Protein AF-A0A5K1JXY4-F1 (afdb_monomer_lite)

Radius of gyration: 25.79 Å; chains: 1; bounding box: 68×51×72 Å

Organism: NCBI:txid34458

Secondary structure (DSSP, 8-state):
-------S---------PPTT-SS------SS--SS---EEEEEEE-TTT--EEEEEEEE-TTSS-EEEEEEEE----SSS---S-SS----SSSS--TT--BS----PPPS-SS--HHHHHHHHHHHHHHHHTTS----TTS-HHHHHHHHHHHHHTTSSSEE-TTT-SS---SS--EE-EE-HHHHTTTHHHHHHHH-HHHHHHHHHHHHHHHHHHSS---EEETTEE----SS-THHHHHHHHHHHHGGGTTTTT--HHHHHHHHHHHHH---S-TTTSS--HHHHHHHSS--TT---TTS-S--HHHHHHHHHHHHHHHHHHHHHTT-HHHHHHHHHHGGGGGGGEEEEEEETTEEEEEEEE--B-TTS-B----TTTTSTT-SS----SSSTT--S--SSS-HHHHTT--GGGHHHHHHHTTSHHHHHHHHHHHHHTT---TTSGGGTTGGGGGGTTT-HHHHHHHHHHHHHHH--SSTT-SSS--TT-

Foldseek 3Di:
DDDDDPPDPPDDADDDDDDPPDPADDDDDDQQDPVVSFWDPWKWAADQFFRKIWIWTWGQDPFARDIAIDIDIDGDDDDVDGPGGHPADADDDPPDGPGPDGTDDDDDDDDDCPPSPPVVVVVSVVVVLCVQLVLDDDDCVPHDVFVVVQVSVLSVLLPVPQDWCAPVQPPDDDNATATFPLQFVLLCLPPSLLVCVVRPLLVLLSVLRNQLVCCVVVVAGFGHGHNNDFHFHFLEACNQSSLLSSCLSQVVCCVVSVHDLVSSLVNLVSLQAPDDQAPRGGGAPRVCCVVQLFQAQPDDDPNYASALRLSHSQVSLVSLCSSLSSCVVVVVVVSVVVSPVSNVSNCLQKDQQDAQVPGRLQGIWRFHAHPVSDGDDAHQCALFPPHPDPHPQDPDNVHRGNRHNAGRLLLRCRNPSCLVVSCVSQPHLVSLVVSLCVCVVVVRQQQADDSNPCSLCSNVVSVRRVSSVVSVVCSCVPAATDDPNRHNHDSSSD

Structure (mmCIF, N/CA/C/O backbone):
data_AF-A0A5K1JXY4-F1
#
_entry.id   AF-A0A5K1JXY4-F1
#
loop_
_atom_site.group_PDB
_atom_site.id
_atom_site.type_symbol
_atom_site.label_atom_id
_atom_site.label_alt_id
_atom_site.label_comp_id
_atom_site.label_asym_id
_atom_site.label_entity_id
_atom_site.label_seq_id
_atom_site.pdbx_PDB_ins_code
_atom_site.Cartn_x
_atom_site.Cartn_y
_atom_site.Cartn_z
_atom_site.occupancy
_atom_site.B_iso_or_equiv
_atom_site.auth_seq_id
_atom_site.auth_comp_id
_atom_site.auth_asym_id
_atom_site.auth_atom_id
_atom_site.pdbx_PDB_model_num
ATOM 1 N N . MET A 1 1 ? 1.357 -27.346 -24.778 1.00 27.88 1 MET A N 1
ATOM 2 C CA . MET A 1 1 ? 1.648 -26.206 -25.669 1.00 27.88 1 MET A CA 1
ATOM 3 C C . MET A 1 1 ? 0.552 -25.186 -25.453 1.00 27.88 1 MET A C 1
ATOM 5 O O . MET A 1 1 ? -0.530 -25.351 -25.996 1.00 27.88 1 MET A O 1
ATOM 9 N N . ALA A 1 2 ? 0.802 -24.219 -24.578 1.00 21.28 2 ALA A N 1
ATOM 10 C CA . ALA A 1 2 ? -0.030 -23.038 -24.415 1.00 21.28 2 ALA A CA 1
ATOM 11 C C . ALA A 1 2 ? 0.876 -21.860 -24.771 1.00 21.28 2 ALA A C 1
ATOM 13 O O . ALA A 1 2 ? 1.935 -21.688 -24.174 1.00 21.28 2 ALA A O 1
ATOM 14 N N . GLN A 1 3 ? 0.508 -21.166 -25.838 1.00 22.31 3 GLN A N 1
ATOM 15 C CA . GLN A 1 3 ? 1.175 -19.982 -26.346 1.00 22.31 3 GLN A CA 1
ATOM 16 C C . GLN A 1 3 ? 0.575 -18.805 -25.573 1.00 22.31 3 GLN A C 1
ATOM 18 O O . GLN A 1 3 ? -0.549 -18.400 -25.851 1.00 22.31 3 GLN A O 1
ATOM 23 N N . ILE A 1 4 ? 1.275 -18.342 -24.540 1.00 24.00 4 ILE A N 1
ATOM 24 C CA . ILE A 1 4 ? 0.990 -17.054 -23.901 1.00 24.00 4 ILE A CA 1
ATOM 25 C C . ILE A 1 4 ? 1.708 -16.029 -24.780 1.00 24.00 4 ILE A C 1
ATOM 27 O O . ILE A 1 4 ? 2.918 -16.159 -24.977 1.00 24.00 4 ILE A O 1
ATOM 31 N N . SER A 1 5 ? 0.978 -15.097 -25.404 1.00 26.55 5 SER A N 1
ATOM 32 C CA . SER A 1 5 ? 1.632 -14.002 -26.121 1.00 26.55 5 SER A CA 1
ATOM 33 C C . SER A 1 5 ? 2.349 -13.139 -25.085 1.00 26.55 5 SER A C 1
ATOM 35 O O . SER A 1 5 ? 1.733 -12.608 -24.167 1.00 26.55 5 SER A O 1
ATOM 37 N N . ARG A 1 6 ? 3.679 -13.098 -25.176 1.00 38.84 6 ARG A N 1
ATOM 38 C CA . ARG A 1 6 ? 4.505 -12.110 -24.487 1.00 38.84 6 ARG A CA 1
ATOM 39 C C . ARG A 1 6 ? 4.490 -10.858 -25.357 1.00 38.84 6 ARG A C 1
ATOM 41 O O . ARG A 1 6 ? 5.300 -10.731 -26.267 1.00 38.84 6 ARG A O 1
ATOM 48 N N . ASP A 1 7 ? 3.473 -10.026 -25.152 1.00 36.31 7 ASP A N 1
ATOM 49 C CA . ASP A 1 7 ? 3.374 -8.680 -25.736 1.00 36.31 7 ASP A CA 1
ATOM 50 C C . ASP A 1 7 ? 3.817 -7.590 -24.732 1.00 36.31 7 ASP A C 1
ATOM 52 O O . ASP A 1 7 ? 3.722 -6.396 -25.027 1.00 36.31 7 ASP A O 1
ATOM 56 N N . ASP A 1 8 ? 4.323 -7.994 -23.562 1.00 43.56 8 ASP A N 1
ATOM 57 C CA . ASP A 1 8 ? 4.817 -7.100 -22.519 1.00 43.56 8 ASP A CA 1
ATOM 58 C C . ASP A 1 8 ? 6.322 -6.862 -22.733 1.00 43.56 8 ASP A C 1
ATOM 60 O O . ASP A 1 8 ? 7.103 -7.798 -22.862 1.00 43.56 8 ASP A O 1
ATOM 64 N N . LEU A 1 9 ? 6.712 -5.592 -22.873 1.00 48.31 9 LEU A N 1
ATOM 65 C CA . LEU A 1 9 ? 8.101 -5.166 -23.058 1.00 48.31 9 LEU A CA 1
ATOM 66 C C . LEU A 1 9 ? 8.837 -5.263 -21.711 1.00 48.31 9 LEU A C 1
ATOM 68 O O . LEU A 1 9 ? 8.783 -4.317 -20.929 1.00 48.31 9 LEU A O 1
ATOM 72 N N . GLU A 1 10 ? 9.571 -6.348 -21.458 1.00 61.56 10 GLU A N 1
ATOM 73 C CA . GLU A 1 10 ? 10.425 -6.490 -20.258 1.00 61.56 10 GLU A CA 1
ATOM 74 C C . GLU A 1 10 ? 11.801 -5.797 -20.447 1.00 61.56 10 GLU A C 1
ATOM 76 O O . GLU A 1 10 ? 12.671 -5.806 -19.577 1.00 61.56 10 GLU A O 1
ATOM 81 N N . LEU A 1 11 ? 12.010 -5.137 -21.597 1.00 69.19 11 LEU A N 1
ATOM 82 C CA . LEU A 1 11 ? 13.268 -4.505 -22.003 1.00 69.19 11 LEU A CA 1
ATOM 83 C C . LEU A 1 11 ? 13.174 -2.979 -22.123 1.00 69.19 11 LEU A C 1
ATOM 85 O O . LEU A 1 11 ? 12.196 -2.412 -22.609 1.00 69.19 11 LEU A O 1
ATOM 89 N N . THR A 1 12 ? 14.270 -2.299 -21.779 1.00 77.12 12 THR A N 1
ATOM 90 C CA . THR A 1 12 ? 14.445 -0.856 -22.002 1.00 77.12 12 THR A CA 1
ATOM 91 C C . THR A 1 12 ? 15.308 -0.597 -23.235 1.00 77.12 12 THR A C 1
ATOM 93 O O . THR A 1 12 ? 16.362 -1.208 -23.402 1.00 77.12 12 THR A O 1
ATOM 96 N N . LEU A 1 13 ? 14.907 0.368 -24.071 1.00 83.94 13 LEU A N 1
ATOM 97 C CA . LEU A 1 13 ? 15.713 0.848 -25.192 1.00 83.94 13 LEU A CA 1
ATOM 98 C C . LEU A 1 13 ? 16.128 2.308 -24.975 1.00 83.94 13 LEU A C 1
ATOM 100 O O . LEU A 1 13 ? 15.294 3.214 -24.963 1.00 83.94 13 LEU A O 1
ATOM 104 N N . SER A 1 14 ? 17.434 2.535 -24.851 1.00 87.12 14 SER A N 1
ATOM 105 C CA . SER A 1 14 ? 18.028 3.861 -24.653 1.00 87.12 14 SER A CA 1
ATOM 106 C C . SER A 1 14 ? 18.661 4.375 -25.946 1.00 87.12 14 SER A C 1
ATOM 108 O O . SER A 1 14 ? 19.417 3.656 -26.597 1.00 87.12 14 SER A O 1
ATOM 110 N N . ARG A 1 15 ? 18.397 5.639 -26.308 1.00 89.81 15 ARG A N 1
ATOM 111 C CA . ARG A 1 15 ? 19.009 6.307 -27.471 1.00 89.81 15 ARG A CA 1
ATOM 112 C C . ARG A 1 15 ? 19.924 7.444 -27.022 1.00 89.81 15 ARG A C 1
ATOM 114 O O . ARG A 1 15 ? 19.468 8.390 -26.384 1.00 89.81 15 ARG A O 1
ATOM 121 N N . TYR A 1 16 ? 21.197 7.372 -27.408 1.00 90.12 16 TYR A N 1
ATOM 122 C CA . TYR A 1 16 ? 22.215 8.376 -27.090 1.00 90.12 16 TYR A CA 1
ATOM 123 C C . TYR A 1 16 ? 22.689 9.089 -28.358 1.00 90.12 16 TYR A C 1
ATOM 125 O O . TYR A 1 16 ? 23.117 8.444 -29.314 1.00 90.12 16 TYR A O 1
ATOM 133 N N . THR A 1 17 ? 22.669 10.423 -28.345 1.00 90.88 17 THR A N 1
ATOM 134 C CA . THR A 1 17 ? 23.193 11.255 -29.437 1.00 90.88 17 THR A CA 1
ATOM 135 C C . THR A 1 17 ? 24.458 11.967 -28.973 1.00 90.88 17 THR A C 1
ATOM 137 O O . THR A 1 17 ? 24.406 12.816 -28.083 1.00 90.88 17 THR A O 1
ATOM 140 N N . PHE A 1 18 ? 25.597 11.638 -29.580 1.00 87.75 18 PHE A N 1
ATOM 141 C CA . PHE A 1 18 ? 26.878 12.283 -29.282 1.00 87.75 18 PHE A CA 1
ATOM 142 C C . PHE A 1 18 ? 27.050 13.596 -30.069 1.00 87.75 18 PHE A C 1
ATOM 144 O O . PHE A 1 18 ? 26.466 13.746 -31.147 1.00 87.75 18 PHE A O 1
ATOM 151 N N . PRO A 1 19 ? 27.856 14.554 -29.567 1.00 92.94 19 PRO A N 1
ATOM 152 C CA . PRO A 1 19 ? 28.179 15.772 -30.304 1.00 92.94 19 PRO A CA 1
ATOM 153 C C . PRO A 1 19 ? 28.748 15.497 -31.704 1.00 92.94 19 PRO A C 1
ATOM 155 O O . PRO A 1 19 ? 29.486 14.537 -31.933 1.00 92.94 19 PRO A O 1
ATOM 158 N N . ALA A 1 20 ? 28.448 16.384 -32.655 1.00 89.81 20 ALA A N 1
ATOM 159 C CA . ALA A 1 20 ? 29.003 16.287 -34.001 1.00 89.81 20 ALA A CA 1
ATOM 160 C C . ALA A 1 20 ? 30.544 16.324 -33.959 1.00 89.81 20 ALA A C 1
ATOM 162 O O . ALA A 1 20 ? 31.137 17.197 -33.326 1.00 89.81 20 ALA A O 1
ATOM 163 N N . GLY A 1 21 ? 31.190 15.380 -34.649 1.00 87.19 21 GLY A N 1
ATOM 164 C CA . GLY A 1 21 ? 32.651 15.258 -34.675 1.00 87.19 21 GLY A CA 1
ATOM 165 C C . GLY A 1 21 ? 33.257 14.439 -33.529 1.00 87.19 21 GLY A C 1
ATOM 166 O O . GLY A 1 21 ? 34.480 14.338 -33.460 1.00 87.19 21 GLY A O 1
ATOM 167 N N . THR A 1 22 ? 32.452 13.829 -32.649 1.00 86.12 22 THR A N 1
ATOM 168 C CA . THR A 1 22 ? 32.954 12.830 -31.694 1.00 86.12 22 THR A CA 1
ATOM 169 C C . THR A 1 22 ? 33.566 11.642 -32.441 1.00 86.12 22 THR A C 1
ATOM 171 O O . THR A 1 22 ? 32.889 10.955 -33.199 1.00 86.12 22 THR A O 1
ATOM 174 N N . THR A 1 23 ? 34.854 11.386 -32.210 1.00 83.19 23 THR A N 1
ATOM 175 C CA . THR A 1 23 ? 35.607 10.279 -32.829 1.00 83.19 23 THR A CA 1
ATOM 176 C C . THR A 1 23 ? 35.756 9.059 -31.920 1.00 83.19 23 THR A C 1
ATOM 178 O O . THR A 1 23 ? 36.174 7.998 -32.374 1.00 83.19 23 THR A O 1
ATOM 181 N N . SER A 1 24 ? 35.446 9.196 -30.629 1.00 83.25 24 SER A N 1
ATOM 182 C CA . SER A 1 24 ? 35.570 8.125 -29.632 1.00 83.25 24 SER A CA 1
ATOM 183 C C . SER A 1 24 ? 34.444 8.230 -28.597 1.00 83.25 24 SER A C 1
ATOM 185 O O . SER A 1 24 ? 34.692 8.663 -27.467 1.00 83.25 24 SER A O 1
ATOM 187 N N . PRO A 1 25 ? 33.188 7.925 -28.979 1.00 84.75 25 PRO A N 1
ATOM 188 C CA . PRO A 1 25 ? 32.082 7.884 -28.028 1.00 84.75 25 PRO A CA 1
ATOM 189 C C . PRO A 1 25 ? 32.325 6.780 -26.991 1.00 84.75 25 PRO A C 1
ATOM 191 O O . PRO A 1 25 ? 32.890 5.735 -27.306 1.00 84.75 25 PRO A O 1
ATOM 194 N N . ARG A 1 26 ? 31.907 7.017 -25.746 1.00 85.00 26 ARG A N 1
ATOM 195 C CA . ARG A 1 26 ? 32.034 6.058 -24.642 1.00 85.00 26 ARG A CA 1
ATOM 196 C C . ARG A 1 26 ? 30.682 5.877 -23.974 1.00 85.00 26 ARG A C 1
ATOM 198 O O . ARG A 1 26 ? 29.977 6.860 -23.757 1.00 85.00 26 ARG A O 1
ATOM 205 N N . ILE A 1 27 ? 30.365 4.639 -23.618 1.00 85.94 27 ILE A N 1
ATOM 206 C CA . ILE A 1 27 ? 29.226 4.289 -22.771 1.00 85.94 27 ILE A CA 1
ATOM 207 C C . ILE A 1 27 ? 29.779 3.557 -21.551 1.00 85.94 27 ILE A C 1
ATOM 209 O O . ILE A 1 27 ? 30.712 2.764 -21.669 1.00 85.94 27 ILE A O 1
ATOM 213 N N . VAL A 1 28 ? 29.229 3.864 -20.380 1.00 85.69 28 VAL A N 1
ATOM 214 C CA . VAL A 1 28 ? 29.551 3.184 -19.125 1.00 85.69 28 VAL A CA 1
ATOM 215 C C . VAL A 1 28 ? 28.330 2.379 -18.710 1.00 85.69 28 VAL A C 1
ATOM 217 O O . VAL A 1 28 ? 27.230 2.924 -18.655 1.00 85.69 28 VAL A O 1
ATOM 220 N N . VAL A 1 29 ? 28.540 1.097 -18.419 1.00 83.75 29 VAL A N 1
ATOM 221 C CA . VAL A 1 29 ? 27.547 0.231 -17.778 1.00 83.75 29 VAL A CA 1
ATOM 222 C C . VAL A 1 29 ? 28.005 0.022 -16.340 1.00 83.75 29 VAL A C 1
ATOM 224 O O . VAL A 1 29 ? 28.999 -0.661 -16.099 1.00 83.75 29 VAL A O 1
ATOM 227 N N . ASP A 1 30 ? 27.321 0.669 -15.399 1.00 83.81 30 ASP A N 1
ATOM 228 C CA . ASP A 1 30 ? 27.579 0.516 -13.967 1.00 83.81 30 ASP A CA 1
ATOM 229 C C . ASP A 1 30 ? 26.605 -0.513 -13.388 1.00 83.81 30 ASP A C 1
ATOM 231 O O . ASP A 1 30 ? 25.398 -0.288 -13.361 1.00 83.81 30 ASP A O 1
ATOM 235 N N . ILE A 1 31 ? 27.144 -1.648 -12.944 1.00 81.19 31 ILE A N 1
ATOM 236 C CA . ILE A 1 31 ? 26.381 -2.763 -12.364 1.00 81.19 31 ILE A CA 1
ATOM 237 C C . ILE A 1 31 ? 26.373 -2.748 -10.828 1.00 81.19 31 ILE A C 1
ATOM 239 O O . ILE A 1 31 ? 25.949 -3.717 -10.206 1.00 81.19 31 ILE A O 1
ATOM 243 N N . THR A 1 32 ? 26.918 -1.699 -10.208 1.00 80.38 32 THR A N 1
ATOM 244 C CA . THR A 1 32 ? 27.141 -1.622 -8.755 1.00 80.38 32 THR A CA 1
ATOM 245 C C . THR A 1 32 ? 26.380 -0.491 -8.078 1.00 80.38 32 THR A C 1
ATOM 247 O O . THR A 1 32 ? 26.116 -0.562 -6.881 1.00 80.38 32 THR A O 1
ATOM 250 N N . ASN A 1 33 ? 26.008 0.553 -8.815 1.00 82.50 33 ASN A N 1
ATOM 251 C CA . ASN A 1 33 ? 25.344 1.702 -8.219 1.00 82.50 33 ASN A CA 1
ATOM 252 C C . ASN A 1 33 ? 23.843 1.466 -7.983 1.00 82.50 33 ASN A C 1
ATOM 254 O O . ASN A 1 33 ? 23.046 1.470 -8.915 1.00 82.50 33 ASN A O 1
ATOM 258 N N . ASP A 1 34 ? 23.461 1.375 -6.714 1.00 83.56 34 ASP A N 1
ATOM 259 C CA . ASP A 1 34 ? 22.079 1.343 -6.220 1.00 83.56 34 ASP A CA 1
ATOM 260 C C . ASP A 1 34 ? 21.716 2.592 -5.393 1.00 83.56 34 ASP A C 1
ATOM 262 O O . ASP A 1 34 ? 20.720 2.610 -4.669 1.00 83.56 34 ASP A O 1
ATOM 266 N N . GLY A 1 35 ? 22.555 3.633 -5.426 1.00 82.81 35 GLY A N 1
ATOM 267 C CA . GLY A 1 35 ? 22.425 4.838 -4.602 1.00 82.81 35 GLY A CA 1
ATOM 268 C C . GLY A 1 35 ? 22.796 4.639 -3.125 1.00 82.81 35 GLY A C 1
ATOM 269 O O . GLY A 1 35 ? 23.449 5.510 -2.548 1.00 82.81 35 GLY A O 1
ATOM 270 N N . GLN A 1 36 ? 22.448 3.495 -2.522 1.00 83.38 36 GLN A N 1
ATOM 271 C CA . GLN A 1 36 ? 22.824 3.128 -1.147 1.00 83.38 36 GLN A CA 1
ATOM 272 C C . GLN A 1 36 ? 24.281 2.656 -1.021 1.00 83.38 36 GLN A C 1
ATOM 274 O O . GLN A 1 36 ? 24.813 2.601 0.088 1.00 83.38 36 GLN A O 1
ATOM 279 N N . GLN A 1 37 ? 24.926 2.336 -2.145 1.00 85.81 37 GLN A N 1
ATOM 280 C CA . GLN A 1 37 ? 26.247 1.711 -2.230 1.00 85.81 37 GLN A CA 1
ATOM 281 C C . GLN A 1 37 ? 26.286 0.361 -1.501 1.00 85.81 37 GLN A C 1
ATOM 283 O O . GLN A 1 37 ? 27.235 0.053 -0.778 1.00 85.81 37 GLN A O 1
ATOM 288 N N . SER A 1 38 ? 25.232 -0.447 -1.667 1.00 87.62 38 SER A N 1
ATOM 289 C CA . SER A 1 38 ? 25.069 -1.712 -0.940 1.00 87.62 38 SER A CA 1
ATOM 290 C C . SER A 1 38 ? 25.509 -2.951 -1.726 1.00 87.62 38 SER A C 1
ATOM 292 O O . SER A 1 38 ? 25.441 -4.068 -1.196 1.00 87.62 38 SER A O 1
ATOM 294 N N . SER A 1 39 ? 25.948 -2.771 -2.976 1.00 86.38 39 SER A N 1
ATOM 295 C CA . SER A 1 39 ? 26.274 -3.867 -3.886 1.00 86.38 39 SER A CA 1
ATOM 296 C C . SER A 1 39 ? 27.378 -4.780 -3.342 1.00 86.38 39 SER A C 1
ATOM 298 O O . SER A 1 39 ? 28.431 -4.303 -2.913 1.00 86.38 39 SER A O 1
ATOM 300 N N . THR A 1 40 ? 27.177 -6.091 -3.433 1.00 86.00 40 THR A N 1
ATOM 301 C CA . THR A 1 40 ? 28.190 -7.130 -3.195 1.00 86.00 40 THR A CA 1
ATOM 302 C C . THR A 1 40 ? 28.163 -8.152 -4.327 1.00 86.00 40 THR A C 1
ATOM 304 O O . THR A 1 40 ? 27.215 -8.185 -5.108 1.00 86.00 40 THR A O 1
ATOM 307 N N . ASP A 1 41 ? 29.202 -8.983 -4.426 1.00 85.31 41 ASP A N 1
ATOM 308 C CA . ASP A 1 41 ? 29.274 -10.092 -5.391 1.00 85.31 41 ASP A CA 1
ATOM 309 C C . ASP A 1 41 ? 29.007 -9.668 -6.848 1.00 85.31 41 ASP A C 1
ATOM 311 O O . ASP A 1 41 ? 28.343 -10.366 -7.618 1.00 85.31 41 ASP A O 1
ATOM 315 N N . SER A 1 42 ? 29.519 -8.493 -7.228 1.00 83.25 42 SER A N 1
ATOM 316 C CA . SER A 1 42 ? 29.375 -7.986 -8.586 1.00 83.25 42 SER A CA 1
ATOM 317 C C . SER A 1 42 ? 30.202 -8.803 -9.576 1.00 83.25 42 SER A C 1
ATOM 319 O O . SER A 1 42 ? 31.354 -9.173 -9.324 1.00 83.25 42 SER A O 1
ATOM 321 N N . HIS A 1 43 ? 29.606 -9.079 -10.729 1.00 81.88 43 HIS A N 1
ATOM 322 C CA . HIS A 1 43 ? 30.250 -9.775 -11.831 1.00 81.88 43 HIS A CA 1
ATOM 323 C C . HIS A 1 43 ? 29.847 -9.134 -13.154 1.00 81.88 43 HIS A C 1
ATOM 325 O O . HIS A 1 43 ? 28.707 -8.709 -13.330 1.00 81.88 43 HIS A O 1
ATOM 331 N N . ILE A 1 44 ? 30.803 -9.049 -14.073 1.00 81.75 44 ILE A N 1
ATOM 332 C CA . ILE A 1 44 ? 30.603 -8.490 -15.406 1.00 81.75 44 ILE A CA 1
ATOM 333 C C . ILE A 1 44 ? 31.380 -9.326 -16.418 1.00 81.75 44 ILE A C 1
ATOM 335 O O . ILE A 1 44 ? 32.512 -9.748 -16.160 1.00 81.75 44 ILE A O 1
ATOM 339 N N . ASP A 1 45 ? 30.769 -9.539 -17.570 1.00 84.25 45 ASP A N 1
ATOM 340 C CA . ASP A 1 45 ? 31.355 -10.182 -18.734 1.00 84.25 45 ASP A CA 1
ATOM 341 C C . ASP A 1 45 ? 31.125 -9.274 -19.945 1.00 84.25 45 ASP A C 1
ATOM 343 O O . ASP A 1 45 ? 30.011 -8.790 -20.174 1.00 84.25 45 ASP A O 1
ATOM 347 N N . LEU A 1 46 ? 32.204 -8.998 -20.677 1.00 84.81 46 LEU A N 1
ATOM 348 C CA . LEU A 1 46 ? 32.178 -8.181 -21.883 1.00 84.81 46 LEU A CA 1
ATOM 349 C C . LEU A 1 46 ? 32.641 -9.026 -23.065 1.00 84.81 46 LEU A C 1
ATOM 351 O O . LEU A 1 46 ? 33.800 -9.443 -23.124 1.00 84.81 46 LEU A O 1
ATOM 355 N N . ASP A 1 47 ? 31.774 -9.172 -24.059 1.00 87.12 47 ASP A N 1
ATOM 356 C CA . ASP A 1 47 ? 32.165 -9.727 -25.346 1.00 87.12 47 ASP A CA 1
ATOM 357 C C . ASP A 1 47 ? 32.908 -8.660 -26.163 1.00 87.12 47 ASP A C 1
ATOM 359 O O . ASP A 1 47 ? 32.315 -7.740 -26.724 1.00 87.12 47 ASP A O 1
ATOM 363 N N . GLU A 1 48 ? 34.228 -8.800 -26.265 1.00 84.44 48 GLU A N 1
ATOM 364 C CA . GLU A 1 48 ? 35.105 -7.875 -26.995 1.00 84.44 48 GLU A CA 1
ATOM 365 C C . GLU A 1 48 ? 34.785 -7.767 -28.496 1.00 84.44 48 GLU A C 1
ATOM 367 O O . GLU A 1 48 ? 35.250 -6.841 -29.157 1.00 84.44 48 GLU A O 1
ATOM 372 N N . LYS A 1 49 ? 34.026 -8.711 -29.067 1.00 87.19 49 LYS A N 1
ATOM 373 C CA . LYS A 1 49 ? 33.669 -8.700 -30.492 1.00 87.19 49 LYS A CA 1
ATOM 374 C C . LYS A 1 49 ? 32.378 -7.946 -30.752 1.00 87.19 49 LYS A C 1
ATOM 376 O O . LYS A 1 49 ? 32.273 -7.276 -31.775 1.00 87.19 49 LYS A O 1
ATOM 381 N N . THR A 1 50 ? 31.399 -8.096 -29.866 1.00 85.31 50 THR A N 1
ATOM 382 C CA . THR A 1 50 ? 30.053 -7.523 -30.034 1.00 85.31 50 THR A CA 1
ATOM 383 C C . THR A 1 50 ? 29.827 -6.284 -29.172 1.00 85.31 50 THR A C 1
ATOM 385 O O . THR A 1 50 ? 28.899 -5.523 -29.421 1.00 85.31 50 THR A O 1
ATOM 388 N N . GLY A 1 51 ? 30.667 -6.070 -28.159 1.00 84.44 51 GLY A N 1
ATOM 389 C CA . GLY A 1 51 ? 30.468 -5.068 -27.122 1.00 84.44 51 GLY A CA 1
ATOM 390 C C . GLY A 1 51 ? 29.394 -5.442 -26.100 1.00 84.44 51 GLY A C 1
ATOM 391 O O . GLY A 1 51 ? 29.166 -4.647 -25.193 1.00 84.44 51 GLY A O 1
ATOM 392 N N . ARG A 1 52 ? 28.738 -6.609 -26.214 1.00 88.19 52 ARG A N 1
ATOM 393 C CA . ARG A 1 52 ? 27.693 -7.043 -25.276 1.00 88.19 52 ARG A CA 1
ATOM 394 C C . ARG A 1 52 ? 28.240 -7.084 -23.856 1.00 88.19 52 ARG A C 1
ATOM 396 O O . ARG A 1 52 ? 29.273 -7.703 -23.611 1.00 88.19 52 ARG A O 1
ATOM 403 N N . VAL A 1 53 ? 27.499 -6.482 -22.933 1.00 85.19 53 VAL A N 1
ATOM 404 C CA . VAL A 1 53 ? 27.773 -6.547 -21.497 1.00 85.19 53 VAL A CA 1
ATOM 405 C C . VAL A 1 53 ? 26.724 -7.429 -20.843 1.00 85.19 53 VAL A C 1
ATOM 407 O O . VAL A 1 53 ? 25.533 -7.169 -20.973 1.00 85.19 53 VAL A O 1
ATOM 410 N N . THR A 1 54 ? 27.155 -8.445 -20.108 1.00 85.81 54 THR A N 1
ATOM 411 C CA . THR A 1 54 ? 26.290 -9.171 -19.170 1.00 85.81 54 THR A CA 1
ATOM 412 C C . THR A 1 54 ? 26.854 -9.053 -17.769 1.00 85.81 54 THR A C 1
ATOM 414 O O . THR A 1 54 ? 28.056 -8.855 -17.592 1.00 85.81 54 THR A O 1
ATOM 417 N N . GLY A 1 55 ? 26.003 -9.136 -16.759 1.00 80.88 55 GLY A N 1
ATOM 418 C CA . GLY A 1 55 ? 26.474 -9.101 -15.386 1.00 80.88 55 GLY A CA 1
ATOM 419 C C . GLY A 1 55 ? 25.354 -8.985 -14.380 1.00 80.88 55 GLY A C 1
ATOM 420 O O . GLY A 1 55 ? 24.177 -9.140 -14.699 1.00 80.88 55 GLY A O 1
ATOM 421 N N . GLY A 1 56 ? 25.739 -8.674 -13.155 1.00 83.25 56 GLY A N 1
ATOM 422 C CA . GLY A 1 56 ? 24.815 -8.472 -12.060 1.00 83.25 56 GLY A CA 1
ATOM 423 C C . GLY A 1 56 ? 25.545 -8.289 -10.746 1.00 83.25 56 GLY A C 1
ATOM 424 O O . GLY A 1 56 ? 26.766 -8.437 -10.656 1.00 83.25 56 GLY A O 1
ATOM 425 N N . ALA A 1 57 ? 24.781 -7.975 -9.715 1.00 85.62 57 ALA A N 1
ATOM 426 C CA . ALA A 1 57 ? 25.277 -7.882 -8.355 1.00 85.62 57 ALA A CA 1
ATOM 427 C C . ALA A 1 57 ? 24.159 -8.213 -7.368 1.00 85.62 57 ALA A C 1
ATOM 429 O O . ALA A 1 57 ? 22.977 -8.283 -7.723 1.00 85.62 57 ALA A O 1
ATOM 430 N N . GLN A 1 58 ? 24.552 -8.433 -6.120 1.00 88.31 58 GLN A N 1
ATOM 431 C CA . GLN A 1 58 ? 23.626 -8.549 -5.012 1.00 88.31 58 GLN A CA 1
ATOM 432 C C . GLN A 1 58 ? 23.455 -7.190 -4.329 1.00 88.31 58 GLN A C 1
ATOM 434 O O . GLN A 1 58 ? 24.443 -6.545 -3.990 1.00 88.31 58 GLN A O 1
ATOM 439 N N . PHE A 1 59 ? 22.219 -6.795 -4.048 1.00 88.75 59 PHE A N 1
ATOM 440 C CA . PHE A 1 59 ? 21.870 -5.516 -3.433 1.00 88.75 59 PHE A CA 1
ATOM 441 C C . PHE A 1 59 ? 21.085 -5.721 -2.138 1.00 88.75 59 PHE A C 1
ATOM 443 O O . PHE A 1 59 ? 20.412 -6.739 -1.954 1.00 88.75 59 PHE A O 1
ATOM 450 N N . ALA A 1 60 ? 21.178 -4.764 -1.216 1.00 91.12 60 ALA A N 1
ATOM 451 C CA . ALA A 1 60 ? 20.308 -4.709 -0.049 1.00 91.12 60 ALA A CA 1
ATOM 452 C C . ALA A 1 60 ? 18.884 -4.307 -0.454 1.00 91.12 60 ALA A C 1
ATOM 454 O O . ALA A 1 60 ? 18.679 -3.490 -1.351 1.00 91.12 60 ALA A O 1
ATOM 455 N N . GLY A 1 61 ? 17.890 -4.868 0.234 1.00 88.62 61 GLY A N 1
ATOM 456 C CA . GLY A 1 61 ? 16.528 -4.352 0.192 1.00 88.62 61 GLY A CA 1
ATOM 457 C C . GLY A 1 61 ? 16.480 -2.915 0.714 1.00 88.62 61 GLY A C 1
ATOM 458 O O . GLY A 1 61 ? 17.199 -2.572 1.649 1.00 88.62 61 GLY A O 1
ATOM 459 N N . SER A 1 62 ? 15.620 -2.087 0.117 1.00 82.12 62 SER A N 1
ATOM 460 C CA . SER A 1 62 ? 15.574 -0.645 0.391 1.00 82.12 62 SER A CA 1
ATOM 461 C C . SER A 1 62 ? 15.391 -0.315 1.878 1.00 82.12 62 SER A C 1
ATOM 463 O O . SER A 1 62 ? 16.143 0.489 2.429 1.00 82.12 62 SER A O 1
ATOM 465 N N . PHE A 1 63 ? 14.434 -0.970 2.537 1.00 86.81 63 PHE A N 1
ATOM 466 C CA . PHE A 1 63 ? 14.085 -0.739 3.939 1.00 86.81 63 PHE A CA 1
ATOM 467 C C . PHE A 1 63 ? 13.784 -2.061 4.650 1.00 86.81 63 PHE A C 1
ATOM 469 O O . PHE A 1 63 ? 12.916 -2.141 5.507 1.00 86.81 63 PHE A O 1
ATOM 476 N N . GLY A 1 64 ? 14.486 -3.128 4.284 1.00 88.81 64 GLY A N 1
ATOM 477 C CA . GLY A 1 64 ? 14.217 -4.489 4.732 1.00 88.81 64 GLY A CA 1
ATOM 478 C C . GLY A 1 64 ? 15.506 -5.256 4.987 1.00 88.81 64 GLY A C 1
ATOM 479 O O . GLY A 1 64 ? 16.583 -4.814 4.592 1.00 88.81 64 GLY A O 1
ATOM 480 N N . PRO A 1 65 ? 15.434 -6.416 5.655 1.00 91.12 65 PRO A N 1
ATOM 481 C CA . PRO A 1 65 ? 16.627 -7.185 5.997 1.00 91.12 65 PRO A CA 1
ATOM 482 C C . PRO A 1 65 ? 17.149 -8.039 4.832 1.00 91.12 65 PRO A C 1
ATOM 484 O O . PRO A 1 65 ? 18.248 -8.584 4.923 1.00 91.12 65 PRO A O 1
ATOM 487 N N . GLY A 1 66 ? 16.346 -8.220 3.779 1.00 91.00 66 GLY A N 1
ATOM 488 C CA . GLY A 1 66 ? 16.663 -9.087 2.649 1.00 91.00 66 GLY A CA 1
ATOM 489 C C . GLY A 1 66 ? 17.731 -8.511 1.719 1.00 91.00 66 GLY A C 1
ATOM 490 O O . GLY A 1 66 ? 17.968 -7.305 1.676 1.00 91.00 66 GLY A O 1
ATOM 491 N N . ARG A 1 67 ? 18.357 -9.395 0.939 1.00 92.25 67 ARG A N 1
ATOM 492 C CA . ARG A 1 67 ? 19.221 -9.042 -0.192 1.00 92.25 67 ARG A CA 1
ATOM 493 C C . ARG A 1 67 ? 18.744 -9.789 -1.428 1.00 92.25 67 ARG A C 1
ATOM 495 O O . ARG A 1 67 ? 18.356 -10.949 -1.310 1.00 92.25 67 ARG A O 1
ATOM 502 N N . TYR A 1 68 ? 18.804 -9.150 -2.584 1.00 88.31 68 TYR A N 1
ATOM 503 C CA . TYR A 1 68 ? 18.360 -9.721 -3.854 1.00 88.31 68 TYR A CA 1
ATOM 504 C C . TYR A 1 68 ? 19.469 -9.630 -4.896 1.00 88.31 68 TYR A C 1
ATOM 506 O O . TYR A 1 68 ? 20.372 -8.805 -4.775 1.00 88.31 68 TYR A O 1
ATOM 514 N N . TYR A 1 69 ? 19.409 -10.492 -5.906 1.00 86.12 69 TYR A N 1
ATOM 515 C CA . TYR A 1 69 ? 20.261 -10.380 -7.083 1.00 86.12 69 TYR A CA 1
ATOM 516 C C . TYR A 1 69 ? 19.508 -9.639 -8.179 1.00 86.12 69 TYR A C 1
ATOM 518 O O . TYR A 1 69 ? 18.343 -9.942 -8.432 1.00 86.12 69 TYR A O 1
ATOM 526 N N . ALA A 1 70 ? 20.184 -8.702 -8.835 1.00 84.38 70 ALA A N 1
ATOM 527 C CA . ALA A 1 70 ? 19.726 -8.139 -10.096 1.00 84.38 70 ALA A CA 1
ATOM 528 C C . ALA A 1 70 ? 20.760 -8.437 -11.179 1.00 84.38 70 ALA A C 1
ATOM 530 O O . ALA A 1 70 ? 21.970 -8.344 -10.947 1.00 84.38 70 ALA A O 1
ATOM 531 N N . TYR A 1 71 ? 20.259 -8.802 -12.353 1.00 83.31 71 TYR A N 1
ATOM 532 C CA . TYR A 1 71 ? 21.054 -9.175 -13.513 1.00 83.31 71 TYR A CA 1
ATOM 533 C C . TYR A 1 71 ? 20.772 -8.207 -14.656 1.00 83.31 71 TYR A C 1
ATOM 535 O O . TYR A 1 71 ? 19.704 -7.605 -14.732 1.00 83.31 71 TYR A O 1
ATOM 543 N N . THR A 1 72 ? 21.740 -8.046 -15.548 1.00 82.81 72 THR A N 1
ATOM 544 C CA . THR A 1 72 ? 21.618 -7.183 -16.717 1.00 82.81 72 THR A CA 1
ATOM 545 C C . THR A 1 72 ? 22.274 -7.820 -17.935 1.00 82.81 72 THR A C 1
ATOM 547 O O . THR A 1 72 ? 23.292 -8.511 -17.834 1.00 82.81 72 THR A O 1
ATOM 550 N N . CYS A 1 73 ? 21.687 -7.561 -19.098 1.00 84.62 73 CYS A N 1
ATOM 551 C CA . CYS A 1 73 ? 22.251 -7.855 -20.404 1.00 84.62 73 CYS A CA 1
ATOM 552 C C . CYS A 1 73 ? 22.038 -6.623 -21.287 1.00 84.62 73 CYS A C 1
ATOM 554 O O . CYS A 1 73 ? 20.904 -6.207 -21.513 1.00 84.62 73 CYS A O 1
ATOM 556 N N . VAL A 1 74 ? 23.127 -6.032 -21.770 1.00 87.19 74 VAL A N 1
ATOM 557 C CA . VAL A 1 74 ? 23.118 -4.798 -22.555 1.00 87.19 74 VAL A CA 1
ATOM 558 C C . VAL A 1 74 ? 23.783 -5.054 -23.897 1.00 87.19 74 VAL A C 1
ATOM 560 O O . VAL A 1 74 ? 24.951 -5.437 -23.974 1.00 87.19 74 VAL A O 1
ATOM 563 N N . ASP A 1 75 ? 23.021 -4.805 -24.955 1.00 88.00 75 ASP A N 1
ATOM 564 C CA . ASP A 1 75 ? 23.481 -4.830 -26.336 1.00 88.00 75 ASP A CA 1
ATOM 565 C C . ASP A 1 75 ? 23.618 -3.408 -26.893 1.00 88.00 75 ASP A C 1
ATOM 567 O O . ASP A 1 75 ? 22.877 -2.499 -26.515 1.00 88.00 75 ASP A O 1
ATOM 571 N N . PHE A 1 76 ? 24.536 -3.225 -27.845 1.00 86.62 76 PHE A N 1
ATOM 572 C CA . PHE A 1 76 ? 24.810 -1.930 -28.467 1.00 86.62 76 PHE A CA 1
ATOM 573 C C . PHE A 1 76 ? 24.615 -1.980 -29.979 1.00 86.62 76 PHE A C 1
ATOM 575 O O . PHE A 1 76 ? 24.980 -2.950 -30.642 1.00 86.62 76 PHE A O 1
ATOM 582 N N . LYS A 1 77 ? 24.069 -0.897 -30.541 1.00 86.19 77 LYS A N 1
ATOM 583 C CA . LYS A 1 77 ? 23.861 -0.747 -31.983 1.00 86.19 77 LYS A CA 1
ATOM 584 C C . LYS A 1 77 ? 23.978 0.715 -32.405 1.00 86.19 77 LYS A C 1
ATOM 586 O O . LYS A 1 77 ? 23.460 1.600 -31.728 1.00 86.19 77 LYS A O 1
ATOM 591 N N . GLY A 1 78 ? 24.621 0.957 -33.547 1.00 84.19 78 GLY A N 1
ATOM 592 C CA . GLY A 1 78 ? 24.599 2.256 -34.218 1.00 84.19 78 GLY A CA 1
ATOM 593 C C . GLY A 1 78 ? 23.328 2.445 -35.045 1.00 84.19 78 GLY A C 1
ATOM 594 O O . GLY A 1 78 ? 22.932 1.573 -35.821 1.00 84.19 78 GLY A O 1
ATOM 595 N N . GLU A 1 79 ? 22.681 3.602 -34.915 1.00 82.25 79 GLU A N 1
ATOM 596 C CA . GLU A 1 79 ? 21.540 3.958 -35.761 1.00 82.25 79 GLU A CA 1
ATOM 597 C C . GLU A 1 79 ? 22.044 4.391 -37.149 1.00 82.25 79 GLU A C 1
ATOM 599 O O . GLU A 1 79 ? 22.676 5.436 -37.313 1.00 82.25 79 GLU A O 1
ATOM 604 N N . GLY A 1 80 ? 21.812 3.550 -38.162 1.00 82.81 80 GLY A N 1
ATOM 605 C CA . GLY A 1 80 ? 22.205 3.828 -39.549 1.00 82.81 80 GLY A CA 1
ATOM 606 C C . GLY A 1 80 ? 23.702 3.679 -39.855 1.00 82.81 80 GLY A C 1
ATOM 607 O O . GLY A 1 80 ? 24.138 4.089 -40.929 1.00 82.81 80 GLY A O 1
ATOM 608 N N . HIS A 1 81 ? 24.492 3.100 -38.947 1.00 80.81 81 HIS A N 1
ATOM 609 C CA . HIS A 1 81 ? 25.914 2.823 -39.157 1.00 80.81 81 HIS A CA 1
ATOM 610 C C . HIS A 1 81 ? 26.386 1.637 -38.308 1.00 80.81 81 HIS A C 1
ATOM 612 O O . HIS A 1 81 ? 25.818 1.347 -37.257 1.00 80.81 81 HIS A O 1
ATOM 618 N N . ASP A 1 82 ? 27.434 0.958 -38.772 1.00 81.94 82 ASP A N 1
ATOM 619 C CA . ASP A 1 82 ? 28.108 -0.091 -38.010 1.00 81.94 82 ASP A CA 1
ATOM 620 C C . ASP A 1 82 ? 29.097 0.545 -37.025 1.00 81.94 82 ASP A C 1
ATOM 622 O O . ASP A 1 82 ? 29.921 1.377 -37.415 1.00 81.94 82 ASP A O 1
ATOM 626 N N . ILE A 1 83 ? 28.991 0.173 -35.751 1.00 82.00 83 ILE A N 1
ATOM 627 C CA . ILE A 1 83 ? 29.899 0.629 -34.690 1.00 82.00 83 ILE A CA 1
ATOM 628 C C . ILE A 1 83 ? 31.120 -0.289 -34.541 1.00 82.00 83 ILE A C 1
ATOM 630 O O . ILE A 1 83 ? 32.095 0.112 -33.907 1.00 82.00 83 ILE A O 1
ATOM 634 N N . GLY A 1 84 ? 31.100 -1.476 -35.161 1.00 84.69 84 GLY A N 1
ATOM 635 C CA . GLY A 1 84 ? 32.160 -2.473 -35.063 1.00 84.69 84 GLY A CA 1
ATOM 636 C C . GLY A 1 84 ? 32.390 -2.989 -33.638 1.00 84.69 84 GLY A C 1
ATOM 637 O O . GLY A 1 84 ? 31.601 -2.752 -32.724 1.00 84.69 84 GLY A O 1
ATOM 638 N N . ALA A 1 85 ? 33.498 -3.707 -33.452 1.00 86.12 85 ALA A N 1
ATOM 639 C CA . ALA A 1 85 ? 33.951 -4.132 -32.131 1.00 86.12 85 ALA A CA 1
ATOM 640 C C . ALA A 1 85 ? 34.468 -2.928 -31.313 1.00 86.12 85 ALA A C 1
ATOM 642 O O . ALA A 1 85 ? 35.093 -2.027 -31.890 1.00 86.12 85 ALA A O 1
ATOM 643 N N . PRO A 1 86 ? 34.275 -2.906 -29.980 1.00 85.19 86 PRO A N 1
ATOM 644 C CA . PRO A 1 86 ? 34.833 -1.863 -29.126 1.00 85.19 86 PRO A CA 1
ATOM 645 C C . PRO A 1 86 ? 36.361 -1.785 -29.267 1.00 85.19 86 PRO A C 1
ATOM 647 O O . PRO A 1 86 ? 37.071 -2.781 -29.159 1.00 85.19 86 PRO A O 1
ATOM 650 N N . THR A 1 87 ? 36.885 -0.576 -29.482 1.00 84.06 87 THR A N 1
ATOM 651 C CA . THR A 1 87 ? 38.336 -0.326 -29.593 1.00 84.06 87 THR A CA 1
ATOM 652 C C . THR A 1 87 ? 38.995 0.015 -28.253 1.00 84.06 87 THR A C 1
ATOM 654 O O . THR A 1 87 ? 40.215 -0.073 -28.125 1.00 84.06 87 THR A O 1
ATOM 657 N N . GLU A 1 88 ? 38.197 0.377 -27.246 1.00 79.25 88 GLU A N 1
ATOM 658 C CA . GLU A 1 88 ? 38.614 0.612 -25.864 1.00 79.25 88 GLU A CA 1
ATOM 659 C C . GLU A 1 88 ? 37.572 0.025 -24.910 1.00 79.25 88 GLU A C 1
ATOM 661 O O . GLU A 1 88 ? 36.398 0.387 -24.972 1.00 79.25 88 GLU A O 1
ATOM 666 N N . TYR A 1 89 ? 38.005 -0.870 -24.023 1.00 77.25 89 TYR A N 1
ATOM 667 C CA . TYR A 1 89 ? 37.133 -1.536 -23.062 1.00 77.25 89 TYR A CA 1
ATOM 668 C C . TYR A 1 89 ? 37.883 -1.983 -21.796 1.00 77.25 89 TYR A C 1
ATOM 670 O O . TYR A 1 89 ? 39.113 -2.082 -21.774 1.00 77.25 89 TYR A O 1
ATOM 678 N N . GLY A 1 90 ? 37.135 -2.247 -20.722 1.00 64.81 90 GLY A N 1
ATOM 679 C CA . GLY A 1 90 ? 37.655 -2.815 -19.478 1.00 64.81 90 GLY A CA 1
ATOM 680 C C . GLY A 1 90 ? 36.634 -2.777 -18.342 1.00 64.81 90 GLY A C 1
ATOM 681 O O . GLY A 1 90 ? 35.814 -1.862 -18.276 1.00 64.81 90 GLY A O 1
ATOM 682 N N . ALA A 1 91 ? 36.705 -3.756 -17.439 1.00 65.19 91 ALA A N 1
ATOM 683 C CA . ALA A 1 91 ? 35.958 -3.746 -16.186 1.00 65.19 91 ALA A CA 1
ATOM 684 C C . ALA A 1 91 ? 36.651 -2.841 -15.149 1.00 65.19 91 ALA A C 1
ATOM 686 O O . ALA A 1 91 ? 37.873 -2.887 -14.975 1.00 65.19 91 ALA A O 1
ATOM 687 N N . TRP A 1 92 ? 35.870 -2.014 -14.453 1.00 61.75 92 TRP A N 1
ATOM 688 C CA . TRP A 1 92 ? 36.355 -1.113 -13.407 1.00 61.75 92 TRP A CA 1
ATOM 689 C C . TRP A 1 92 ? 35.981 -1.689 -12.039 1.00 61.75 92 TRP A C 1
ATOM 691 O O . TRP A 1 92 ? 34.823 -1.638 -11.643 1.00 61.75 92 TRP A O 1
ATOM 701 N N . SER A 1 93 ? 36.951 -2.230 -11.298 1.00 53.31 93 SER A N 1
ATOM 702 C CA . SER A 1 93 ? 36.794 -2.502 -9.865 1.00 53.31 93 SER A CA 1
ATOM 703 C C . SER A 1 93 ? 37.673 -1.504 -9.105 1.00 53.31 93 SER A C 1
ATOM 705 O O . SER A 1 93 ? 38.878 -1.726 -8.995 1.00 53.31 93 SER A O 1
ATOM 707 N N . SER A 1 94 ? 37.100 -0.397 -8.610 1.00 49.44 94 SER A N 1
ATOM 708 C CA . SER A 1 94 ? 37.785 0.788 -8.030 1.00 49.44 94 SER A CA 1
ATOM 709 C C . SER A 1 94 ? 38.122 1.921 -9.027 1.00 49.44 94 SER A C 1
ATOM 711 O O . SER A 1 94 ? 37.833 1.842 -10.216 1.00 49.44 94 SER A O 1
ATOM 713 N N . ASN A 1 95 ? 38.734 3.005 -8.527 1.00 37.84 95 ASN A N 1
ATOM 714 C CA . ASN A 1 95 ? 39.014 4.271 -9.229 1.00 37.84 95 ASN A CA 1
ATOM 715 C C . ASN A 1 95 ? 40.083 4.184 -10.345 1.00 37.84 95 ASN A C 1
ATOM 717 O O . ASN A 1 95 ? 40.547 5.219 -10.823 1.00 37.84 95 ASN A O 1
ATOM 721 N N . PHE A 1 96 ? 40.510 2.986 -10.759 1.00 36.56 96 PHE A N 1
ATOM 722 C CA . PHE A 1 96 ? 41.502 2.804 -11.823 1.00 36.56 96 PHE A CA 1
ATOM 723 C C . PHE A 1 96 ? 41.123 1.626 -12.734 1.00 36.56 96 PHE A C 1
ATOM 725 O O . PHE A 1 96 ? 40.739 0.571 -12.229 1.00 36.56 96 PHE A O 1
ATOM 732 N N . PRO A 1 97 ? 41.265 1.764 -14.066 1.00 37.72 97 PRO A N 1
ATOM 733 C CA . PRO A 1 97 ? 40.935 0.693 -14.997 1.00 37.72 97 PRO A CA 1
ATOM 734 C C . PRO A 1 97 ? 41.979 -0.427 -14.933 1.00 37.72 97 PRO A C 1
ATOM 736 O O . PRO A 1 97 ? 43.175 -0.174 -15.114 1.00 37.72 97 PRO A O 1
ATOM 739 N N . VAL A 1 98 ? 41.540 -1.678 -14.774 1.00 48.41 98 VAL A N 1
ATOM 740 C CA . VAL A 1 98 ? 42.381 -2.847 -15.071 1.00 48.41 98 VAL A CA 1
ATOM 741 C C . VAL A 1 98 ? 42.122 -3.236 -16.524 1.00 48.41 98 VAL A C 1
ATOM 743 O O . VAL A 1 98 ? 41.142 -3.900 -16.860 1.00 48.41 98 VAL A O 1
ATOM 746 N N . LYS A 1 99 ? 42.985 -2.740 -17.414 1.00 42.78 99 LYS A N 1
ATOM 747 C CA . LYS A 1 99 ? 42.896 -2.996 -18.858 1.00 42.78 99 LYS A CA 1
ATOM 748 C C . LYS A 1 99 ? 42.969 -4.503 -19.146 1.00 42.78 99 LYS A C 1
ATOM 750 O O . LYS A 1 99 ? 43.802 -5.186 -18.557 1.00 42.78 99 LYS A O 1
ATOM 755 N N . ASN A 1 100 ? 42.168 -4.971 -20.108 1.00 48.09 100 ASN A N 1
ATOM 756 C CA . ASN A 1 100 ? 42.153 -6.351 -20.626 1.00 48.09 100 ASN A CA 1
ATOM 757 C C . ASN A 1 100 ? 41.601 -7.423 -19.660 1.00 48.09 100 ASN A C 1
ATOM 759 O O . ASN A 1 100 ? 42.061 -8.564 -19.678 1.00 48.09 100 ASN A O 1
ATOM 763 N N . THR A 1 101 ? 40.621 -7.075 -18.822 1.00 48.31 101 THR A N 1
ATOM 764 C CA . THR A 1 101 ? 39.918 -8.039 -17.953 1.00 48.31 101 THR A CA 1
ATOM 765 C C . THR A 1 101 ? 38.505 -8.274 -18.489 1.00 48.31 101 THR A C 1
ATOM 767 O O . THR A 1 101 ? 37.759 -7.305 -18.622 1.00 48.31 101 THR A O 1
ATOM 770 N N . VAL A 1 102 ? 38.159 -9.529 -18.810 1.00 56.94 102 VAL A N 1
ATOM 771 C CA . VAL A 1 102 ? 36.943 -9.888 -19.576 1.00 56.94 102 VAL A CA 1
ATOM 772 C C . VAL A 1 102 ? 35.898 -10.720 -18.828 1.00 56.94 102 VAL A C 1
ATOM 774 O O . VAL A 1 102 ? 34.821 -10.889 -19.375 1.00 56.94 102 VAL A O 1
ATOM 777 N N . SER A 1 103 ? 36.159 -11.232 -17.614 1.00 52.25 103 SER A N 1
ATOM 778 C CA . SER A 1 103 ? 35.169 -12.099 -16.944 1.00 52.25 103 SER A CA 1
ATOM 779 C C . SER A 1 103 ? 35.269 -12.197 -15.415 1.00 52.25 103 SER A C 1
ATOM 781 O O . SER A 1 103 ? 36.357 -12.431 -14.878 1.00 52.25 103 SER A O 1
ATOM 783 N N . SER A 1 104 ? 34.105 -12.238 -14.761 1.00 44.84 104 SER A N 1
ATOM 784 C CA . SER A 1 104 ? 33.743 -13.171 -13.674 1.00 44.84 104 SER A CA 1
ATOM 785 C C . SER A 1 104 ? 32.287 -13.658 -13.916 1.00 44.84 104 SER A C 1
ATOM 787 O O . SER A 1 104 ? 31.498 -12.940 -14.513 1.00 44.84 104 SER A O 1
ATOM 789 N N . GLN A 1 105 ? 31.963 -14.921 -13.601 1.00 36.81 105 GLN A N 1
ATOM 790 C CA . GLN A 1 105 ? 31.009 -15.798 -14.341 1.00 36.81 105 GLN A CA 1
ATOM 791 C C . GLN A 1 105 ? 29.480 -15.463 -14.381 1.00 36.81 105 GLN A C 1
ATOM 793 O O . GLN A 1 105 ? 28.893 -15.273 -13.325 1.00 36.81 105 GLN A O 1
ATOM 798 N N . GLN A 1 106 ? 28.897 -15.547 -15.609 1.00 40.56 106 GLN A N 1
ATOM 799 C CA . GLN A 1 106 ? 27.625 -16.136 -16.188 1.00 40.56 106 GLN A CA 1
ATOM 800 C C . GLN A 1 106 ? 26.289 -16.228 -15.370 1.00 40.56 106 GLN A C 1
ATOM 802 O O . GLN A 1 106 ? 26.354 -16.532 -14.188 1.00 40.56 106 GLN A O 1
ATOM 807 N N . VAL A 1 107 ? 25.023 -16.106 -15.869 1.00 34.16 107 VAL A N 1
ATOM 808 C CA . VAL A 1 107 ? 24.266 -16.419 -17.139 1.00 34.16 107 VAL A CA 1
ATOM 809 C C . VAL A 1 107 ? 22.971 -15.537 -17.252 1.00 34.16 107 VAL A C 1
ATOM 811 O O . VAL A 1 107 ? 22.426 -15.193 -16.208 1.00 34.16 107 VAL A O 1
ATOM 814 N N . PHE A 1 108 ? 22.407 -15.253 -18.455 1.00 42.06 108 PHE A N 1
ATOM 815 C CA . PHE A 1 108 ? 21.026 -14.707 -18.665 1.00 42.06 108 PHE A CA 1
ATOM 816 C C . PHE A 1 108 ? 20.320 -15.226 -19.961 1.00 42.06 108 PHE A C 1
ATOM 818 O O . PHE A 1 108 ? 20.987 -15.807 -20.820 1.00 42.06 108 PHE A O 1
ATOM 825 N N . PHE A 1 109 ? 18.987 -15.035 -20.076 1.00 38.16 109 PHE A N 1
ATOM 826 C CA . PHE A 1 109 ? 18.055 -15.506 -21.134 1.00 38.16 109 PHE A CA 1
ATOM 827 C C . PHE A 1 109 ? 17.753 -14.471 -22.260 1.00 38.16 109 PHE A C 1
ATOM 829 O O . PHE A 1 109 ? 18.165 -13.322 -22.191 1.00 38.16 109 PHE A O 1
ATOM 836 N N . GLU A 1 110 ? 17.114 -14.932 -23.348 1.00 45.69 110 GLU A N 1
ATOM 837 C CA . GLU A 1 110 ? 17.060 -14.365 -24.719 1.00 45.69 110 GLU A CA 1
ATOM 838 C C . GLU A 1 110 ? 16.277 -13.037 -24.946 1.00 45.69 110 GLU A C 1
ATOM 840 O O . GLU A 1 110 ? 15.609 -12.516 -24.065 1.00 45.69 110 GLU A O 1
ATOM 845 N N . GLN A 1 111 ? 16.407 -12.488 -26.169 1.00 50.41 111 GLN A N 1
ATOM 846 C CA . GLN A 1 111 ? 16.082 -11.118 -26.615 1.00 50.41 111 GLN A CA 1
ATOM 847 C C . GLN A 1 111 ? 14.612 -10.883 -27.038 1.00 50.41 111 GLN A C 1
ATOM 849 O O . GLN A 1 111 ? 14.119 -11.568 -27.933 1.00 50.41 111 GLN A O 1
ATOM 854 N N . GLU A 1 112 ? 13.970 -9.819 -26.533 1.00 56.56 112 GLU A N 1
ATOM 855 C CA . GLU A 1 112 ? 12.609 -9.392 -26.938 1.00 56.56 112 GLU A CA 1
ATOM 856 C C . GLU A 1 112 ? 12.571 -8.214 -27.947 1.00 56.56 112 GLU A C 1
ATOM 858 O O . GLU A 1 112 ? 11.582 -8.047 -28.658 1.00 56.56 112 GLU A O 1
ATOM 863 N N . ILE A 1 113 ? 13.658 -7.434 -28.105 1.00 62.47 113 ILE A N 1
ATOM 864 C CA . ILE A 1 113 ? 13.775 -6.337 -29.100 1.00 62.47 113 ILE A CA 1
ATOM 865 C C . ILE A 1 113 ? 14.930 -6.627 -30.083 1.00 62.47 113 ILE A C 1
ATOM 867 O O . ILE A 1 113 ? 15.995 -6.012 -30.003 1.00 62.47 113 ILE A O 1
ATOM 871 N N . PRO A 1 114 ? 14.774 -7.564 -31.036 1.00 68.19 114 PRO A N 1
ATOM 872 C CA . PRO A 1 114 ? 15.867 -7.953 -31.932 1.00 68.19 114 PRO A CA 1
ATOM 873 C C . PRO A 1 114 ? 16.219 -6.879 -32.979 1.00 68.19 114 PRO A C 1
ATOM 875 O O . PRO A 1 114 ? 17.317 -6.890 -33.537 1.00 68.19 114 PRO A O 1
ATOM 878 N N . ASP A 1 115 ? 15.300 -5.953 -33.283 1.00 77.69 115 ASP A N 1
ATOM 879 C CA . ASP A 1 115 ? 15.451 -4.960 -34.358 1.00 77.69 115 ASP A CA 1
ATOM 880 C C . ASP A 1 115 ? 16.015 -3.600 -33.894 1.00 77.69 115 ASP A C 1
ATOM 882 O O . ASP A 1 115 ? 16.574 -2.870 -34.722 1.00 77.69 115 ASP A O 1
ATOM 886 N N . PHE A 1 116 ? 15.982 -3.306 -32.586 1.00 79.19 116 PHE A N 1
ATOM 887 C CA . PHE A 1 116 ? 16.396 -2.033 -31.967 1.00 79.19 116 PHE A CA 1
ATOM 888 C C . PHE A 1 116 ? 15.646 -0.810 -32.528 1.00 79.19 116 PHE A C 1
ATOM 890 O O . PHE A 1 116 ? 16.197 0.293 -32.580 1.00 79.19 116 PHE A O 1
ATOM 897 N N . ASP A 1 117 ? 14.405 -0.979 -32.992 1.00 86.88 117 ASP A N 1
ATOM 898 C CA . ASP A 1 117 ? 13.634 0.131 -33.559 1.00 86.88 117 ASP A CA 1
ATOM 899 C C . ASP A 1 117 ? 13.056 1.032 -32.453 1.00 86.88 117 ASP A C 1
ATOM 901 O O . ASP A 1 117 ? 11.991 0.772 -31.888 1.00 86.88 117 ASP A O 1
ATOM 905 N N . PHE A 1 118 ? 13.768 2.122 -32.151 1.00 87.19 118 PHE A N 1
ATOM 906 C CA . PHE A 1 118 ? 13.394 3.056 -31.088 1.00 87.19 118 PHE A CA 1
ATOM 907 C C . PHE A 1 118 ? 12.023 3.698 -31.292 1.00 87.19 118 PHE A C 1
ATOM 909 O O . PHE A 1 118 ? 11.246 3.793 -30.340 1.00 87.19 118 PHE A O 1
ATOM 916 N N . GLU A 1 119 ? 11.702 4.146 -32.507 1.00 91.25 119 GLU A N 1
ATOM 917 C CA . GLU A 1 119 ? 10.426 4.827 -32.736 1.00 91.25 119 GLU A CA 1
ATOM 918 C C . GLU A 1 119 ? 9.259 3.835 -32.710 1.00 91.25 119 GLU A C 1
ATOM 920 O O . GLU A 1 119 ? 8.196 4.177 -32.188 1.00 91.25 119 GLU A O 1
ATOM 925 N N . LYS A 1 120 ? 9.455 2.594 -33.175 1.00 89.25 120 LYS A N 1
ATOM 926 C CA . LYS A 1 120 ? 8.460 1.521 -33.041 1.00 89.25 120 LYS A CA 1
ATOM 927 C C . LYS A 1 120 ? 8.216 1.151 -31.577 1.00 89.25 120 LYS A C 1
ATOM 929 O O . LYS A 1 120 ? 7.057 1.130 -31.165 1.00 89.25 120 LYS A O 1
ATOM 934 N N . THR A 1 121 ? 9.264 0.932 -30.778 1.00 85.12 121 THR A N 1
ATOM 935 C CA . THR A 1 121 ? 9.132 0.629 -29.338 1.00 85.12 121 THR A CA 1
ATOM 936 C C . THR A 1 121 ? 8.455 1.777 -28.591 1.00 85.12 121 THR A C 1
ATOM 938 O O . THR A 1 121 ? 7.512 1.564 -27.828 1.00 85.12 121 THR A O 1
ATOM 941 N N . ARG A 1 122 ? 8.854 3.024 -28.871 1.00 88.25 122 ARG A N 1
ATOM 942 C CA . ARG A 1 122 ? 8.223 4.221 -28.301 1.00 88.25 122 ARG A CA 1
ATOM 943 C C . ARG A 1 122 ? 6.748 4.339 -28.687 1.00 88.25 122 ARG A C 1
ATOM 945 O O . ARG A 1 122 ? 5.925 4.687 -27.842 1.00 88.25 122 ARG A O 1
ATOM 952 N N . ALA A 1 123 ? 6.402 4.080 -29.947 1.00 92.88 123 ALA A N 1
ATOM 953 C CA . ALA A 1 123 ? 5.020 4.125 -30.415 1.00 92.88 123 ALA A CA 1
ATOM 954 C C . ALA A 1 123 ? 4.161 3.026 -29.770 1.00 92.88 123 ALA A C 1
ATOM 956 O O . ALA A 1 123 ? 3.036 3.314 -29.365 1.00 92.88 123 ALA A O 1
ATOM 957 N N . ALA A 1 124 ? 4.697 1.809 -29.623 1.00 88.25 124 ALA A N 1
ATOM 958 C CA . ALA A 1 124 ? 4.027 0.700 -28.946 1.00 88.25 124 ALA A CA 1
ATOM 959 C C . ALA A 1 124 ? 3.762 1.016 -27.465 1.00 88.25 124 ALA A C 1
ATOM 961 O O . ALA A 1 124 ? 2.615 0.947 -27.027 1.00 88.25 124 ALA A O 1
ATOM 962 N N . SER A 1 125 ? 4.779 1.483 -26.729 1.00 89.00 125 SER A N 1
ATOM 963 C CA . SER A 1 125 ? 4.624 1.915 -25.332 1.00 89.00 125 SER A CA 1
ATOM 964 C C . SER A 1 125 ? 3.590 3.042 -25.195 1.00 89.00 125 SER A C 1
ATOM 966 O O . SER A 1 125 ? 2.707 2.992 -24.339 1.00 89.00 125 SER A O 1
ATOM 968 N N . ARG A 1 126 ? 3.611 4.035 -26.097 1.00 94.06 126 ARG A N 1
ATOM 969 C CA . ARG A 1 126 ? 2.611 5.114 -26.099 1.00 94.06 126 ARG A CA 1
ATOM 970 C C . ARG A 1 126 ? 1.196 4.603 -26.363 1.00 94.06 126 ARG A C 1
ATOM 972 O O . ARG A 1 126 ? 0.253 5.144 -25.790 1.00 94.06 126 ARG A O 1
ATOM 979 N N . ALA A 1 127 ? 1.037 3.614 -27.239 1.00 95.94 127 ALA A N 1
ATOM 980 C CA . ALA A 1 127 ? -0.259 3.016 -27.534 1.00 95.94 127 ALA A CA 1
ATOM 981 C C . ALA A 1 127 ? -0.820 2.265 -26.317 1.00 95.94 127 ALA A C 1
ATOM 983 O O . ALA A 1 127 ? -1.990 2.462 -26.000 1.00 95.94 127 ALA A O 1
ATOM 984 N N . GLN A 1 128 ? 0.014 1.500 -25.603 1.00 92.81 128 GLN A N 1
ATOM 985 C CA . GLN A 1 128 ? -0.378 0.823 -24.360 1.00 92.81 128 GLN A CA 1
ATOM 986 C C . GLN A 1 128 ? -0.819 1.832 -23.287 1.00 92.81 128 GLN A C 1
ATOM 988 O O . GLN A 1 128 ? -1.928 1.732 -22.769 1.00 92.81 128 GLN A O 1
ATOM 993 N N . TRP A 1 129 ? -0.026 2.884 -23.042 1.00 95.75 129 TRP A N 1
ATOM 994 C CA . TRP A 1 129 ? -0.417 3.948 -22.108 1.00 95.75 129 TRP A CA 1
ATOM 995 C C . TRP A 1 129 ? -1.696 4.679 -22.529 1.00 95.75 129 TRP A C 1
ATOM 997 O O . TRP A 1 129 ? -2.518 5.023 -21.685 1.00 95.75 129 TRP A O 1
ATOM 1007 N N . SER A 1 130 ? -1.886 4.918 -23.829 1.00 96.69 130 SER A N 1
ATOM 1008 C CA . SER A 1 130 ? -3.092 5.587 -24.335 1.00 96.69 130 SER A CA 1
ATOM 1009 C C . SER A 1 130 ? -4.345 4.729 -24.168 1.00 96.69 130 SER A C 1
ATOM 1011 O O . SER A 1 130 ? -5.414 5.277 -23.912 1.00 96.69 130 SER A O 1
ATOM 1013 N N . GLU A 1 131 ? -4.230 3.407 -24.317 1.00 95.94 131 GLU A N 1
ATOM 1014 C CA . GLU A 1 131 ? -5.327 2.476 -24.050 1.00 95.94 131 GLU A CA 1
ATOM 1015 C C . GLU A 1 131 ? -5.697 2.509 -22.567 1.00 95.94 131 GLU A C 1
ATOM 1017 O O . GLU A 1 131 ? -6.841 2.822 -22.243 1.00 95.94 131 GLU A O 1
ATOM 1022 N N . LEU A 1 132 ? -4.715 2.302 -21.686 1.00 95.12 132 LEU A N 1
ATOM 1023 C CA . LEU A 1 132 ? -4.912 2.228 -20.241 1.00 95.12 132 LEU A CA 1
ATOM 1024 C C . LEU A 1 132 ? -5.493 3.520 -19.655 1.00 95.12 132 LEU A C 1
ATOM 1026 O O . LEU A 1 132 ? -6.540 3.501 -19.006 1.00 95.12 132 LEU A O 1
ATOM 1030 N N . LEU A 1 133 ? -4.853 4.662 -19.931 1.00 96.38 133 LEU A N 1
ATOM 1031 C CA . LEU A 1 133 ? -5.325 5.968 -19.460 1.00 96.38 133 LEU A CA 1
ATOM 1032 C C . LEU A 1 133 ? -6.658 6.351 -20.119 1.00 96.38 133 LEU A C 1
ATOM 1034 O O . LEU A 1 133 ? -7.481 7.028 -19.508 1.00 96.38 133 LEU A O 1
ATOM 1038 N N . GLY A 1 134 ? -6.907 5.881 -21.346 1.00 96.44 134 GLY A N 1
ATOM 1039 C CA . GLY A 1 134 ? -8.144 6.116 -22.090 1.00 96.44 134 GLY A CA 1
ATOM 1040 C C . GLY A 1 134 ? -9.375 5.389 -21.539 1.00 96.44 134 GLY A C 1
ATOM 1041 O O . GLY A 1 134 ? -10.495 5.712 -21.954 1.00 96.44 134 GLY A O 1
ATOM 1042 N N . ARG A 1 135 ? -9.201 4.449 -20.596 1.00 96.12 135 ARG A N 1
ATOM 1043 C CA . ARG A 1 135 ? -10.307 3.754 -19.911 1.00 96.12 135 ARG A CA 1
ATOM 1044 C C . ARG A 1 135 ? -11.122 4.689 -19.017 1.00 96.12 135 ARG A C 1
ATOM 1046 O O . ARG A 1 135 ? -12.307 4.433 -18.804 1.00 96.12 135 ARG A O 1
ATOM 1053 N N . ILE A 1 136 ? -10.529 5.788 -18.541 1.00 96.69 136 ILE A N 1
ATOM 1054 C CA . ILE A 1 136 ? -11.235 6.840 -17.800 1.00 96.69 136 ILE A CA 1
ATOM 1055 C C . ILE A 1 136 ? -11.231 8.124 -18.627 1.00 96.69 136 ILE A C 1
ATOM 1057 O O . ILE A 1 136 ? -10.202 8.764 -18.806 1.00 96.69 136 ILE A O 1
ATOM 1061 N N . GLN A 1 137 ? -12.405 8.525 -19.115 1.00 94.94 137 GLN A N 1
ATOM 1062 C CA . GLN A 1 137 ? -12.552 9.717 -19.948 1.00 94.94 137 GLN A CA 1
ATOM 1063 C C . GLN A 1 137 ? -13.122 10.876 -19.135 1.00 94.94 137 GLN A C 1
ATOM 1065 O O . GLN A 1 137 ? -14.257 10.818 -18.659 1.00 94.94 137 GLN A O 1
ATOM 1070 N N . VAL A 1 138 ? -12.351 11.956 -19.017 1.00 94.31 138 VAL A N 1
ATOM 1071 C CA . VAL A 1 138 ? -12.815 13.210 -18.411 1.00 94.31 138 VAL A CA 1
ATOM 1072 C C . VAL A 1 138 ? -13.261 14.203 -19.479 1.00 94.31 138 VAL A C 1
ATOM 1074 O O . VAL A 1 138 ? -12.667 14.297 -20.554 1.00 94.31 138 VAL A O 1
ATOM 1077 N N . ASN A 1 139 ? -14.304 14.977 -19.177 1.00 95.00 139 ASN A N 1
ATOM 1078 C CA . ASN A 1 139 ? -14.680 16.129 -19.984 1.00 95.00 139 ASN A CA 1
ATOM 1079 C C . ASN A 1 139 ? -13.926 17.380 -19.473 1.00 95.00 139 ASN A C 1
ATOM 1081 O O . ASN A 1 139 ? -14.245 17.849 -18.380 1.00 95.00 139 ASN A O 1
ATOM 1085 N N . PRO A 1 140 ? -12.986 17.962 -20.247 1.00 94.00 140 PRO A N 1
ATOM 1086 C CA . PRO A 1 140 ? -12.210 19.122 -19.810 1.00 94.00 140 PRO A CA 1
ATOM 1087 C C . PRO A 1 140 ? -12.942 20.467 -19.985 1.00 94.00 140 PRO A C 1
ATOM 1089 O O . PRO A 1 140 ? -12.389 21.516 -19.656 1.00 94.00 140 PRO A O 1
ATOM 1092 N N . GLN A 1 141 ? -14.160 20.499 -20.543 1.00 95.88 141 GLN A N 1
ATOM 1093 C CA . GLN A 1 141 ? -14.878 21.754 -20.771 1.00 95.88 141 GLN A CA 1
ATOM 1094 C C . GLN A 1 141 ? -15.171 22.476 -19.447 1.00 95.88 141 GLN A C 1
ATOM 1096 O O . GLN A 1 141 ? -15.924 21.989 -18.608 1.00 95.88 141 GLN A O 1
ATOM 1101 N N . GLY A 1 142 ? -14.611 23.680 -19.296 1.00 93.75 142 GLY A N 1
ATOM 1102 C CA . GLY A 1 142 ? -14.776 24.501 -18.094 1.00 93.75 142 GLY A CA 1
ATOM 1103 C C . GLY A 1 142 ? -13.904 24.078 -16.907 1.00 93.75 142 GLY A C 1
ATOM 1104 O O . GLY A 1 142 ? -14.144 24.555 -15.801 1.00 93.75 142 GLY A O 1
ATOM 1105 N N . VAL A 1 143 ? -12.913 23.208 -17.126 1.00 92.12 143 VAL A N 1
ATOM 1106 C CA . VAL A 1 143 ? -11.939 22.756 -16.121 1.00 92.12 143 VAL A CA 1
ATOM 1107 C C . VAL A 1 143 ? -10.565 23.343 -16.457 1.00 92.12 143 VAL A C 1
ATOM 1109 O O . VAL A 1 143 ? -10.221 23.466 -17.632 1.00 92.12 143 VAL A O 1
ATOM 1112 N N . ASP A 1 144 ? -9.791 23.729 -15.441 1.00 93.00 144 ASP A N 1
ATOM 1113 C CA . ASP A 1 144 ? -8.396 24.146 -15.636 1.00 93.00 144 ASP A CA 1
ATOM 1114 C C . ASP A 1 144 ? -7.584 22.978 -16.236 1.00 93.00 144 ASP A C 1
ATOM 1116 O O . ASP A 1 144 ? -7.653 21.871 -15.687 1.00 93.00 144 ASP A O 1
ATOM 1120 N N . PRO A 1 145 ? -6.835 23.181 -17.339 1.00 94.75 145 PRO A N 1
ATOM 1121 C CA . PRO A 1 145 ? -5.971 22.148 -17.905 1.00 94.75 145 PRO A CA 1
ATOM 1122 C C . PRO A 1 145 ? -5.022 21.502 -16.889 1.00 94.75 145 PRO A C 1
ATOM 1124 O O . PRO A 1 145 ? -4.790 20.300 -16.987 1.00 94.75 145 PRO A O 1
ATOM 1127 N N . GLU A 1 146 ? -4.546 22.242 -15.881 1.00 94.75 146 GLU A N 1
ATOM 1128 C CA . GLU A 1 146 ? -3.655 21.691 -14.852 1.00 94.75 146 GLU A CA 1
ATOM 1129 C C . GLU A 1 146 ? -4.314 20.543 -14.071 1.00 94.75 146 GLU A C 1
ATOM 1131 O O . GLU A 1 146 ? -3.667 19.539 -13.784 1.00 94.75 146 GLU A O 1
ATOM 1136 N N . PHE A 1 147 ? -5.620 20.621 -13.784 1.00 94.06 147 PHE A N 1
ATOM 1137 C CA . PHE A 1 147 ? -6.326 19.524 -13.110 1.00 94.06 147 PHE A CA 1
ATOM 1138 C C . PHE A 1 147 ? -6.465 18.285 -13.995 1.00 94.06 147 PHE A C 1
ATOM 1140 O O . PHE A 1 147 ? -6.511 17.168 -13.480 1.00 94.06 147 PHE A O 1
ATOM 1147 N N . VAL A 1 148 ? -6.544 18.468 -15.314 1.00 95.88 148 VAL A N 1
ATOM 1148 C CA . VAL A 1 148 ? -6.591 17.354 -16.268 1.00 95.88 148 VAL A CA 1
ATOM 1149 C C . VAL A 1 148 ? -5.224 16.673 -16.334 1.00 95.88 148 VAL A C 1
ATOM 1151 O O . VAL A 1 148 ? -5.155 15.446 -16.262 1.00 95.88 148 VAL A O 1
ATOM 1154 N N . ASP A 1 149 ? -4.149 17.459 -16.400 1.00 95.81 149 ASP A N 1
ATOM 1155 C CA . ASP A 1 149 ? -2.774 16.957 -16.383 1.00 95.81 149 ASP A CA 1
ATOM 1156 C C . ASP A 1 149 ? -2.457 16.246 -15.064 1.00 95.81 149 ASP A C 1
ATOM 1158 O O . ASP A 1 149 ? -1.913 15.140 -15.078 1.00 95.81 149 ASP A O 1
ATOM 1162 N N . LEU A 1 150 ? -2.854 16.830 -13.929 1.00 95.81 150 LEU A N 1
ATOM 1163 C CA . LEU A 1 150 ? -2.726 16.216 -12.609 1.00 95.81 150 LEU A CA 1
ATOM 1164 C C . LEU A 1 150 ? -3.475 14.881 -12.550 1.00 95.81 150 LEU A C 1
ATOM 1166 O O . LEU A 1 150 ? -2.890 13.882 -12.149 1.00 95.81 150 LEU A O 1
ATOM 1170 N N . PHE A 1 151 ? -4.731 14.835 -13.009 1.00 95.94 151 PHE A N 1
ATOM 1171 C CA . PHE A 1 151 ? -5.537 13.613 -13.000 1.00 95.94 151 PHE A CA 1
ATOM 1172 C C . PHE A 1 151 ? -4.874 12.467 -13.775 1.00 95.94 151 PHE A C 1
ATOM 1174 O O . PHE A 1 151 ? -4.713 11.374 -13.234 1.00 95.94 151 PHE A O 1
ATOM 1181 N N . TYR A 1 152 ? -4.464 12.702 -15.026 1.00 96.94 152 TYR A N 1
ATOM 1182 C CA . TYR A 1 152 ? -3.828 11.651 -15.826 1.00 96.94 152 TYR A CA 1
ATOM 1183 C C . TYR A 1 152 ? -2.406 11.326 -15.354 1.00 96.94 152 TYR A C 1
ATOM 1185 O O . TYR A 1 152 ? -1.974 10.186 -15.507 1.00 96.94 152 TYR A O 1
ATOM 1193 N N . SER A 1 153 ? -1.695 12.280 -14.742 1.00 95.50 153 SER A N 1
ATOM 1194 C CA . SER A 1 153 ? -0.396 12.020 -14.108 1.00 95.50 153 SER A CA 1
ATOM 1195 C C . SER A 1 153 ? -0.537 11.126 -12.875 1.00 95.50 153 SER A C 1
ATOM 1197 O O . SER A 1 153 ? 0.265 10.213 -12.703 1.00 95.50 153 SER A O 1
ATOM 1199 N N . SER A 1 154 ? -1.562 11.344 -12.046 1.00 95.31 154 SER A N 1
ATOM 1200 C CA . SER A 1 154 ? -1.884 10.468 -10.915 1.00 95.31 154 SER A CA 1
ATOM 1201 C C . SER A 1 154 ? -2.343 9.090 -11.394 1.00 95.31 154 SER A C 1
ATOM 1203 O O . SER A 1 154 ? -1.808 8.088 -10.942 1.00 95.31 154 SER A O 1
ATOM 1205 N N . LEU A 1 155 ? -3.242 9.009 -12.384 1.00 95.88 155 LEU A N 1
ATOM 1206 C CA . LEU A 1 155 ? -3.670 7.719 -12.945 1.00 95.88 155 LEU A CA 1
ATOM 1207 C C . LEU A 1 155 ? -2.498 6.932 -13.557 1.00 95.88 155 LEU A C 1
ATOM 1209 O O . LEU A 1 155 ? -2.454 5.713 -13.460 1.00 95.88 155 LEU A O 1
ATOM 1213 N N . TYR A 1 156 ? -1.528 7.608 -14.172 1.00 95.50 156 TYR A N 1
ATOM 1214 C CA . TYR A 1 156 ? -0.294 6.965 -14.628 1.00 95.50 156 TYR A CA 1
ATOM 1215 C C . TYR A 1 156 ? 0.493 6.341 -13.461 1.00 95.50 156 TYR A C 1
ATOM 1217 O O . TYR A 1 156 ? 0.947 5.204 -13.576 1.00 95.50 156 TYR A O 1
ATOM 1225 N N . ARG A 1 157 ? 0.623 7.052 -12.331 1.00 94.12 157 ARG A N 1
ATOM 1226 C CA . ARG A 1 157 ? 1.367 6.585 -11.147 1.00 94.12 157 ARG A CA 1
ATOM 1227 C C . ARG A 1 157 ? 0.739 5.352 -10.502 1.00 94.12 157 ARG A C 1
ATOM 1229 O O . ARG A 1 157 ? 1.481 4.431 -10.170 1.00 94.12 157 ARG A O 1
ATOM 1236 N N . THR A 1 158 ? -0.594 5.253 -10.487 1.00 94.25 158 THR A N 1
ATOM 1237 C CA . THR A 1 158 ? -1.313 4.074 -9.958 1.00 94.25 158 THR A CA 1
ATOM 1238 C C . THR A 1 158 ? -1.056 2.774 -10.733 1.00 94.25 158 THR A C 1
ATOM 1240 O O . THR A 1 158 ? -1.495 1.714 -10.300 1.00 94.25 158 THR A O 1
ATOM 1243 N N . HIS A 1 159 ? -0.398 2.841 -11.898 1.00 93.19 159 HIS A N 1
ATOM 1244 C CA . HIS A 1 159 ? -0.085 1.689 -12.759 1.00 93.19 159 HIS A CA 1
ATOM 1245 C C . HIS A 1 159 ? 1.410 1.389 -12.874 1.00 93.19 159 HIS A C 1
ATOM 1247 O O . HIS A 1 159 ? 1.809 0.545 -13.673 1.00 93.19 159 HIS A O 1
ATOM 1253 N N . LEU A 1 160 ? 2.252 2.068 -12.091 1.00 91.06 160 LEU A N 1
ATOM 1254 C CA . LEU A 1 160 ? 3.678 1.738 -12.015 1.00 91.06 160 LEU A CA 1
ATOM 1255 C C . LEU A 1 160 ? 3.946 0.519 -11.125 1.00 91.06 160 LEU A C 1
ATOM 1257 O O . LEU A 1 160 ? 4.927 -0.190 -11.345 1.00 91.06 160 LEU A O 1
ATOM 1261 N N . SER A 1 161 ? 3.068 0.274 -10.151 1.00 91.25 161 SER A N 1
ATOM 1262 C CA . SER A 1 161 ? 3.172 -0.816 -9.185 1.00 91.25 161 SER A CA 1
ATOM 1263 C C . SER A 1 161 ? 1.787 -1.382 -8.826 1.00 91.25 161 SER A C 1
ATOM 1265 O O . 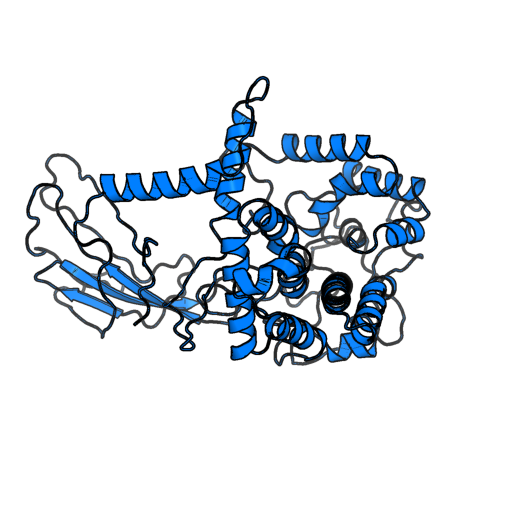SER A 1 161 ? 0.804 -0.645 -8.881 1.00 91.25 161 SER A O 1
ATOM 1267 N N . PRO A 1 162 ? 1.690 -2.655 -8.389 1.00 95.00 162 PRO A N 1
ATOM 1268 C CA . PRO A 1 162 ? 2.766 -3.648 -8.349 1.00 95.00 162 PRO A CA 1
ATOM 1269 C C . PRO A 1 162 ? 3.212 -4.055 -9.760 1.00 95.00 162 PRO A C 1
ATOM 1271 O O . PRO A 1 162 ? 2.424 -4.035 -10.704 1.00 95.00 162 PRO A O 1
ATOM 1274 N N . ALA A 1 163 ? 4.483 -4.422 -9.899 1.00 91.44 163 ALA A N 1
ATOM 1275 C CA . ALA A 1 163 ? 5.076 -4.745 -11.191 1.00 91.44 163 ALA A CA 1
ATOM 1276 C C . ALA A 1 163 ? 4.866 -6.225 -11.534 1.00 91.44 163 ALA A C 1
ATOM 1278 O O . ALA A 1 163 ? 4.992 -7.088 -10.662 1.00 91.44 163 ALA A O 1
ATOM 1279 N N . ASP A 1 164 ? 4.552 -6.512 -12.796 1.00 91.56 164 ASP A N 1
ATOM 1280 C CA . ASP A 1 164 ? 4.376 -7.875 -13.296 1.00 91.56 164 ASP A CA 1
ATOM 1281 C C . ASP A 1 164 ? 5.736 -8.498 -13.630 1.00 91.56 164 ASP A C 1
ATOM 1283 O O . ASP A 1 164 ? 6.444 -8.021 -14.509 1.00 91.56 164 ASP A O 1
ATOM 1287 N N . TYR A 1 165 ? 6.118 -9.525 -12.875 1.00 88.88 165 TYR A N 1
ATOM 1288 C CA . TYR A 1 165 ? 7.369 -10.282 -12.993 1.00 88.88 165 TYR A CA 1
ATOM 1289 C C . TYR A 1 165 ? 7.055 -11.735 -13.421 1.00 88.88 165 TYR A C 1
ATOM 1291 O O . TYR A 1 165 ? 7.737 -12.697 -13.038 1.00 88.88 165 TYR A O 1
ATOM 1299 N N . THR A 1 166 ? 5.948 -11.947 -14.142 1.00 87.56 166 THR A N 1
ATOM 1300 C CA . THR A 1 166 ? 5.475 -13.282 -14.522 1.00 87.56 166 THR A CA 1
ATOM 1301 C C . THR A 1 166 ? 6.504 -14.022 -15.375 1.00 87.56 166 THR A C 1
ATOM 1303 O O . THR A 1 166 ? 6.784 -13.673 -16.513 1.00 87.56 166 THR A O 1
ATOM 1306 N N . GLY A 1 167 ? 7.011 -15.139 -14.847 1.00 84.00 167 GLY A N 1
ATOM 1307 C CA . GLY A 1 167 ? 8.051 -15.938 -15.501 1.00 84.00 167 GLY A CA 1
ATOM 1308 C C . GLY A 1 167 ? 9.482 -15.558 -15.109 1.00 84.00 167 GLY A C 1
ATOM 1309 O O . GLY A 1 167 ? 10.403 -16.268 -15.505 1.00 84.00 167 GLY A O 1
ATOM 1310 N N . GLU A 1 168 ? 9.661 -14.524 -14.284 1.00 80.81 168 GLU A N 1
ATOM 1311 C CA . GLU A 1 168 ? 10.967 -14.078 -13.780 1.00 80.81 168 GLU A CA 1
ATOM 1312 C C . GLU A 1 168 ? 11.200 -14.397 -12.297 1.00 80.81 168 GLU A C 1
ATOM 1314 O O . GLU A 1 168 ? 12.253 -14.078 -11.748 1.00 80.81 168 GLU A O 1
ATOM 1319 N N . ASN A 1 169 ? 10.243 -15.042 -11.621 1.00 85.94 169 ASN A N 1
ATOM 1320 C CA . ASN A 1 169 ? 10.380 -15.385 -10.208 1.00 85.94 169 ASN A CA 1
ATOM 1321 C C . ASN A 1 169 ? 11.576 -16.335 -9.964 1.00 85.94 169 ASN A C 1
ATOM 1323 O O . ASN A 1 169 ? 11.531 -17.493 -10.394 1.00 85.94 169 ASN A O 1
ATOM 1327 N N . PRO A 1 170 ? 12.615 -15.914 -9.216 1.00 82.69 170 PRO A N 1
ATOM 1328 C CA . PRO A 1 170 ? 13.790 -16.747 -8.975 1.00 82.69 170 PRO A CA 1
ATOM 1329 C C . PRO A 1 170 ? 13.606 -17.739 -7.814 1.00 82.69 170 PRO A C 1
ATOM 1331 O O . PRO A 1 170 ? 14.468 -18.589 -7.590 1.00 82.69 170 PRO A O 1
ATOM 1334 N N . LEU A 1 171 ? 12.530 -17.616 -7.031 1.00 87.81 171 LEU A N 1
ATOM 1335 C CA . LEU A 1 171 ? 12.365 -18.315 -5.755 1.00 87.81 171 LEU A CA 1
ATOM 1336 C C . LEU A 1 171 ? 11.640 -19.657 -5.892 1.00 87.81 171 LEU A C 1
ATOM 1338 O O . LEU A 1 171 ? 11.956 -20.612 -5.179 1.00 87.81 171 LEU A O 1
ATOM 1342 N N . TRP A 1 172 ? 10.665 -19.745 -6.796 1.00 93.69 172 TRP A N 1
ATOM 1343 C CA . TRP A 1 172 ? 9.934 -20.976 -7.089 1.00 93.69 172 TRP A CA 1
ATOM 1344 C C . TRP A 1 172 ? 9.420 -20.986 -8.527 1.00 93.69 172 TRP A C 1
ATOM 1346 O O . TRP A 1 172 ? 9.229 -19.948 -9.152 1.00 93.69 172 TRP A O 1
ATOM 1356 N N . ASN A 1 173 ? 9.163 -22.187 -9.048 1.00 91.31 173 ASN A N 1
ATOM 1357 C CA . ASN A 1 173 ? 8.562 -22.361 -10.365 1.00 91.31 173 ASN A CA 1
ATOM 1358 C C . ASN A 1 173 ? 7.034 -22.436 -10.237 1.00 91.31 173 ASN A C 1
ATOM 1360 O O . ASN A 1 173 ? 6.520 -23.266 -9.484 1.00 91.31 173 ASN A O 1
ATOM 1364 N N . SER A 1 174 ? 6.322 -21.584 -10.971 1.00 92.62 174 SER A N 1
ATOM 1365 C CA . SER A 1 174 ? 4.861 -21.504 -10.993 1.00 92.62 174 SER A CA 1
ATOM 1366 C C . SER A 1 174 ? 4.373 -21.076 -12.376 1.00 92.62 174 SER A C 1
ATOM 1368 O O . SER A 1 174 ? 5.067 -20.359 -13.091 1.00 92.62 174 SER A O 1
ATOM 1370 N N . SER A 1 175 ? 3.171 -21.516 -12.749 1.00 92.75 175 SER A N 1
ATOM 1371 C CA . SER A 1 175 ? 2.456 -21.022 -13.934 1.00 92.75 175 SER A CA 1
ATOM 1372 C C . SER A 1 175 ? 1.476 -19.889 -13.616 1.00 92.75 175 SER A C 1
ATOM 1374 O O . SER A 1 175 ? 0.793 -19.408 -14.518 1.00 92.75 175 SER A O 1
ATOM 1376 N N . GLU A 1 176 ? 1.335 -19.521 -12.341 1.00 96.38 176 GLU A N 1
ATOM 1377 C CA . GLU A 1 176 ? 0.550 -18.356 -11.934 1.00 96.38 176 GLU A CA 1
ATOM 1378 C C . GLU A 1 176 ? 1.292 -17.055 -12.273 1.00 96.38 176 GLU A C 1
ATOM 1380 O O . GLU A 1 176 ? 2.526 -17.060 -12.324 1.00 96.38 176 GLU A O 1
ATOM 1385 N N . PRO A 1 177 ? 0.566 -15.937 -12.471 1.00 96.75 177 PRO A N 1
ATOM 1386 C CA . PRO A 1 177 ? 1.188 -14.624 -12.514 1.00 96.75 177 PRO A CA 1
ATOM 1387 C C . PRO A 1 177 ? 2.028 -14.377 -11.261 1.00 96.75 177 PRO A C 1
ATOM 1389 O O . PRO A 1 177 ? 1.661 -14.813 -10.168 1.00 96.75 177 PRO A O 1
ATOM 1392 N N . TYR A 1 178 ? 3.128 -13.650 -11.405 1.00 94.44 178 TYR A N 1
ATOM 1393 C CA . TYR A 1 178 ? 3.961 -13.244 -10.280 1.00 94.44 178 TYR A CA 1
ATOM 1394 C C . TYR A 1 178 ? 4.107 -11.731 -10.297 1.00 94.44 178 TYR A C 1
ATOM 1396 O O . TYR A 1 178 ? 4.531 -11.167 -11.295 1.00 94.44 178 TYR A O 1
ATOM 1404 N N . TYR A 1 179 ? 3.734 -11.091 -9.194 1.00 95.31 179 TYR A N 1
ATOM 1405 C CA . TYR A 1 179 ? 3.848 -9.649 -9.023 1.00 95.31 179 TYR A CA 1
ATOM 1406 C C . TYR A 1 179 ? 4.807 -9.347 -7.876 1.00 95.31 179 TYR A C 1
ATOM 1408 O O . TYR A 1 179 ? 4.866 -10.092 -6.894 1.00 95.31 179 TYR A O 1
ATOM 1416 N N . ASP A 1 180 ? 5.530 -8.241 -7.991 1.00 91.31 180 ASP A N 1
ATOM 1417 C CA . ASP A 1 180 ? 6.408 -7.714 -6.949 1.00 91.31 180 ASP A CA 1
ATOM 1418 C C . ASP A 1 180 ? 6.243 -6.185 -6.840 1.00 91.31 180 ASP A C 1
ATOM 1420 O O . ASP A 1 180 ? 5.253 -5.629 -7.315 1.00 91.31 180 ASP A O 1
ATOM 1424 N N . SER A 1 181 ? 7.165 -5.486 -6.175 1.00 92.44 181 SER A N 1
ATOM 1425 C CA . SER A 1 181 ? 7.081 -4.031 -5.953 1.00 92.44 181 SER A CA 1
ATOM 1426 C C . SER A 1 181 ? 5.812 -3.608 -5.202 1.00 92.44 181 SER A C 1
ATOM 1428 O O . SER A 1 181 ? 5.273 -2.515 -5.393 1.00 92.44 181 SER A O 1
ATOM 1430 N N . PHE A 1 182 ? 5.345 -4.469 -4.295 1.00 94.50 182 PHE A N 1
ATOM 1431 C CA . PHE A 1 182 ? 4.386 -4.078 -3.270 1.00 94.50 182 PHE A CA 1
ATOM 1432 C C . PHE A 1 182 ? 5.151 -3.284 -2.211 1.00 94.50 182 PHE A C 1
ATOM 1434 O O . PHE A 1 182 ? 5.562 -3.839 -1.189 1.00 94.50 182 PHE A O 1
ATOM 1441 N N . TYR A 1 183 ? 5.389 -1.993 -2.458 1.00 91.62 183 TYR A N 1
ATOM 1442 C CA . TYR A 1 183 ? 6.028 -1.079 -1.504 1.00 91.62 183 TYR A CA 1
ATOM 1443 C C . TYR A 1 183 ? 5.085 -0.732 -0.346 1.00 91.62 183 TYR A C 1
ATOM 1445 O O . TYR A 1 183 ? 4.829 0.429 -0.076 1.00 91.62 183 TYR A O 1
ATOM 1453 N N . CYS A 1 184 ? 4.633 -1.783 0.338 1.00 93.75 184 CYS A N 1
ATOM 1454 C CA . CYS A 1 184 ? 3.673 -1.836 1.423 1.00 93.75 184 CYS A CA 1
ATOM 1455 C C . CYS A 1 184 ? 2.220 -1.657 1.004 1.00 93.75 184 CYS A C 1
ATOM 1457 O O . CYS A 1 184 ? 1.780 -0.617 0.528 1.00 93.75 184 CYS A O 1
ATOM 1459 N N . ASN A 1 185 ? 1.443 -2.709 1.242 1.00 96.75 185 ASN A N 1
ATOM 1460 C CA . ASN A 1 185 ? 0.017 -2.674 0.979 1.00 96.75 185 ASN A CA 1
ATOM 1461 C C . ASN A 1 185 ? -0.738 -1.736 1.923 1.00 96.75 185 ASN A C 1
ATOM 1463 O O . ASN A 1 185 ? -1.783 -1.258 1.502 1.00 96.75 185 ASN A O 1
ATOM 1467 N N . TRP A 1 186 ? -0.201 -1.413 3.115 1.00 96.12 186 TRP A N 1
ATOM 1468 C CA . TRP A 1 186 ? -0.723 -0.387 4.044 1.00 96.12 186 TRP A CA 1
ATOM 1469 C C . TRP A 1 186 ? -1.089 0.946 3.376 1.00 96.12 186 TRP A C 1
ATOM 1471 O O . TRP A 1 186 ? -2.036 1.599 3.820 1.00 96.12 186 TRP A O 1
ATOM 1481 N N . ASP A 1 187 ? -0.386 1.303 2.304 1.00 95.50 187 ASP A N 1
ATOM 1482 C CA . ASP A 1 187 ? -0.680 2.468 1.477 1.00 95.50 187 ASP A CA 1
ATOM 1483 C C . ASP A 1 187 ? -1.747 2.137 0.417 1.00 95.50 187 ASP A C 1
ATOM 1485 O O . ASP A 1 187 ? -2.847 2.699 0.381 1.00 95.50 187 ASP A O 1
ATOM 1489 N N . THR A 1 188 ? -1.461 1.141 -0.423 1.00 96.12 188 THR A N 1
ATOM 1490 C CA . THR A 1 188 ? -2.184 0.885 -1.677 1.00 96.12 188 THR A CA 1
ATOM 1491 C C . THR A 1 188 ? -3.578 0.272 -1.505 1.00 96.12 188 THR A C 1
ATOM 1493 O O . THR A 1 188 ? -4.432 0.453 -2.382 1.00 96.12 188 THR A O 1
ATOM 1496 N N . TYR A 1 189 ? -3.881 -0.412 -0.390 1.00 96.81 189 TYR A N 1
ATOM 1497 C CA . TYR A 1 189 ? -5.231 -0.963 -0.166 1.00 96.81 189 TYR A CA 1
ATOM 1498 C C . TYR A 1 189 ? -6.301 0.134 -0.076 1.00 96.81 189 TYR A C 1
ATOM 1500 O O . TYR A 1 189 ? -7.479 -0.134 -0.319 1.00 96.81 189 TYR A O 1
ATOM 1508 N N . ARG A 1 190 ? -5.903 1.360 0.289 1.00 96.19 190 ARG A N 1
ATOM 1509 C CA . ARG A 1 190 ? -6.811 2.475 0.587 1.00 96.19 190 ARG A CA 1
ATOM 1510 C C . ARG A 1 190 ? -7.457 3.048 -0.666 1.00 96.19 190 ARG A C 1
ATOM 1512 O O . ARG A 1 190 ? -8.643 3.378 -0.646 1.00 96.19 190 ARG A O 1
ATOM 1519 N N . THR A 1 191 ? -6.683 3.188 -1.741 1.00 94.75 191 THR A N 1
ATOM 1520 C CA . THR A 1 191 ? -7.087 3.945 -2.937 1.00 94.75 191 THR A CA 1
ATOM 1521 C C . THR A 1 191 ? -6.742 3.236 -4.244 1.00 94.75 191 THR A C 1
ATOM 1523 O O . THR A 1 191 ? -7.612 3.159 -5.112 1.00 94.75 191 THR A O 1
ATOM 1526 N N . LEU A 1 192 ? -5.539 2.662 -4.378 1.00 96.38 192 LEU A N 1
ATOM 1527 C CA . LEU A 1 192 ? -5.069 2.038 -5.621 1.00 96.38 192 LEU A CA 1
ATOM 1528 C C . LEU A 1 192 ? -5.947 0.864 -6.043 1.00 96.38 192 LEU A C 1
ATOM 1530 O O . LEU A 1 192 ? -6.526 0.887 -7.127 1.00 96.38 192 LEU A O 1
ATOM 1534 N N . PHE A 1 193 ? -6.096 -0.149 -5.189 1.00 97.44 193 PHE A N 1
ATOM 1535 C CA . PHE A 1 193 ? -6.885 -1.335 -5.538 1.00 97.44 193 PHE A CA 1
ATOM 1536 C C . PHE A 1 193 ? -8.388 -1.044 -5.667 1.00 97.44 193 PHE A C 1
ATOM 1538 O O . PHE A 1 193 ? -9.001 -1.534 -6.622 1.00 97.44 193 PHE A O 1
ATOM 1545 N N . PRO A 1 194 ? -8.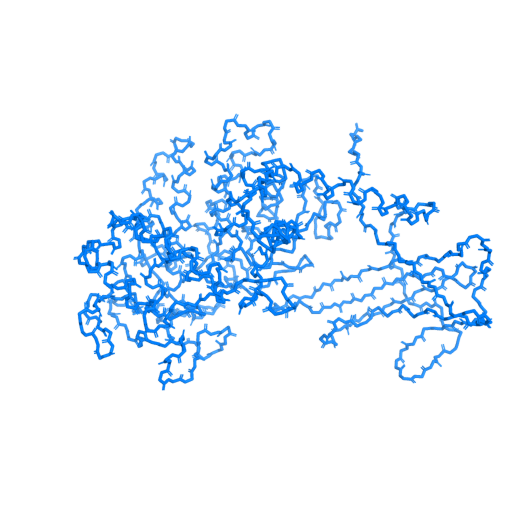992 -0.188 -4.817 1.00 96.88 194 PRO A N 1
ATOM 1546 C CA . PRO A 1 194 ? -10.351 0.288 -5.049 1.00 96.88 194 PRO A CA 1
ATOM 1547 C C . PRO A 1 194 ? -10.546 1.009 -6.389 1.00 96.88 194 PRO A C 1
ATOM 1549 O O . PRO A 1 194 ? -11.566 0.787 -7.047 1.00 96.88 194 PRO A O 1
ATOM 1552 N N . LEU A 1 195 ? -9.586 1.834 -6.826 1.00 96.56 195 LEU A N 1
ATOM 1553 C CA . LEU A 1 195 ? -9.622 2.494 -8.134 1.00 96.56 195 LEU A CA 1
ATOM 1554 C C . LEU A 1 195 ? -9.423 1.492 -9.276 1.00 96.56 195 LEU A C 1
ATOM 1556 O O . LEU A 1 195 ? -10.170 1.529 -10.257 1.00 96.56 195 LEU A O 1
ATOM 1560 N N . MET A 1 196 ? -8.451 0.586 -9.153 1.00 96.56 196 MET A N 1
ATOM 1561 C CA . MET A 1 196 ? -8.150 -0.450 -10.143 1.00 96.56 196 MET A CA 1
ATOM 1562 C C . MET A 1 196 ? -9.349 -1.363 -10.377 1.00 96.56 196 MET A C 1
ATOM 1564 O O . MET A 1 196 ? -9.678 -1.644 -11.526 1.00 96.56 196 MET A O 1
ATOM 1568 N N . ALA A 1 197 ? -10.082 -1.729 -9.321 1.00 96.69 197 ALA A N 1
ATOM 1569 C CA . ALA A 1 197 ? -11.330 -2.470 -9.453 1.00 96.69 197 ALA A CA 1
ATOM 1570 C C . ALA A 1 197 ? -12.289 -1.801 -10.456 1.00 96.69 197 ALA A C 1
ATOM 1572 O O . ALA A 1 197 ? -12.890 -2.478 -11.277 1.00 96.69 197 ALA A O 1
ATOM 1573 N N . LEU A 1 198 ? -12.398 -0.469 -10.465 1.00 96.50 198 LEU A N 1
ATOM 1574 C CA . LEU A 1 198 ? -13.360 0.230 -11.323 1.00 96.50 198 LEU A CA 1
ATOM 1575 C C . LEU A 1 198 ? -13.023 0.189 -12.819 1.00 96.50 198 LEU A C 1
ATOM 1577 O O . LEU A 1 198 ? -13.943 0.272 -13.632 1.00 96.50 198 LEU A O 1
ATOM 1581 N N . HIS A 1 199 ? -11.744 0.104 -13.192 1.00 96.00 199 HIS A N 1
ATOM 1582 C CA . HIS A 1 199 ? -11.315 0.336 -14.578 1.00 96.00 199 HIS A CA 1
ATOM 1583 C C . HIS A 1 199 ? -10.353 -0.720 -15.145 1.00 96.00 199 HIS A C 1
ATOM 1585 O O . HIS A 1 199 ? -10.144 -0.754 -16.357 1.00 96.00 199 HIS A O 1
ATOM 1591 N N . ASP A 1 200 ? -9.789 -1.591 -14.307 1.00 96.44 200 ASP A N 1
ATOM 1592 C CA . ASP A 1 200 ? -8.950 -2.713 -14.724 1.00 96.44 200 ASP A CA 1
ATOM 1593 C C . ASP A 1 200 ? -9.119 -3.967 -13.835 1.00 96.44 200 ASP A C 1
ATOM 1595 O O . ASP A 1 200 ? -8.182 -4.426 -13.172 1.00 96.44 200 ASP A O 1
ATOM 1599 N N . PRO A 1 201 ? -10.320 -4.573 -13.812 1.00 96.38 201 PRO A N 1
ATOM 1600 C CA . PRO A 1 201 ? -10.561 -5.783 -13.027 1.00 96.38 201 PRO A CA 1
ATOM 1601 C C . PRO A 1 201 ? -9.768 -7.004 -13.526 1.00 96.38 201 PRO A C 1
ATOM 1603 O O . PRO A 1 201 ? -9.565 -7.950 -12.765 1.00 96.38 201 PRO A O 1
ATOM 1606 N N . THR A 1 202 ? -9.309 -7.006 -14.783 1.00 96.81 202 THR A N 1
ATOM 1607 C CA . THR A 1 202 ? -8.538 -8.117 -15.361 1.00 96.81 202 THR A CA 1
ATOM 1608 C C . THR A 1 202 ? -7.110 -8.131 -14.826 1.00 96.81 202 THR A C 1
ATOM 1610 O O . THR A 1 202 ? -6.640 -9.180 -14.379 1.00 96.81 202 THR A O 1
ATOM 1613 N N . THR A 1 203 ? -6.429 -6.982 -14.813 1.00 97.19 203 THR A N 1
ATOM 1614 C CA . THR A 1 203 ? -5.110 -6.863 -14.173 1.00 97.19 203 THR A CA 1
ATOM 1615 C C . THR A 1 203 ? -5.229 -7.073 -12.668 1.00 97.19 203 THR A C 1
ATOM 1617 O O . THR A 1 203 ? -4.434 -7.816 -12.093 1.00 97.19 203 THR A O 1
ATOM 1620 N N . PHE A 1 204 ? -6.284 -6.548 -12.033 1.00 98.25 204 PHE A N 1
ATOM 1621 C CA . PHE A 1 204 ? -6.508 -6.784 -10.607 1.00 98.25 204 PHE A CA 1
ATOM 1622 C C . PHE A 1 204 ? -6.637 -8.284 -10.277 1.00 98.25 204 PHE A C 1
ATOM 1624 O O . PHE A 1 204 ? -6.018 -8.768 -9.329 1.00 98.25 204 PHE A O 1
ATOM 1631 N N . ALA A 1 205 ? -7.353 -9.059 -11.099 1.00 98.56 205 ALA A N 1
ATOM 1632 C CA . ALA A 1 205 ? -7.433 -10.511 -10.938 1.00 98.56 205 ALA A CA 1
ATOM 1633 C C . ALA A 1 205 ? -6.064 -11.204 -11.045 1.00 98.56 205 ALA A C 1
ATOM 1635 O O . ALA A 1 205 ? -5.779 -12.119 -10.269 1.00 98.56 205 ALA A O 1
ATOM 1636 N N . ARG A 1 206 ? -5.202 -10.777 -11.982 1.00 98.50 206 ARG A N 1
ATOM 1637 C CA . ARG A 1 206 ? -3.830 -11.303 -12.110 1.00 98.50 206 ARG A CA 1
ATOM 1638 C C . ARG A 1 206 ? -3.010 -11.018 -10.849 1.00 98.50 206 ARG A C 1
ATOM 1640 O O . ARG A 1 206 ? -2.367 -11.935 -10.343 1.00 98.50 206 ARG A O 1
ATOM 1647 N N . ILE A 1 207 ? -3.096 -9.801 -10.307 1.00 98.62 207 ILE A N 1
ATOM 1648 C CA . ILE A 1 207 ? -2.414 -9.419 -9.061 1.00 98.62 207 ILE A CA 1
ATOM 1649 C C . ILE A 1 207 ? -2.896 -10.284 -7.893 1.00 98.62 207 ILE A C 1
ATOM 1651 O O . ILE A 1 207 ? -2.078 -10.863 -7.182 1.00 98.62 207 ILE A O 1
ATOM 1655 N N . VAL A 1 208 ? -4.213 -10.453 -7.731 1.00 98.75 208 VAL A N 1
ATOM 1656 C CA . VAL A 1 208 ? -4.798 -11.306 -6.680 1.00 98.75 208 VAL A CA 1
ATOM 1657 C C . VAL A 1 208 ? -4.298 -12.747 -6.783 1.00 98.75 208 VAL A C 1
ATOM 1659 O O . VAL A 1 208 ? -3.934 -13.346 -5.770 1.00 98.75 208 VAL A O 1
ATOM 1662 N N . ARG A 1 209 ? -4.219 -13.308 -7.995 1.00 98.69 209 ARG A N 1
ATOM 1663 C CA . ARG A 1 209 ? -3.644 -14.645 -8.217 1.00 98.69 209 ARG A CA 1
ATOM 1664 C C . ARG A 1 209 ? -2.170 -14.710 -7.826 1.00 98.69 209 ARG A C 1
ATOM 1666 O O . ARG A 1 209 ? -1.774 -15.668 -7.166 1.00 98.69 209 ARG A O 1
ATOM 1673 N N . GLY A 1 210 ? -1.389 -13.683 -8.159 1.00 98.38 210 GLY A N 1
ATOM 1674 C CA . GLY A 1 210 ? 0.009 -13.575 -7.742 1.00 98.38 210 GLY A CA 1
ATOM 1675 C C . GLY A 1 210 ? 0.174 -13.503 -6.224 1.00 98.38 210 GLY A C 1
ATOM 1676 O O . GLY A 1 210 ? 0.986 -14.235 -5.661 1.00 98.38 210 GLY A O 1
ATOM 1677 N N . MET A 1 211 ? -0.654 -12.713 -5.536 1.00 98.69 211 MET A N 1
ATOM 1678 C CA . MET A 1 211 ? -0.664 -12.639 -4.069 1.00 98.69 211 MET A CA 1
ATOM 1679 C C . MET A 1 211 ? -1.032 -13.984 -3.427 1.00 98.69 211 MET A C 1
ATOM 1681 O O . MET A 1 211 ? -0.385 -14.406 -2.469 1.00 98.69 211 MET A O 1
ATOM 1685 N N . ILE A 1 212 ? -2.023 -14.696 -3.978 1.00 98.81 212 ILE A N 1
ATOM 1686 C CA . ILE A 1 212 ? -2.385 -16.052 -3.537 1.00 98.81 212 ILE A CA 1
ATOM 1687 C C . ILE A 1 212 ? -1.225 -17.027 -3.776 1.00 98.81 212 ILE A C 1
ATOM 1689 O O . ILE A 1 212 ? -0.939 -17.853 -2.910 1.00 98.81 212 ILE A O 1
ATOM 1693 N N . ASN A 1 213 ? -0.533 -16.945 -4.916 1.00 98.44 213 ASN A N 1
ATOM 1694 C CA . ASN A 1 213 ? 0.602 -17.822 -5.191 1.00 98.44 213 ASN A CA 1
ATOM 1695 C C . ASN A 1 213 ? 1.761 -17.561 -4.218 1.00 98.44 213 ASN A C 1
ATOM 1697 O O . ASN A 1 213 ? 2.294 -18.511 -3.649 1.00 98.44 213 ASN A O 1
ATOM 1701 N N . ILE A 1 214 ? 2.079 -16.295 -3.933 1.00 98.06 214 ILE A N 1
ATOM 1702 C CA . ILE A 1 214 ? 3.030 -15.930 -2.874 1.00 98.06 214 ILE A CA 1
ATOM 1703 C C . ILE A 1 214 ? 2.599 -16.546 -1.539 1.00 98.06 214 ILE A C 1
ATOM 1705 O O . ILE A 1 214 ? 3.400 -17.221 -0.896 1.00 98.06 214 ILE A O 1
ATOM 1709 N N . GLN A 1 215 ? 1.327 -16.415 -1.152 1.00 98.31 215 GLN A N 1
ATOM 1710 C CA . GLN A 1 215 ? 0.819 -16.998 0.092 1.00 98.31 215 GLN A CA 1
ATOM 1711 C C . GLN A 1 215 ? 0.981 -18.519 0.149 1.00 98.31 215 GLN A C 1
ATOM 1713 O O . GLN A 1 215 ? 1.324 -19.060 1.200 1.00 98.31 215 GLN A O 1
ATOM 1718 N N . GLN A 1 216 ? 0.782 -19.229 -0.957 1.00 98.38 216 GLN A N 1
ATOM 1719 C CA . GLN A 1 216 ? 0.944 -20.683 -1.002 1.00 98.38 216 GLN A CA 1
ATOM 1720 C C . GLN A 1 216 ? 2.400 -21.132 -0.815 1.00 98.38 216 GLN A C 1
ATOM 1722 O O . GLN A 1 216 ? 2.631 -22.210 -0.263 1.00 98.38 216 GLN A O 1
ATOM 1727 N N . HIS A 1 217 ? 3.370 -20.322 -1.249 1.00 97.75 217 HIS A N 1
ATOM 1728 C CA . HIS A 1 217 ? 4.797 -20.643 -1.171 1.00 97.75 217 HIS A CA 1
ATOM 1729 C C . HIS A 1 217 ? 5.481 -20.092 0.091 1.00 97.75 217 HIS A C 1
ATOM 1731 O O . HIS A 1 217 ? 6.301 -20.786 0.692 1.00 97.75 217 HIS A O 1
ATOM 1737 N N . GLU A 1 218 ? 5.128 -18.882 0.526 1.00 96.06 218 GLU A N 1
ATOM 1738 C CA . GLU A 1 218 ? 5.716 -18.204 1.692 1.00 96.06 218 GLU A CA 1
ATOM 1739 C C . GLU A 1 218 ? 4.879 -18.390 2.973 1.00 96.06 218 GLU A C 1
ATOM 1741 O O . GLU A 1 218 ? 5.400 -18.323 4.087 1.00 96.06 218 GLU A O 1
ATOM 1746 N N . GLY A 1 219 ? 3.589 -18.702 2.832 1.00 97.44 219 GLY A N 1
ATOM 1747 C CA . GLY A 1 219 ? 2.668 -19.037 3.920 1.00 97.44 219 GLY A CA 1
ATOM 1748 C C . GLY A 1 219 ? 1.679 -17.933 4.306 1.00 97.44 219 GLY A C 1
ATOM 1749 O O . GLY A 1 219 ? 0.658 -18.266 4.916 1.00 97.44 219 GLY A O 1
ATOM 1750 N N . TRP A 1 220 ? 1.957 -16.679 3.944 1.00 97.94 220 TRP A N 1
ATOM 1751 C CA . TRP A 1 220 ? 1.167 -15.474 4.248 1.00 97.94 220 TRP A CA 1
ATOM 1752 C C . TRP A 1 220 ? 1.056 -14.580 3.015 1.00 97.94 220 TRP A C 1
ATOM 1754 O O . TRP A 1 220 ? 1.892 -14.673 2.114 1.00 97.94 220 TRP A O 1
ATOM 1764 N N . LEU A 1 221 ? 0.035 -13.727 2.964 1.00 98.06 221 LEU A N 1
ATOM 1765 C CA . LEU A 1 221 ? -0.079 -12.749 1.885 1.00 98.06 221 LEU A CA 1
ATOM 1766 C C . LEU A 1 221 ? 1.109 -11.770 1.917 1.00 98.06 221 LEU A C 1
ATOM 1768 O O . LEU A 1 221 ? 1.629 -11.453 2.993 1.00 98.06 221 LEU A O 1
ATOM 1772 N N . PRO A 1 222 ? 1.567 -11.288 0.746 1.00 96.75 222 PRO A N 1
ATOM 1773 C CA . PRO A 1 222 ? 2.603 -10.268 0.702 1.00 96.75 222 PRO A CA 1
ATOM 1774 C C . PRO A 1 222 ? 2.083 -8.954 1.292 1.00 96.75 222 PRO A C 1
ATOM 1776 O O . PRO A 1 222 ? 0.956 -8.550 1.011 1.00 96.75 222 PRO A O 1
ATOM 1779 N N . GLU A 1 223 ? 2.937 -8.265 2.050 1.00 95.25 223 GLU A N 1
ATOM 1780 C CA . GLU A 1 223 ? 2.646 -6.929 2.582 1.00 95.25 223 GLU A CA 1
ATOM 1781 C C . GLU A 1 223 ? 3.607 -5.889 2.007 1.00 95.25 223 GLU A C 1
ATOM 1783 O O . GLU A 1 223 ? 3.235 -5.128 1.120 1.00 95.25 223 GLU A O 1
ATOM 1788 N N . CYS A 1 224 ? 4.858 -5.887 2.474 1.00 95.31 224 CYS A N 1
ATOM 1789 C CA . CYS A 1 224 ? 5.928 -5.068 1.921 1.00 95.31 224 CYS A CA 1
ATOM 1790 C C . CYS A 1 224 ? 6.958 -5.984 1.262 1.00 95.31 224 CYS A C 1
ATOM 1792 O O . CYS A 1 224 ? 7.588 -6.800 1.938 1.00 95.31 224 CYS A O 1
ATOM 1794 N N . ARG A 1 225 ? 7.159 -5.856 -0.048 1.00 93.12 225 ARG A N 1
ATOM 1795 C CA . ARG A 1 225 ? 8.189 -6.583 -0.795 1.00 93.12 225 ARG A CA 1
ATOM 1796 C C . ARG A 1 225 ? 8.655 -5.787 -2.007 1.00 93.12 225 ARG A C 1
ATOM 1798 O O . ARG A 1 225 ? 7.885 -5.056 -2.620 1.00 93.12 225 ARG A O 1
ATOM 1805 N N . GLY A 1 226 ? 9.930 -5.940 -2.328 1.00 91.25 226 GLY A N 1
ATOM 1806 C CA . GLY A 1 226 ? 10.548 -5.326 -3.495 1.00 91.25 226 GLY A CA 1
ATOM 1807 C C . GLY A 1 226 ? 11.708 -6.185 -3.966 1.00 91.25 226 GLY A C 1
ATOM 1808 O O . GLY A 1 226 ? 12.487 -6.656 -3.135 1.00 91.25 226 GLY A O 1
ATOM 1809 N N . ALA A 1 227 ? 11.816 -6.384 -5.278 1.00 87.69 227 ALA A N 1
ATOM 1810 C CA . ALA A 1 227 ? 12.813 -7.244 -5.908 1.00 87.69 227 ALA A CA 1
ATOM 1811 C C . ALA A 1 227 ? 12.853 -8.668 -5.311 1.00 87.69 227 ALA A C 1
ATOM 1813 O O . ALA A 1 227 ? 13.916 -9.210 -5.010 1.00 87.69 227 ALA A O 1
ATOM 1814 N N . SER A 1 228 ? 11.680 -9.283 -5.127 1.00 88.19 228 SER A N 1
ATOM 1815 C CA . SER A 1 228 ? 11.511 -10.644 -4.591 1.00 88.19 228 SER A CA 1
ATOM 1816 C C . SER A 1 228 ? 11.955 -10.840 -3.138 1.00 88.19 228 SER A C 1
ATOM 1818 O O . SER A 1 228 ? 12.052 -11.974 -2.677 1.00 88.19 228 SER A O 1
ATOM 1820 N N . VAL A 1 229 ? 12.202 -9.766 -2.380 1.00 92.19 229 VAL A N 1
ATOM 1821 C CA . VAL A 1 229 ? 12.507 -9.859 -0.946 1.00 92.19 229 VAL A CA 1
ATOM 1822 C C . VAL A 1 229 ? 11.526 -9.062 -0.097 1.00 92.19 229 VAL A C 1
ATOM 1824 O O . VAL A 1 229 ? 11.127 -7.949 -0.443 1.00 92.19 229 VAL A O 1
ATOM 1827 N N . GLN A 1 230 ? 11.163 -9.638 1.050 1.00 94.69 230 GLN A N 1
ATOM 1828 C CA . GLN A 1 230 ? 10.306 -9.003 2.048 1.00 94.69 230 GLN A CA 1
ATOM 1829 C C . GLN A 1 230 ? 10.998 -7.775 2.663 1.00 94.69 230 GLN A C 1
ATOM 1831 O O . GLN A 1 230 ? 12.205 -7.779 2.931 1.00 94.69 230 GLN A O 1
ATOM 1836 N N . GLN A 1 231 ? 10.213 -6.733 2.912 1.00 93.62 231 GLN A N 1
ATOM 1837 C CA . GLN A 1 231 ? 10.623 -5.488 3.557 1.00 93.62 231 GLN A CA 1
ATOM 1838 C C . GLN A 1 231 ? 9.886 -5.321 4.894 1.00 93.62 231 GLN A C 1
ATOM 1840 O O . GLN A 1 231 ? 8.974 -6.089 5.209 1.00 93.62 231 GLN A O 1
ATOM 1845 N N . TRP A 1 232 ? 10.281 -4.343 5.716 1.00 93.12 232 TRP A N 1
ATOM 1846 C CA . TRP A 1 232 ? 9.617 -4.135 7.003 1.00 93.12 232 TRP A CA 1
ATOM 1847 C C . TRP A 1 232 ? 8.170 -3.664 6.825 1.00 93.12 232 TRP A C 1
ATOM 1849 O O . TRP A 1 232 ? 7.917 -2.624 6.227 1.00 93.12 232 TRP A O 1
ATOM 1859 N N . ILE A 1 233 ? 7.234 -4.411 7.410 1.00 92.25 233 ILE A N 1
ATOM 1860 C CA . ILE A 1 233 ? 5.809 -4.083 7.456 1.00 92.25 233 ILE A CA 1
ATOM 1861 C C . ILE A 1 233 ? 5.571 -2.766 8.191 1.00 92.25 233 ILE A C 1
ATOM 1863 O O . ILE A 1 233 ? 6.170 -2.523 9.248 1.00 92.25 233 ILE A O 1
ATOM 1867 N N . GLN A 1 234 ? 4.632 -1.977 7.667 1.00 91.81 234 GLN A N 1
ATOM 1868 C CA . GLN A 1 234 ? 4.140 -0.703 8.191 1.00 91.81 234 GLN A CA 1
ATOM 1869 C C . GLN A 1 234 ? 3.026 -0.879 9.256 1.00 91.81 234 GLN A C 1
ATOM 1871 O O . GLN A 1 234 ? 3.228 -1.584 10.247 1.00 91.81 234 GLN A O 1
ATOM 1876 N N . GLY A 1 235 ? 1.878 -0.203 9.142 1.00 82.94 235 GLY A N 1
ATOM 1877 C CA . GLY A 1 235 ? 0.858 -0.137 10.199 1.00 82.94 235 GLY A CA 1
ATOM 1878 C C . GLY A 1 235 ? 0.110 -1.445 10.512 1.00 82.94 235 GLY A C 1
ATOM 1879 O O . GLY A 1 235 ? -0.399 -1.586 11.625 1.00 82.94 235 GLY A O 1
ATOM 1880 N N . GLY A 1 236 ? 0.096 -2.419 9.596 1.00 83.25 236 GLY A N 1
ATOM 1881 C CA . GLY A 1 236 ? -0.738 -3.636 9.639 1.00 83.25 236 GLY A CA 1
ATOM 1882 C C . GLY A 1 236 ? -0.423 -4.608 8.486 1.00 83.25 236 GLY A C 1
ATOM 1883 O O . GLY A 1 236 ? 0.637 -4.479 7.886 1.00 83.25 236 GLY A O 1
ATOM 1884 N N . SER A 1 237 ? -1.304 -5.575 8.192 1.00 90.19 237 SER A N 1
ATOM 1885 C CA . SER A 1 237 ? -1.106 -6.617 7.159 1.00 90.19 237 SER A CA 1
ATOM 1886 C C . SER A 1 237 ? -2.320 -6.663 6.225 1.00 90.19 237 SER A C 1
ATOM 1888 O O . SER A 1 237 ? -3.284 -7.367 6.499 1.00 90.19 237 SER A O 1
ATOM 1890 N N . HIS A 1 238 ? -2.270 -5.912 5.130 1.00 96.94 238 HIS A N 1
ATOM 1891 C CA . HIS A 1 238 ? -3.409 -5.497 4.312 1.00 96.94 238 HIS A CA 1
ATOM 1892 C C . HIS A 1 238 ? -3.518 -6.239 2.979 1.00 96.94 238 HIS A C 1
ATOM 1894 O O . HIS A 1 238 ? -4.196 -5.780 2.058 1.00 96.94 238 HIS A O 1
ATOM 1900 N N . GLY A 1 239 ? -2.916 -7.424 2.865 1.00 97.81 239 GLY A N 1
ATOM 1901 C CA . GLY A 1 239 ? -3.274 -8.351 1.791 1.00 97.81 239 GLY A CA 1
ATOM 1902 C C . GLY A 1 239 ? -4.762 -8.729 1.835 1.00 97.81 239 GLY A C 1
ATOM 1903 O O . GLY A 1 239 ? -5.397 -8.909 0.794 1.00 97.81 239 GLY A O 1
ATOM 1904 N N . ASP A 1 240 ? -5.342 -8.793 3.037 1.00 98.44 240 ASP A N 1
ATOM 1905 C CA . ASP A 1 240 ? -6.737 -9.170 3.258 1.00 98.44 240 ASP A CA 1
ATOM 1906 C C . ASP A 1 240 ? -7.768 -8.219 2.626 1.00 98.44 240 ASP A C 1
ATOM 1908 O O . ASP A 1 240 ? -8.606 -8.698 1.852 1.00 98.44 240 ASP A O 1
ATOM 1912 N N . PRO A 1 241 ? -7.747 -6.893 2.889 1.00 98.50 241 PRO A N 1
ATOM 1913 C CA . PRO A 1 241 ? -8.650 -5.955 2.232 1.00 98.50 241 PRO A CA 1
ATOM 1914 C C . PRO A 1 241 ? -8.485 -5.928 0.711 1.00 98.50 241 PRO A C 1
ATOM 1916 O O . PRO A 1 241 ? -9.486 -5.766 0.020 1.00 98.50 241 PRO A O 1
ATOM 1919 N N . ILE A 1 242 ? -7.285 -6.167 0.172 1.00 98.69 242 ILE A N 1
ATOM 1920 C CA . ILE A 1 242 ? -7.060 -6.226 -1.282 1.00 98.69 242 ILE A CA 1
ATOM 1921 C C . ILE A 1 242 ? -7.785 -7.429 -1.900 1.00 98.69 242 ILE A C 1
ATOM 1923 O O . ILE A 1 242 ? -8.575 -7.278 -2.836 1.00 98.69 242 ILE A O 1
ATOM 1927 N N . LEU A 1 243 ? -7.570 -8.631 -1.356 1.00 98.81 243 LEU A N 1
ATOM 1928 C CA . LEU A 1 243 ? -8.251 -9.844 -1.821 1.00 98.81 243 LEU A CA 1
ATOM 1929 C C . LEU A 1 243 ? -9.772 -9.744 -1.640 1.00 98.81 243 LEU A C 1
ATOM 1931 O O . LEU A 1 243 ? -10.534 -10.182 -2.507 1.00 98.81 243 LEU A O 1
ATOM 1935 N N . ALA A 1 244 ? -10.224 -9.163 -0.527 1.00 98.69 244 ALA A N 1
ATOM 1936 C CA . ALA A 1 244 ? -11.641 -8.974 -0.252 1.00 98.69 244 ALA A CA 1
ATOM 1937 C C . ALA A 1 244 ? -12.301 -7.970 -1.203 1.00 98.69 244 ALA A C 1
ATOM 1939 O O . ALA A 1 244 ? -13.403 -8.242 -1.679 1.00 98.69 244 ALA A O 1
ATOM 1940 N N . GLU A 1 245 ? -11.637 -6.855 -1.511 1.00 98.44 245 GLU A N 1
ATOM 1941 C CA . GLU A 1 245 ? -12.124 -5.838 -2.449 1.00 98.44 245 GLU A CA 1
ATOM 1942 C C . GLU A 1 245 ? -12.385 -6.443 -3.831 1.00 98.44 245 GLU A C 1
ATOM 1944 O O . GLU A 1 245 ? -13.453 -6.240 -4.418 1.00 98.44 245 GLU A O 1
ATOM 1949 N N . PHE A 1 246 ? -11.448 -7.261 -4.323 1.00 98.69 246 PHE A N 1
ATOM 1950 C CA . PHE A 1 246 ? -11.650 -8.017 -5.553 1.00 98.69 246 PHE A CA 1
ATOM 1951 C C . PHE A 1 246 ? -12.837 -8.973 -5.423 1.00 98.69 246 PHE A C 1
ATOM 1953 O O . PHE A 1 246 ? -13.773 -8.935 -6.223 1.00 98.69 246 PHE A O 1
ATOM 1960 N N . PHE A 1 247 ? -12.817 -9.845 -4.414 1.00 98.56 247 PHE A N 1
ATOM 1961 C CA . PHE A 1 247 ? -13.747 -10.965 -4.373 1.00 98.56 247 PHE A CA 1
ATOM 1962 C C . PHE A 1 247 ? -15.189 -10.523 -4.115 1.00 98.56 247 PHE A C 1
ATOM 1964 O O . PHE A 1 247 ? -16.110 -11.013 -4.762 1.00 98.56 247 PHE A O 1
ATOM 1971 N N . VAL A 1 248 ? -15.415 -9.552 -3.229 1.00 98.38 248 VAL A N 1
ATOM 1972 C CA . VAL A 1 248 ? -16.765 -9.037 -2.963 1.00 98.38 248 VAL A CA 1
ATOM 1973 C C . VAL A 1 248 ? -17.392 -8.459 -4.236 1.00 98.38 248 VAL A C 1
ATOM 1975 O O . VAL A 1 248 ? -18.572 -8.708 -4.487 1.00 98.38 248 VAL A O 1
ATOM 1978 N N . LYS A 1 249 ? -16.613 -7.758 -5.070 1.00 98.44 249 LYS A N 1
ATOM 1979 C CA . LYS A 1 249 ? -17.097 -7.158 -6.324 1.00 98.44 249 LYS A CA 1
ATOM 1980 C C . LYS A 1 249 ? -17.185 -8.144 -7.491 1.00 98.44 249 LYS A C 1
ATOM 1982 O O . LYS A 1 249 ? -18.094 -8.017 -8.306 1.00 98.44 249 LYS A O 1
ATOM 1987 N N . TYR A 1 250 ? -16.269 -9.109 -7.573 1.00 98.31 250 TYR A N 1
ATOM 1988 C CA . TYR A 1 250 ? -16.077 -9.949 -8.761 1.00 98.31 250 TYR A CA 1
ATOM 1989 C C . TYR A 1 250 ? -16.262 -11.452 -8.529 1.00 98.31 250 TYR A C 1
ATOM 1991 O O . TYR A 1 250 ? -15.938 -12.222 -9.427 1.00 98.31 250 TYR A O 1
ATOM 1999 N N . HIS A 1 251 ? -16.795 -11.907 -7.388 1.00 98.00 251 HIS A N 1
ATOM 2000 C CA . HIS A 1 251 ? -16.991 -13.344 -7.128 1.00 98.00 251 HIS A CA 1
ATOM 2001 C C . HIS A 1 251 ? -17.782 -14.066 -8.232 1.00 98.00 251 HIS A C 1
ATOM 2003 O O . HIS A 1 251 ? -17.387 -15.157 -8.631 1.00 98.00 251 HIS A O 1
ATOM 2009 N N . ASP A 1 252 ? -18.826 -13.441 -8.789 1.00 98.00 252 ASP A N 1
ATOM 2010 C CA . ASP A 1 252 ? -19.610 -13.994 -9.909 1.00 98.00 252 ASP A CA 1
ATOM 2011 C C . ASP A 1 252 ? -18.787 -14.162 -11.204 1.00 98.00 252 ASP A C 1
ATOM 2013 O O . ASP A 1 252 ? -19.163 -14.908 -12.108 1.00 98.00 252 ASP A O 1
ATOM 2017 N N . HIS A 1 253 ? -17.646 -13.477 -11.297 1.00 97.88 253 HIS A N 1
ATOM 2018 C CA . HIS A 1 253 ? -16.704 -13.529 -12.413 1.00 97.88 253 HIS A CA 1
ATOM 2019 C C . HIS A 1 253 ? -15.382 -14.219 -12.051 1.00 97.88 253 HIS A C 1
ATOM 2021 O O . HIS A 1 253 ? -14.508 -14.323 -12.913 1.00 97.88 253 HIS A O 1
ATOM 2027 N N . ALA A 1 254 ? -15.217 -14.702 -10.816 1.00 97.19 254 ALA A N 1
ATOM 2028 C CA . ALA A 1 254 ? -13.947 -15.228 -10.323 1.00 97.19 254 ALA A CA 1
ATOM 2029 C C . ALA A 1 254 ? -13.447 -16.405 -11.174 1.00 97.19 254 ALA A C 1
ATOM 2031 O O . ALA A 1 254 ? -12.284 -16.411 -11.570 1.00 97.19 254 ALA A O 1
ATOM 2032 N N . ASP A 1 255 ? -14.335 -17.324 -11.566 1.00 97.62 255 ASP A N 1
ATOM 2033 C CA . ASP A 1 255 ? -13.993 -18.444 -12.453 1.00 97.62 255 ASP A CA 1
ATOM 2034 C C . ASP A 1 255 ? -13.506 -17.966 -13.830 1.00 97.62 255 ASP A C 1
ATOM 2036 O O . ASP A 1 255 ? -12.498 -18.450 -14.344 1.00 97.62 255 ASP A O 1
ATOM 2040 N N . ALA A 1 256 ? -14.181 -16.971 -14.419 1.00 97.94 256 ALA A N 1
ATOM 2041 C CA . ALA A 1 256 ? -13.794 -16.397 -15.711 1.00 97.94 256 ALA A CA 1
ATOM 2042 C C . ALA A 1 256 ? -12.449 -15.653 -15.636 1.00 97.94 256 ALA A C 1
ATOM 2044 O O . ALA A 1 256 ? -11.686 -15.642 -16.600 1.00 97.94 256 ALA A O 1
ATOM 2045 N N . LEU A 1 257 ? -12.149 -15.070 -14.476 1.00 97.69 257 LEU A N 1
ATOM 2046 C CA . LEU A 1 257 ? -10.898 -14.381 -14.169 1.00 97.69 257 LEU A CA 1
ATOM 2047 C C . LEU A 1 257 ? -9.815 -15.325 -13.610 1.00 97.69 257 LEU A C 1
ATOM 2049 O O . LEU A 1 257 ? -8.715 -14.882 -13.280 1.00 97.69 257 LEU A O 1
ATOM 2053 N N . SER A 1 258 ? -10.094 -16.633 -13.545 1.00 98.06 258 SER A N 1
ATOM 2054 C CA . SER A 1 258 ? -9.194 -17.671 -13.019 1.00 98.06 258 SER A CA 1
ATOM 2055 C C . SER A 1 258 ? -8.767 -17.462 -11.558 1.00 98.06 258 SER A C 1
ATOM 2057 O O . SER A 1 258 ? -7.676 -17.869 -11.160 1.00 98.06 258 SER A O 1
ATOM 2059 N N . VAL A 1 259 ? -9.616 -16.840 -10.739 1.00 98.56 259 VAL A N 1
ATOM 2060 C CA . VAL A 1 259 ? -9.387 -16.655 -9.301 1.00 98.56 259 VAL A CA 1
ATOM 2061 C C . VAL A 1 259 ? -10.132 -17.736 -8.526 1.00 98.56 259 VAL A C 1
ATOM 2063 O O . VAL A 1 259 ? -11.358 -17.748 -8.471 1.00 98.56 259 VAL A O 1
ATOM 2066 N N . SER A 1 260 ? -9.396 -18.646 -7.887 1.00 98.44 260 SER A N 1
ATOM 2067 C CA . SER A 1 260 ? -10.000 -19.690 -7.053 1.00 98.44 260 SER A CA 1
ATOM 2068 C C . SER A 1 260 ? -10.545 -19.107 -5.749 1.00 98.44 260 SER A C 1
ATOM 2070 O O . SER A 1 260 ? -9.780 -18.644 -4.902 1.00 98.44 260 SER A O 1
ATOM 2072 N N . ALA A 1 261 ? -11.864 -19.191 -5.560 1.00 98.56 261 ALA A N 1
ATOM 2073 C CA . ALA A 1 261 ? -12.543 -18.777 -4.332 1.00 98.56 261 ALA A CA 1
ATOM 2074 C C . ALA A 1 261 ? -11.998 -19.492 -3.081 1.00 98.56 261 ALA A C 1
ATOM 2076 O O . ALA A 1 261 ? -11.812 -18.867 -2.036 1.00 98.56 261 ALA A O 1
ATOM 2077 N N . ASP A 1 262 ? -11.700 -20.790 -3.193 1.00 98.56 262 ASP A N 1
ATOM 2078 C CA . ASP A 1 262 ? -11.146 -21.576 -2.089 1.00 98.56 262 ASP A CA 1
ATOM 2079 C C . ASP A 1 262 ? -9.710 -21.160 -1.765 1.00 98.56 262 ASP A C 1
ATOM 2081 O O . ASP A 1 262 ? -9.369 -20.995 -0.595 1.00 98.56 262 ASP A O 1
ATOM 2085 N N . ALA A 1 263 ? -8.863 -20.959 -2.781 1.00 98.75 263 ALA A N 1
ATOM 2086 C CA . ALA A 1 263 ? -7.487 -20.518 -2.563 1.00 98.75 263 ALA A CA 1
ATOM 2087 C C . ALA A 1 263 ? -7.440 -19.106 -1.961 1.00 98.75 263 ALA A C 1
ATOM 2089 O O . ALA A 1 263 ? -6.703 -18.879 -1.005 1.00 98.75 263 ALA A O 1
ATOM 2090 N N . LEU A 1 264 ? -8.282 -18.198 -2.465 1.00 98.75 264 LEU A N 1
ATOM 2091 C CA . LEU A 1 264 ? -8.440 -16.847 -1.936 1.00 98.75 264 LEU A CA 1
ATOM 2092 C C . LEU A 1 264 ? -8.867 -16.882 -0.469 1.00 98.75 264 LEU A C 1
ATOM 2094 O O . LEU A 1 264 ? -8.227 -16.266 0.378 1.00 98.75 264 LEU A O 1
ATOM 2098 N N . TYR A 1 265 ? -9.911 -17.646 -0.140 1.00 98.81 265 TYR A N 1
ATOM 2099 C CA . TYR A 1 265 ? -10.385 -17.729 1.237 1.00 98.81 265 TYR A CA 1
ATOM 2100 C C . TYR A 1 265 ? -9.363 -18.380 2.177 1.00 98.81 265 TYR A C 1
ATOM 2102 O O . TYR A 1 265 ? -9.202 -17.940 3.314 1.00 98.81 265 TYR A O 1
ATOM 2110 N N . ASN A 1 266 ? -8.643 -19.403 1.713 1.00 98.81 266 ASN A N 1
ATOM 2111 C CA . ASN A 1 266 ? -7.578 -20.031 2.493 1.00 98.81 266 ASN A CA 1
ATOM 2112 C C . ASN A 1 266 ? -6.423 -19.063 2.778 1.00 98.81 266 ASN A C 1
ATOM 2114 O O . ASN A 1 266 ? -5.880 -19.101 3.882 1.00 98.81 266 ASN A O 1
ATOM 2118 N N . ALA A 1 267 ? -6.077 -18.193 1.825 1.00 98.75 267 ALA A N 1
ATOM 2119 C CA . ALA A 1 267 ? -5.062 -17.162 2.018 1.00 98.75 267 ALA A CA 1
ATOM 2120 C C . ALA A 1 267 ? -5.478 -16.159 3.107 1.00 98.75 267 ALA A C 1
ATOM 2122 O O . ALA A 1 267 ? -4.725 -15.945 4.054 1.00 98.75 267 ALA A O 1
ATOM 2123 N N . LEU A 1 268 ? -6.717 -15.659 3.043 1.00 98.75 268 LEU A N 1
ATOM 2124 C CA . LEU A 1 268 ? -7.293 -14.775 4.065 1.00 98.75 268 LEU A CA 1
ATOM 2125 C C . LEU A 1 268 ? -7.281 -15.411 5.466 1.00 98.75 268 LEU A C 1
ATOM 2127 O O . LEU A 1 268 ? -6.892 -14.808 6.465 1.00 98.75 268 LEU A O 1
ATOM 2131 N N . VAL A 1 269 ? -7.703 -16.675 5.560 1.00 98.50 269 VAL A N 1
ATOM 2132 C CA . VAL A 1 269 ? -7.719 -17.400 6.837 1.00 98.50 269 VAL A CA 1
ATOM 2133 C C . VAL A 1 269 ? -6.299 -17.643 7.359 1.00 98.50 269 VAL A C 1
ATOM 2135 O O . VAL A 1 269 ? -6.101 -17.629 8.574 1.00 98.50 269 VAL A O 1
ATOM 2138 N N . ALA A 1 270 ? -5.307 -17.851 6.486 1.00 98.19 270 ALA A N 1
ATOM 2139 C CA . ALA A 1 270 ? -3.920 -18.025 6.905 1.00 98.19 270 ALA A CA 1
ATOM 2140 C C . ALA A 1 270 ? -3.388 -16.778 7.628 1.00 98.19 270 ALA A C 1
ATOM 2142 O O . ALA A 1 270 ? -2.884 -16.914 8.745 1.00 98.19 270 ALA A O 1
ATOM 2143 N N . ASP A 1 271 ? -3.584 -15.588 7.060 1.00 96.31 271 ASP A N 1
ATOM 2144 C CA . ASP A 1 271 ? -3.181 -14.314 7.671 1.00 96.31 271 ASP A CA 1
ATOM 2145 C C . ASP A 1 271 ? -3.928 -14.028 8.979 1.00 96.31 271 ASP A C 1
ATOM 2147 O O . ASP A 1 271 ? -3.345 -13.559 9.959 1.00 96.31 271 ASP A O 1
ATOM 2151 N N . ALA A 1 272 ? -5.210 -14.388 9.032 1.00 97.88 272 ALA A N 1
ATOM 2152 C CA . ALA A 1 272 ? -6.064 -14.173 10.191 1.00 97.88 272 ALA A CA 1
ATOM 2153 C C . ALA A 1 272 ? -5.885 -15.166 11.346 1.00 97.88 272 ALA A C 1
ATOM 2155 O O . ALA A 1 272 ? -6.374 -14.886 12.450 1.00 97.88 272 ALA A O 1
ATOM 2156 N N . GLU A 1 273 ? -5.304 -16.344 11.106 1.00 98.06 273 GLU A N 1
ATOM 2157 C CA . GLU A 1 273 ? -5.280 -17.434 12.090 1.00 98.06 273 GLU A CA 1
ATOM 2158 C C . GLU A 1 273 ? -3.890 -17.974 12.420 1.00 98.06 273 GLU A C 1
ATOM 2160 O O . GLU A 1 273 ? -3.744 -18.586 13.484 1.00 98.06 273 GLU A O 1
ATOM 21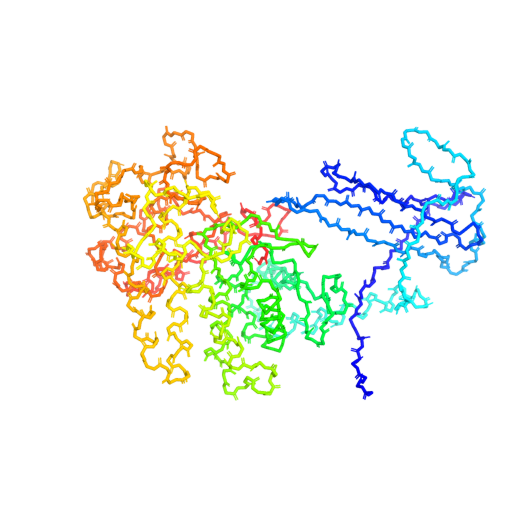65 N N . ARG A 1 274 ? -2.878 -17.748 11.575 1.00 97.62 274 ARG A N 1
ATOM 2166 C CA . ARG A 1 274 ? -1.526 -18.285 11.769 1.00 97.62 274 ARG A CA 1
ATOM 2167 C C . ARG A 1 274 ? -0.527 -17.178 12.075 1.00 97.62 274 ARG A C 1
ATOM 2169 O O . ARG A 1 274 ? -0.206 -16.370 11.209 1.00 97.62 274 ARG A O 1
ATOM 2176 N N . GLN A 1 275 ? 0.058 -17.215 13.269 1.00 97.25 275 GLN A N 1
ATOM 2177 C CA . GLN A 1 275 ? 1.165 -16.328 13.609 1.00 97.25 275 GLN A CA 1
ATOM 2178 C C . GLN A 1 275 ? 2.423 -16.676 12.782 1.00 97.25 275 GLN A C 1
ATOM 2180 O O . GLN A 1 275 ? 2.840 -17.839 12.764 1.00 97.25 275 GLN A O 1
ATOM 2185 N N . PRO A 1 276 ? 3.046 -15.698 12.101 1.00 96.62 276 PRO A N 1
ATOM 2186 C CA . PRO A 1 276 ? 4.281 -15.904 11.370 1.00 96.62 276 PRO A CA 1
ATOM 2187 C C . PRO A 1 276 ? 5.494 -15.946 12.299 1.00 96.62 276 PRO A C 1
ATOM 2189 O O . PRO A 1 276 ? 5.470 -15.386 13.399 1.00 96.62 276 PRO A O 1
ATOM 2192 N N . PRO A 1 277 ? 6.602 -16.564 11.851 1.00 95.69 277 PRO A N 1
ATOM 2193 C CA . PRO A 1 277 ? 7.853 -16.564 12.604 1.00 95.69 277 PRO A CA 1
ATOM 2194 C C . PRO A 1 277 ? 8.444 -15.156 12.759 1.00 95.69 277 PRO A C 1
ATOM 2196 O O . PRO A 1 277 ? 9.187 -14.922 13.709 1.00 95.69 277 PRO A O 1
ATOM 2199 N N . ASN A 1 278 ? 8.120 -14.236 11.843 1.00 95.06 278 ASN A N 1
ATOM 2200 C CA . ASN A 1 278 ? 8.508 -12.833 11.911 1.00 95.06 278 ASN A CA 1
ATOM 2201 C C . ASN A 1 278 ? 7.384 -11.915 11.390 1.00 95.06 278 ASN A C 1
ATOM 2203 O O . ASN A 1 278 ? 7.304 -11.686 10.184 1.00 95.06 278 ASN A O 1
ATOM 2207 N N . TRP A 1 279 ? 6.541 -11.358 12.268 1.00 93.81 279 TRP A N 1
ATOM 2208 C CA . TRP A 1 279 ? 5.472 -10.424 11.849 1.00 93.81 279 TRP A CA 1
ATOM 2209 C C . TRP A 1 279 ? 5.956 -9.012 11.533 1.00 93.81 279 TRP A C 1
ATOM 2211 O O . TRP A 1 279 ? 5.151 -8.136 11.230 1.00 93.81 279 TRP A O 1
ATOM 2221 N N . ASN A 1 280 ? 7.263 -8.748 11.605 1.00 92.81 280 ASN A N 1
ATOM 2222 C CA . ASN A 1 280 ? 7.785 -7.528 11.001 1.00 92.81 280 ASN A CA 1
ATOM 2223 C C . ASN A 1 280 ? 7.892 -7.648 9.472 1.00 92.81 280 ASN A C 1
ATOM 2225 O O . ASN A 1 280 ? 8.163 -6.634 8.845 1.00 92.81 280 ASN A O 1
ATOM 2229 N N . LEU A 1 281 ? 7.744 -8.843 8.883 1.00 94.62 281 LEU A N 1
ATOM 2230 C CA . LEU A 1 281 ? 7.944 -9.078 7.443 1.00 94.62 281 LEU A CA 1
ATOM 2231 C C . LEU A 1 281 ? 6.713 -9.627 6.718 1.00 94.62 281 LEU A C 1
ATOM 2233 O O . LEU A 1 281 ? 6.585 -9.437 5.515 1.00 94.62 281 LEU A O 1
ATOM 2237 N N . GLN A 1 282 ? 5.824 -10.318 7.430 1.00 94.69 282 GLN A N 1
ATOM 2238 C CA . GLN A 1 282 ? 4.641 -10.962 6.853 1.00 94.69 282 GLN A CA 1
ATOM 2239 C C . GLN A 1 282 ? 3.575 -11.182 7.925 1.00 94.69 282 GLN A C 1
ATOM 2241 O O . GLN A 1 282 ? 3.936 -11.363 9.086 1.00 94.69 282 GLN A O 1
ATOM 2246 N N . GLY A 1 283 ? 2.297 -11.231 7.551 1.00 95.12 283 GLY A N 1
ATOM 2247 C CA . GLY A 1 283 ? 1.189 -11.602 8.434 1.00 95.12 283 GLY A CA 1
ATOM 2248 C C . GLY A 1 283 ? 1.075 -10.786 9.732 1.00 95.12 283 GLY A C 1
ATOM 2249 O O . GLY A 1 283 ? 1.533 -9.648 9.850 1.00 95.12 283 GLY A O 1
ATOM 2250 N N . ARG A 1 284 ? 0.431 -11.381 10.746 1.00 95.94 284 ARG A N 1
ATOM 2251 C CA . ARG A 1 284 ? -0.000 -10.679 11.969 1.00 95.94 284 ARG A CA 1
ATOM 2252 C C . ARG A 1 284 ? 0.507 -11.329 13.256 1.00 95.94 284 ARG A C 1
ATOM 2254 O O . ARG A 1 284 ? 0.689 -12.545 13.310 1.00 95.94 284 ARG A O 1
ATOM 2261 N N . GLN A 1 285 ? 0.618 -10.555 14.342 1.00 96.38 285 GLN A N 1
ATOM 2262 C CA . GLN A 1 285 ? 0.829 -11.082 15.708 1.00 96.38 285 GLN A CA 1
ATOM 2263 C C . GLN A 1 285 ? -0.453 -11.767 16.235 1.00 96.38 285 GLN A C 1
ATOM 2265 O O . GLN A 1 285 ? -1.165 -11.268 17.111 1.00 96.38 285 GLN A O 1
ATOM 2270 N N . THR A 1 286 ? -0.802 -12.884 15.601 1.00 96.88 286 THR A N 1
ATOM 2271 C CA . THR A 1 286 ? -2.158 -13.439 15.582 1.00 96.88 286 THR A CA 1
ATOM 2272 C C . THR A 1 286 ? -2.550 -14.108 16.895 1.00 96.88 286 THR A C 1
ATOM 2274 O O . THR A 1 286 ? -3.710 -14.033 17.297 1.00 96.88 286 THR A O 1
ATOM 2277 N N . ASP A 1 287 ? -1.614 -14.744 17.598 1.00 97.50 287 ASP A N 1
ATOM 2278 C CA . ASP A 1 287 ? -1.941 -15.478 18.825 1.00 97.50 287 ASP A CA 1
ATOM 2279 C C . ASP A 1 287 ? -2.296 -14.513 19.963 1.00 97.50 287 ASP A C 1
ATOM 2281 O O . ASP A 1 287 ? -3.283 -14.716 20.679 1.00 97.50 287 ASP A O 1
ATOM 2285 N N . VAL A 1 288 ? -1.561 -13.402 20.064 1.00 97.38 288 VAL A N 1
ATOM 2286 C CA . VAL A 1 288 ? -1.867 -12.297 20.983 1.00 97.38 288 VAL A CA 1
ATOM 2287 C C . VAL A 1 288 ? -3.174 -11.611 20.588 1.00 97.38 288 VAL A C 1
ATOM 2289 O O . VAL A 1 288 ? -4.051 -11.452 21.440 1.00 97.38 288 VAL A O 1
ATOM 2292 N N . TRP A 1 289 ? -3.345 -11.283 19.301 1.00 97.81 289 TRP A N 1
ATOM 2293 C CA . TRP A 1 289 ? -4.578 -10.683 18.777 1.00 97.81 289 TRP A CA 1
ATOM 2294 C C . TRP A 1 289 ? -5.822 -11.488 19.161 1.00 97.81 289 TRP A C 1
ATOM 2296 O O . TRP A 1 289 ? -6.781 -10.937 19.699 1.00 97.81 289 TRP A O 1
ATOM 2306 N N . LYS A 1 290 ? -5.797 -12.807 18.940 1.00 97.69 290 LYS A N 1
ATOM 2307 C CA . LYS A 1 290 ? -6.925 -13.697 19.243 1.00 97.69 290 LYS A CA 1
ATOM 2308 C C . LYS A 1 290 ? -7.167 -13.873 20.740 1.00 97.69 290 LYS A C 1
ATOM 2310 O O . LYS A 1 290 ? -8.314 -14.054 21.138 1.00 97.69 290 LYS A O 1
ATOM 2315 N N . SER A 1 291 ? -6.116 -13.828 21.558 1.00 97.62 291 SER A N 1
ATOM 2316 C CA . SER A 1 291 ? -6.224 -14.047 23.007 1.00 97.62 291 SER A CA 1
ATOM 2317 C C . SER A 1 291 ? -6.775 -12.832 23.752 1.00 97.62 291 SER A C 1
ATOM 2319 O O . SER A 1 291 ? -7.564 -12.993 24.680 1.00 97.62 291 SER A O 1
ATOM 2321 N N . PHE A 1 292 ? -6.373 -11.623 23.352 1.00 98.31 292 PHE A N 1
ATOM 2322 C CA . PHE A 1 292 ? -6.748 -10.382 24.040 1.00 98.31 292 PHE A CA 1
ATOM 2323 C C . PHE A 1 292 ? -7.835 -9.583 23.313 1.00 98.31 292 PHE A C 1
ATOM 2325 O O . PHE A 1 292 ? -8.512 -8.768 23.935 1.00 98.31 292 PHE A O 1
ATOM 2332 N N . GLY A 1 293 ? -8.002 -9.785 22.004 1.00 98.25 293 GLY A N 1
ATOM 2333 C CA . GLY A 1 293 ? -8.821 -8.915 21.160 1.00 98.25 293 GLY A CA 1
ATOM 2334 C C . GLY A 1 293 ? -8.203 -7.530 20.944 1.00 98.25 293 GLY A C 1
ATOM 2335 O O . GLY A 1 293 ? -8.903 -6.595 20.585 1.00 98.25 293 GLY A O 1
ATOM 2336 N N . TYR A 1 294 ? -6.917 -7.364 21.235 1.00 98.31 294 TYR A N 1
ATOM 2337 C CA . TYR A 1 294 ? -6.094 -6.189 20.955 1.00 98.31 294 TYR A CA 1
ATOM 2338 C C . TYR A 1 294 ? -4.627 -6.590 21.096 1.00 98.31 294 TYR A C 1
ATOM 2340 O O . TYR A 1 294 ? -4.336 -7.683 21.581 1.00 98.31 294 TYR A O 1
ATOM 2348 N N . ILE A 1 295 ? -3.698 -5.741 20.666 1.00 97.25 295 ILE A N 1
ATOM 2349 C CA . ILE A 1 295 ? -2.268 -5.972 20.884 1.00 97.25 295 ILE A CA 1
ATOM 2350 C C . ILE A 1 295 ? -1.823 -5.211 22.136 1.00 97.25 295 ILE A C 1
ATOM 2352 O O . ILE A 1 295 ? -1.786 -3.983 22.095 1.00 97.25 295 ILE A O 1
ATOM 2356 N N . PRO A 1 296 ? -1.501 -5.872 23.261 1.00 96.69 296 PRO A N 1
ATOM 2357 C CA . PRO A 1 296 ? -1.103 -5.160 24.465 1.00 96.69 296 PRO A CA 1
ATOM 2358 C C . PRO A 1 296 ? 0.333 -4.626 24.383 1.00 96.69 296 PRO A C 1
ATOM 2360 O O . PRO A 1 296 ? 1.207 -5.246 23.782 1.00 96.69 296 PRO A O 1
ATOM 2363 N N . GLN A 1 297 ? 0.599 -3.489 25.025 1.00 94.19 297 GLN A N 1
ATOM 2364 C CA . GLN A 1 297 ? 1.912 -2.831 24.999 1.00 94.19 297 GLN A CA 1
ATOM 2365 C C . GLN A 1 297 ? 3.006 -3.570 25.786 1.00 94.19 297 GLN A C 1
ATOM 2367 O O . GLN A 1 297 ? 4.189 -3.439 25.481 1.00 94.19 297 GLN A O 1
ATOM 2372 N N . ASP A 1 298 ? 2.636 -4.342 26.799 1.00 94.56 298 ASP A N 1
ATOM 2373 C CA . ASP A 1 298 ? 3.526 -5.081 27.702 1.00 94.56 298 ASP A CA 1
ATOM 2374 C C . ASP A 1 298 ? 3.748 -6.546 27.293 1.00 94.56 298 ASP A C 1
ATOM 2376 O O . ASP A 1 298 ? 4.400 -7.293 28.024 1.00 94.56 298 ASP A O 1
ATOM 2380 N N . VAL A 1 299 ? 3.242 -6.971 26.131 1.00 93.81 299 VAL A N 1
ATOM 2381 C CA . VAL A 1 299 ? 3.451 -8.327 25.608 1.00 93.81 299 VAL A CA 1
ATOM 2382 C C . VAL A 1 299 ? 4.605 -8.326 24.610 1.00 93.81 299 VAL A C 1
ATOM 2384 O O . VAL A 1 299 ? 4.495 -7.833 23.490 1.00 93.81 299 VAL A O 1
ATOM 2387 N N . PHE A 1 300 ? 5.726 -8.911 25.029 1.00 92.00 300 PHE A N 1
ATOM 2388 C CA . PHE A 1 300 ? 6.947 -9.006 24.236 1.00 92.00 300 PHE A CA 1
ATOM 2389 C C . PHE A 1 300 ? 7.149 -10.430 23.735 1.00 92.00 300 PHE A C 1
ATOM 2391 O O . PHE A 1 300 ? 7.188 -11.382 24.515 1.00 92.00 300 PHE A O 1
ATOM 2398 N N . GLU A 1 301 ? 7.377 -10.568 22.438 1.00 92.06 301 GLU A N 1
ATOM 2399 C CA . GLU A 1 301 ? 7.662 -11.843 21.798 1.00 92.06 301 GLU A CA 1
ATOM 2400 C C . GLU A 1 301 ? 8.830 -11.676 20.816 1.00 92.06 301 GLU A C 1
ATOM 2402 O O . GLU A 1 301 ? 9.029 -10.613 20.235 1.00 92.06 301 GLU A O 1
ATOM 2407 N N . ARG A 1 302 ? 9.631 -12.731 20.623 1.00 90.69 302 ARG A N 1
ATOM 2408 C CA . ARG A 1 302 ? 10.838 -12.668 19.772 1.00 90.69 302 ARG A CA 1
ATOM 2409 C C . ARG A 1 302 ? 10.535 -12.557 18.279 1.00 90.69 302 ARG A C 1
ATOM 2411 O O . ARG A 1 302 ? 11.397 -12.135 17.517 1.00 90.69 302 ARG A O 1
ATOM 2418 N N . SER A 1 303 ? 9.335 -12.958 17.885 1.00 91.94 303 SER A N 1
ATOM 2419 C CA . SER A 1 303 ? 8.892 -13.053 16.497 1.00 91.94 303 SER A CA 1
ATOM 2420 C C . SER A 1 303 ? 8.492 -11.696 15.892 1.00 91.94 303 SER A C 1
ATOM 2422 O O . SER A 1 303 ? 7.970 -11.643 14.787 1.00 91.94 303 SER A O 1
ATOM 2424 N N . GLY A 1 304 ? 8.764 -10.575 16.565 1.00 90.50 304 GLY A N 1
ATOM 2425 C CA . GLY A 1 304 ? 8.677 -9.258 15.946 1.00 90.50 304 GLY A CA 1
ATOM 2426 C C . GLY A 1 304 ? 8.810 -8.100 16.931 1.00 90.50 304 GLY A C 1
ATOM 2427 O O . GLY A 1 304 ? 9.059 -8.284 18.119 1.00 90.50 304 GLY A O 1
ATOM 2428 N N . SER A 1 305 ? 8.707 -6.874 16.420 1.00 88.19 305 SER A N 1
ATOM 2429 C CA . SER A 1 305 ? 8.922 -5.665 17.217 1.00 88.19 305 SER A CA 1
ATOM 2430 C C . SER A 1 305 ? 7.736 -5.395 18.143 1.00 88.19 305 SER A C 1
ATOM 2432 O O . SER A 1 305 ? 6.576 -5.515 17.741 1.00 88.19 305 SER A O 1
ATOM 2434 N N . ASN A 1 306 ? 8.019 -4.980 19.381 1.00 88.50 306 ASN A N 1
ATOM 2435 C CA . ASN A 1 306 ? 6.982 -4.528 20.304 1.00 88.50 306 ASN A CA 1
ATOM 2436 C C . ASN A 1 306 ? 6.647 -3.049 20.051 1.00 88.50 306 ASN A C 1
ATOM 2438 O O . ASN A 1 306 ? 7.032 -2.172 20.819 1.00 88.50 306 ASN A O 1
ATOM 2442 N N . SER A 1 307 ? 5.966 -2.770 18.939 1.00 89.38 307 SER A N 1
ATOM 2443 C CA . SER A 1 307 ? 5.618 -1.407 18.527 1.00 89.38 307 SER A CA 1
ATOM 2444 C C . SER A 1 307 ? 4.222 -1.302 17.908 1.00 89.38 307 SER A C 1
ATOM 2446 O O . SER A 1 307 ? 3.602 -2.325 17.614 1.00 89.38 307 SER A O 1
ATOM 2448 N N . ARG A 1 308 ? 3.720 -0.074 17.691 1.00 92.31 308 ARG A N 1
ATOM 2449 C CA . ARG A 1 308 ? 2.496 0.202 16.905 1.00 92.31 308 ARG A CA 1
ATOM 2450 C C . ARG A 1 308 ? 1.258 -0.561 17.375 1.00 92.31 308 ARG A C 1
ATOM 2452 O O . ARG A 1 308 ? 0.462 -1.032 16.574 1.00 92.31 308 ARG A O 1
ATOM 2459 N N . GLN A 1 309 ? 1.145 -0.803 18.671 1.00 94.25 309 GLN A N 1
ATOM 2460 C CA . GLN A 1 309 ? 0.125 -1.674 19.241 1.00 94.25 309 GLN A CA 1
ATOM 2461 C C . GLN A 1 309 ? -1.293 -1.184 18.939 1.00 94.25 309 GLN A C 1
ATOM 2463 O O . GLN A 1 309 ? -2.171 -1.991 18.632 1.00 94.25 309 GLN A O 1
ATOM 2468 N N . VAL A 1 310 ? -1.499 0.134 18.979 1.00 96.75 310 VAL A N 1
ATOM 2469 C CA . VAL A 1 310 ? -2.777 0.767 18.652 1.00 96.75 310 VAL A CA 1
ATOM 2470 C C . VAL A 1 310 ? -3.034 0.678 17.153 1.00 96.75 310 VAL A C 1
ATOM 2472 O O . VAL A 1 310 ? -4.064 0.131 16.771 1.00 96.75 310 VAL A O 1
ATOM 2475 N N . SER A 1 311 ? -2.083 1.115 16.318 1.00 96.19 311 SER A N 1
ATOM 2476 C CA . SER A 1 311 ? -2.211 1.051 14.853 1.00 96.19 311 SER A CA 1
ATOM 2477 C C . SER A 1 311 ? -2.487 -0.372 14.361 1.00 96.19 311 SER A C 1
ATOM 2479 O O . SER A 1 311 ? -3.503 -0.603 13.719 1.00 96.19 311 SER A O 1
ATOM 2481 N N . ARG A 1 312 ? -1.690 -1.361 14.785 1.00 95.88 312 ARG A N 1
ATOM 2482 C CA . ARG A 1 312 ? -1.916 -2.773 14.434 1.00 95.88 312 ARG A CA 1
ATOM 2483 C C . ARG A 1 312 ? -3.282 -3.27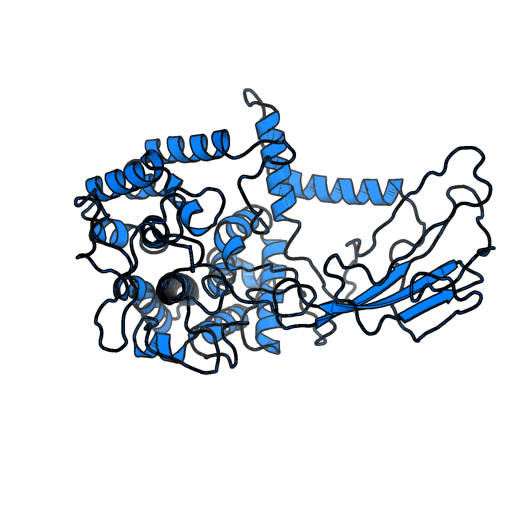5 14.889 1.00 95.88 312 ARG A C 1
ATOM 2485 O O . ARG A 1 312 ? -3.912 -4.031 14.171 1.00 95.88 312 ARG A O 1
ATOM 2492 N N . THR A 1 313 ? -3.757 -2.866 16.067 1.00 97.88 313 THR A N 1
ATOM 2493 C CA . THR A 1 313 ? -5.080 -3.283 16.564 1.00 97.88 313 THR A CA 1
ATOM 2494 C C . THR A 1 313 ? -6.212 -2.766 15.681 1.00 97.88 313 THR A C 1
ATOM 2496 O O . THR A 1 313 ? -7.131 -3.525 15.376 1.00 97.88 313 THR A O 1
ATOM 2499 N N . VAL A 1 314 ? -6.171 -1.492 15.284 1.00 97.94 314 VAL A N 1
ATOM 2500 C CA . VAL A 1 314 ? -7.241 -0.909 14.461 1.00 97.94 314 VAL A CA 1
ATOM 2501 C C . VAL A 1 314 ? -7.170 -1.387 13.008 1.00 97.94 314 VAL A C 1
ATOM 2503 O O . VAL A 1 314 ? -8.211 -1.672 12.425 1.00 97.94 314 VAL A O 1
ATOM 2506 N N . GLU A 1 315 ? -5.965 -1.575 12.465 1.00 98.06 315 GLU A N 1
ATOM 2507 C CA . GLU A 1 315 ? -5.749 -2.122 11.119 1.00 98.06 315 GLU A CA 1
ATOM 2508 C C . GLU A 1 315 ? -6.169 -3.604 11.054 1.00 98.06 315 GLU A C 1
ATOM 2510 O O . GLU A 1 315 ? -6.996 -3.969 10.224 1.00 98.06 315 GLU A O 1
ATOM 2515 N N . TYR A 1 316 ? -5.770 -4.447 12.021 1.00 98.50 316 TYR A N 1
ATOM 2516 C CA . TYR A 1 316 ? -6.217 -5.852 12.077 1.00 98.50 316 TYR A CA 1
ATOM 2517 C C . TYR A 1 316 ? -7.736 -5.989 12.217 1.00 98.50 316 TYR A C 1
ATOM 2519 O O . TYR A 1 316 ? -8.320 -6.956 11.722 1.00 98.50 316 TYR A O 1
ATOM 2527 N N . ALA A 1 317 ? -8.389 -5.039 12.892 1.00 98.62 317 ALA A N 1
ATOM 2528 C CA . ALA A 1 317 ? -9.842 -5.003 12.975 1.00 98.62 317 ALA A CA 1
ATOM 2529 C C . ALA A 1 317 ? -10.485 -4.729 11.602 1.00 98.62 317 ALA A C 1
ATOM 2531 O O . ALA A 1 317 ? -11.504 -5.344 11.279 1.00 98.62 317 ALA A O 1
ATOM 2532 N N . PHE A 1 318 ? -9.888 -3.858 10.784 1.00 98.62 318 PHE A N 1
ATOM 2533 C CA . PHE A 1 318 ? -10.328 -3.633 9.408 1.00 98.62 318 PHE A CA 1
ATOM 2534 C C . PHE A 1 318 ? -10.075 -4.858 8.519 1.00 98.62 318 PHE A C 1
ATOM 2536 O O . PHE A 1 318 ? -10.975 -5.284 7.790 1.00 98.62 318 PHE A O 1
ATOM 2543 N N . ASP A 1 319 ? -8.913 -5.499 8.653 1.00 98.69 319 ASP A N 1
ATOM 2544 C CA . ASP A 1 319 ? -8.609 -6.725 7.914 1.00 98.69 319 ASP A CA 1
ATOM 2545 C C . ASP A 1 319 ? -9.625 -7.838 8.242 1.00 98.69 319 ASP A C 1
ATOM 2547 O O . ASP A 1 319 ? -10.112 -8.551 7.367 1.00 98.69 319 ASP A O 1
ATOM 2551 N N . ASP A 1 320 ? -10.036 -7.966 9.506 1.00 98.88 320 ASP A N 1
ATOM 2552 C CA . ASP A 1 320 ? -11.073 -8.924 9.905 1.00 98.88 320 ASP A CA 1
ATOM 2553 C C . ASP A 1 320 ? -12.455 -8.573 9.346 1.00 98.88 320 ASP A C 1
ATOM 2555 O O . ASP A 1 320 ? -13.225 -9.466 8.974 1.00 98.88 320 ASP A O 1
ATOM 2559 N N . PHE A 1 321 ? -12.778 -7.284 9.226 1.00 98.81 321 PHE A N 1
ATOM 2560 C CA . PHE A 1 321 ? -13.986 -6.871 8.521 1.00 98.81 321 PHE A CA 1
ATOM 2561 C C . PHE A 1 321 ? -13.945 -7.333 7.060 1.00 98.81 321 PHE A C 1
ATOM 2563 O O . PHE A 1 321 ? -14.928 -7.916 6.593 1.00 98.81 321 PHE A O 1
ATOM 2570 N N . ALA A 1 322 ? -12.820 -7.154 6.367 1.00 98.75 322 ALA A N 1
ATOM 2571 C CA . ALA A 1 322 ? -12.648 -7.583 4.983 1.00 98.75 322 ALA A CA 1
ATOM 2572 C C . ALA A 1 322 ? -12.903 -9.094 4.814 1.00 98.75 322 ALA A C 1
ATOM 2574 O O . ALA A 1 322 ? -13.730 -9.512 3.994 1.00 98.75 322 ALA A O 1
ATOM 2575 N N . ILE A 1 323 ? -12.311 -9.920 5.682 1.00 98.81 323 ILE A N 1
ATOM 2576 C CA . ILE A 1 323 ? -12.520 -11.377 5.681 1.00 98.81 323 ILE A CA 1
ATOM 2577 C C . ILE A 1 323 ? -13.983 -11.730 5.969 1.00 98.81 323 ILE A C 1
ATOM 2579 O O . ILE A 1 323 ? -14.538 -12.650 5.359 1.00 98.81 323 ILE A O 1
ATOM 2583 N N . SER A 1 324 ? -14.646 -10.994 6.869 1.00 98.88 324 SER A N 1
ATOM 2584 C CA . SER A 1 324 ? -16.064 -11.214 7.171 1.00 98.88 324 SER A CA 1
ATOM 2585 C C . SER A 1 324 ? -16.965 -11.007 5.946 1.00 98.88 324 SER A C 1
ATOM 2587 O O . SER A 1 324 ? -17.934 -11.754 5.773 1.00 98.88 324 SER A O 1
ATOM 2589 N N . GLN A 1 325 ? -16.629 -10.054 5.065 1.00 98.88 325 GLN A N 1
ATOM 2590 C CA . GLN A 1 325 ? -17.388 -9.805 3.839 1.00 98.88 325 GLN A CA 1
ATOM 2591 C C . GLN A 1 325 ? -17.214 -10.947 2.836 1.00 98.88 325 GLN A C 1
ATOM 2593 O O . GLN A 1 325 ? -18.207 -11.444 2.301 1.00 98.88 325 GLN A O 1
ATOM 2598 N N . VAL A 1 326 ? -15.991 -11.450 2.655 1.00 98.88 326 VAL A N 1
ATOM 2599 C CA . VAL A 1 326 ? -15.735 -12.622 1.800 1.00 98.88 326 VAL A CA 1
ATOM 2600 C C . VAL A 1 326 ? -16.440 -13.866 2.342 1.00 98.88 326 VAL A C 1
ATOM 2602 O O . VAL A 1 326 ? -17.126 -14.570 1.600 1.00 98.88 326 VAL A O 1
ATOM 2605 N N . ALA A 1 327 ? -16.352 -14.118 3.651 1.00 98.88 327 ALA A N 1
ATOM 2606 C CA . ALA A 1 327 ? -17.037 -15.241 4.287 1.00 98.88 327 ALA A CA 1
ATOM 2607 C C . ALA A 1 327 ? -18.561 -15.174 4.089 1.00 98.88 327 ALA A C 1
ATOM 2609 O O . ALA A 1 327 ? -19.203 -16.206 3.882 1.00 98.88 327 ALA A O 1
ATOM 2610 N N . LYS A 1 328 ? -19.144 -13.968 4.114 1.00 98.50 328 LYS A N 1
ATOM 2611 C CA . LYS A 1 328 ? -20.567 -13.745 3.839 1.00 98.50 328 LYS A CA 1
ATOM 2612 C C . LYS A 1 328 ? -20.930 -14.084 2.392 1.00 98.50 328 LYS A C 1
ATOM 2614 O O . LYS A 1 328 ? -21.913 -14.794 2.195 1.00 98.50 328 LYS A O 1
ATOM 2619 N N . VAL A 1 329 ? -20.142 -13.625 1.417 1.00 98.25 329 VAL A N 1
ATOM 2620 C CA . VAL A 1 329 ? -20.331 -13.942 -0.014 1.00 98.25 329 VAL A CA 1
ATOM 2621 C C . VAL A 1 329 ? -20.275 -15.454 -0.253 1.00 98.25 329 VAL A C 1
ATOM 2623 O O . VAL A 1 329 ? -21.126 -16.005 -0.941 1.00 98.25 329 VAL A O 1
ATOM 2626 N N . LEU A 1 330 ? -19.345 -16.152 0.403 1.00 98.50 330 LEU A N 1
ATOM 2627 C CA . LEU A 1 330 ? -19.180 -17.607 0.297 1.00 98.50 330 LEU A CA 1
ATOM 2628 C C . LEU A 1 330 ? -20.182 -18.432 1.127 1.00 98.50 330 LEU A C 1
ATOM 2630 O O . LEU A 1 330 ? -20.082 -19.657 1.169 1.00 98.50 330 LEU A O 1
ATOM 2634 N N . GLY A 1 331 ? -21.108 -17.799 1.854 1.00 98.38 331 GLY A N 1
ATOM 2635 C CA . GLY A 1 331 ? -22.059 -18.502 2.723 1.00 98.38 331 GLY A CA 1
ATOM 2636 C C . GLY A 1 331 ? -21.433 -19.169 3.961 1.00 98.38 331 GLY A C 1
ATOM 2637 O O . GLY A 1 331 ? -22.077 -19.988 4.616 1.00 98.38 331 GLY A O 1
ATOM 2638 N N . LYS A 1 332 ? -20.198 -18.815 4.336 1.00 98.62 332 LYS A N 1
ATOM 2639 C CA . LYS A 1 332 ? -19.487 -19.335 5.518 1.00 98.62 332 LYS A CA 1
ATOM 2640 C C . LYS A 1 332 ? -19.944 -18.610 6.788 1.00 98.62 332 LYS A C 1
ATOM 2642 O O . LYS A 1 332 ? -19.211 -17.829 7.389 1.00 98.62 332 LYS A O 1
ATOM 2647 N N . THR A 1 333 ? -21.187 -18.856 7.209 1.00 98.50 333 THR A N 1
ATOM 2648 C CA . THR A 1 333 ? -21.873 -18.079 8.263 1.00 98.50 333 THR A CA 1
ATOM 2649 C C . THR A 1 333 ? -21.119 -18.018 9.597 1.00 98.50 333 THR A C 1
ATOM 2651 O O . THR A 1 333 ? -21.097 -16.963 10.233 1.00 98.50 333 THR A O 1
ATOM 2654 N N . ALA A 1 334 ? -20.504 -19.123 10.036 1.00 98.69 334 ALA A N 1
ATOM 2655 C CA . ALA A 1 334 ? -19.764 -19.165 11.299 1.00 98.69 334 ALA A CA 1
ATOM 2656 C C . ALA A 1 334 ? -18.534 -18.245 11.266 1.00 98.69 334 ALA A C 1
ATOM 2658 O O . ALA A 1 334 ? -18.341 -17.445 12.183 1.00 98.69 334 ALA A O 1
ATOM 2659 N N . ASP A 1 335 ? -17.763 -18.303 10.181 1.00 98.69 335 ASP A N 1
ATOM 2660 C CA . ASP A 1 335 ? -16.599 -17.443 9.995 1.00 98.69 335 ASP A CA 1
ATOM 2661 C C . ASP A 1 335 ? -16.999 -15.986 9.769 1.00 98.69 335 ASP A C 1
ATOM 2663 O O . ASP A 1 335 ? -16.413 -15.096 10.379 1.00 98.69 335 ASP A O 1
ATOM 2667 N N . GLY A 1 336 ? -18.054 -15.733 8.987 1.00 98.81 336 GLY A N 1
ATOM 2668 C CA . GLY A 1 336 ? -18.601 -14.387 8.809 1.00 98.81 336 GLY A CA 1
ATOM 2669 C C . GLY A 1 336 ? -18.956 -13.734 10.147 1.00 98.81 336 GLY A C 1
ATOM 2670 O O . GLY A 1 336 ? -18.579 -12.593 10.395 1.00 98.81 336 GLY A O 1
ATOM 2671 N N . LYS A 1 337 ? -19.598 -14.475 11.061 1.00 98.81 337 LYS A N 1
ATOM 2672 C CA . LYS A 1 337 ? -19.885 -13.989 12.419 1.00 98.81 337 LYS A CA 1
ATOM 2673 C C . LYS A 1 337 ? -18.613 -13.793 13.249 1.00 98.81 337 LYS A C 1
ATOM 2675 O O . LYS A 1 337 ? -18.500 -12.773 13.923 1.00 98.81 337 LYS A O 1
ATOM 2680 N N . LYS A 1 338 ? -17.677 -14.747 13.216 1.00 98.75 338 LYS A N 1
ATOM 2681 C CA . LYS A 1 338 ? -16.408 -14.685 13.961 1.00 98.75 338 LYS A CA 1
ATOM 2682 C C . LYS A 1 338 ? -15.613 -13.433 13.589 1.00 98.75 338 LYS A C 1
ATOM 2684 O O . LYS A 1 338 ? -15.248 -12.659 14.469 1.00 98.75 338 LYS A O 1
ATOM 2689 N N . TYR A 1 339 ? -15.377 -13.217 12.298 1.00 98.88 339 TYR A N 1
ATOM 2690 C CA . TYR A 1 339 ? -14.564 -12.101 11.826 1.00 98.88 339 TYR A CA 1
ATOM 2691 C C . TYR A 1 339 ? -15.294 -10.755 11.936 1.00 98.88 339 TYR A C 1
ATOM 2693 O O . TYR A 1 339 ? -14.665 -9.777 12.317 1.00 98.88 339 TYR A O 1
ATOM 2701 N N . ALA A 1 340 ? -16.622 -10.706 11.765 1.00 98.75 340 ALA A N 1
ATOM 2702 C CA . ALA A 1 340 ? -17.399 -9.491 12.045 1.00 98.75 340 ALA A CA 1
ATOM 2703 C C . ALA A 1 340 ? -17.417 -9.112 13.539 1.00 98.75 340 ALA A C 1
ATOM 2705 O O . ALA A 1 340 ? -17.541 -7.943 13.886 1.00 98.75 340 ALA A O 1
ATOM 2706 N N . GLN A 1 341 ? -17.314 -10.085 14.450 1.00 98.69 341 GLN A N 1
ATOM 2707 C CA . GLN A 1 341 ? -17.128 -9.799 15.876 1.00 98.69 341 GLN A CA 1
ATOM 2708 C C . GLN A 1 341 ? -15.704 -9.313 16.155 1.00 98.69 341 GLN A C 1
ATOM 2710 O O . GLN A 1 341 ? -15.523 -8.338 16.878 1.00 98.69 341 GLN A O 1
ATOM 2715 N N . ARG A 1 342 ? -14.697 -9.957 15.555 1.00 98.62 342 ARG A N 1
ATOM 2716 C CA . ARG A 1 342 ? -13.287 -9.580 15.715 1.00 98.62 342 ARG A CA 1
ATOM 2717 C C . ARG A 1 342 ? -12.987 -8.204 15.115 1.00 98.62 342 ARG A C 1
ATOM 2719 O O . ARG A 1 342 ? -12.200 -7.465 15.688 1.00 98.62 342 ARG A O 1
ATOM 2726 N N . SER A 1 343 ? -13.702 -7.783 14.072 1.00 98.69 343 SER A N 1
ATOM 2727 C CA . SER A 1 343 ? -13.591 -6.429 13.522 1.00 98.69 343 SER A CA 1
ATOM 2728 C C . SER A 1 343 ? -14.0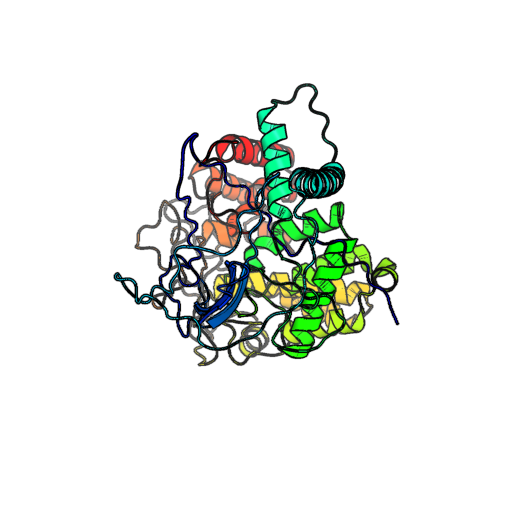74 -5.331 14.471 1.00 98.69 343 SER A C 1
ATOM 2730 O O . SER A 1 343 ? -13.785 -4.164 14.247 1.00 98.69 343 SER A O 1
ATOM 2732 N N . GLN A 1 344 ? -14.800 -5.662 15.543 1.00 98.69 344 GLN A N 1
ATOM 2733 C CA . GLN A 1 344 ? -15.232 -4.696 16.563 1.00 98.69 344 GLN A CA 1
ATOM 2734 C C . GLN A 1 344 ? -14.168 -4.456 17.643 1.00 98.69 344 GLN A C 1
ATOM 2736 O O . GLN A 1 344 ? -14.314 -3.574 18.487 1.00 98.69 344 GLN A O 1
ATOM 2741 N N . ASN A 1 345 ? -13.062 -5.198 17.599 1.00 98.62 345 ASN A N 1
ATOM 2742 C CA . ASN A 1 345 ? -11.985 -5.121 18.578 1.00 98.62 345 ASN A CA 1
ATOM 2743 C C . ASN A 1 345 ? -11.231 -3.785 18.593 1.00 98.62 345 ASN A C 1
ATOM 2745 O O . ASN A 1 345 ? -10.555 -3.504 19.580 1.00 98.62 345 ASN A O 1
ATOM 2749 N N . PHE A 1 346 ? -11.368 -2.929 17.572 1.00 98.25 346 PHE A N 1
ATOM 2750 C CA . PHE A 1 346 ? -10.821 -1.565 17.616 1.00 98.25 346 PHE A CA 1
ATOM 2751 C C . PHE A 1 346 ? -11.302 -0.803 18.868 1.00 98.25 346 PHE A C 1
ATOM 2753 O O . PHE A 1 346 ? -10.546 -0.037 19.462 1.00 98.25 346 PHE A O 1
ATOM 2760 N N . GLN A 1 347 ? -12.530 -1.083 19.328 1.00 98.56 347 GLN A N 1
ATOM 2761 C CA . GLN A 1 347 ? -13.119 -0.486 20.529 1.00 98.56 347 GLN A CA 1
ATOM 2762 C C . GLN A 1 347 ? -12.316 -0.806 21.797 1.00 98.56 347 GLN A C 1
ATOM 2764 O O . GLN A 1 347 ? -12.347 -0.035 22.752 1.00 98.56 347 GLN A O 1
ATOM 2769 N N . ASN A 1 348 ? -11.545 -1.900 21.814 1.00 98.31 348 ASN A N 1
ATOM 2770 C CA . ASN A 1 348 ? -10.697 -2.251 22.952 1.00 98.31 348 ASN A CA 1
ATOM 2771 C C . ASN A 1 348 ? -9.545 -1.266 23.167 1.00 98.31 348 ASN A C 1
ATOM 2773 O O . ASN A 1 348 ? -8.980 -1.264 24.259 1.00 98.31 348 ASN A O 1
ATOM 2777 N N . MET A 1 349 ? -9.206 -0.445 22.170 1.00 98.12 349 MET A N 1
ATOM 2778 C CA . MET A 1 349 ? -8.218 0.625 22.307 1.00 98.12 349 MET A CA 1
ATOM 2779 C C . MET A 1 349 ? -8.845 1.983 22.627 1.00 98.12 349 MET A C 1
ATOM 2781 O O . MET A 1 349 ? -8.107 2.923 22.909 1.00 98.12 349 MET A O 1
ATOM 2785 N N . TRP A 1 350 ? -10.175 2.108 22.633 1.00 98.69 350 TRP A N 1
ATOM 2786 C CA . TRP A 1 350 ? -10.848 3.378 22.890 1.00 98.69 350 TRP A CA 1
ATOM 2787 C C . TRP A 1 350 ? -10.868 3.719 24.383 1.00 98.69 350 TRP A C 1
ATOM 2789 O O . TRP A 1 350 ? -11.524 3.047 25.180 1.00 98.69 350 TRP A O 1
ATOM 2799 N N . ASN A 1 351 ? -10.187 4.800 24.759 1.00 98.56 351 ASN A N 1
ATOM 2800 C CA . ASN A 1 351 ? -10.241 5.366 26.100 1.00 98.56 351 ASN A CA 1
ATOM 2801 C C . ASN A 1 351 ? -11.027 6.682 26.084 1.00 98.56 351 ASN A C 1
ATOM 2803 O O . ASN A 1 351 ? -10.509 7.728 25.687 1.00 98.56 351 ASN A O 1
ATOM 2807 N N . GLU A 1 352 ? -12.269 6.630 26.562 1.00 98.00 352 GLU A N 1
ATOM 2808 C CA . GLU A 1 352 ? -13.179 7.781 26.648 1.00 98.00 352 GLU A CA 1
ATOM 2809 C C . GLU A 1 352 ? -12.681 8.901 27.580 1.00 98.00 352 GLU A C 1
ATOM 2811 O O . GLU A 1 352 ? -13.060 10.057 27.411 1.00 98.00 352 GLU A O 1
ATOM 2816 N N . ASN A 1 353 ? -11.801 8.582 28.538 1.00 97.56 353 ASN A N 1
ATOM 2817 C CA . ASN A 1 353 ? -11.349 9.527 29.564 1.00 97.56 353 ASN A CA 1
ATOM 2818 C C . ASN A 1 353 ? -10.200 10.433 29.105 1.00 97.56 353 ASN A C 1
ATOM 2820 O O . ASN A 1 353 ? -9.822 11.356 29.828 1.00 97.56 353 ASN A O 1
ATOM 2824 N N . VAL A 1 354 ? -9.609 10.173 27.936 1.00 98.31 354 VAL A N 1
ATOM 2825 C CA . VAL A 1 354 ? -8.552 11.034 27.397 1.00 98.31 354 VAL A CA 1
ATOM 2826 C C . VAL A 1 354 ? -9.179 12.243 26.721 1.00 98.31 354 VAL A C 1
ATOM 2828 O O . VAL A 1 354 ? -10.022 12.107 25.842 1.00 98.31 354 VAL A O 1
ATOM 2831 N N . THR A 1 355 ? -8.737 13.436 27.099 1.00 98.06 355 THR A N 1
ATOM 2832 C CA . THR A 1 355 ? -9.142 14.694 26.467 1.00 98.06 355 THR A CA 1
ATOM 2833 C C . THR A 1 355 ? -7.978 15.321 25.722 1.00 98.06 355 THR A C 1
ATOM 2835 O O . THR A 1 355 ? -6.833 15.218 26.164 1.00 98.06 355 THR A O 1
ATOM 2838 N N . PHE A 1 356 ? -8.268 16.039 24.644 1.00 97.94 356 PHE A N 1
ATOM 2839 C CA . PHE A 1 356 ? -7.255 16.784 23.919 1.00 97.94 356 PHE A CA 1
ATOM 2840 C C . PHE A 1 356 ? -6.646 17.896 24.801 1.00 97.94 356 PHE A C 1
ATOM 2842 O O . PHE A 1 356 ? -7.396 18.670 25.411 1.00 97.94 356 PHE A O 1
ATOM 2849 N N . PRO A 1 357 ? -5.306 18.028 24.885 1.00 95.94 357 PRO A N 1
ATOM 2850 C CA . PRO A 1 357 ? -4.671 19.078 25.678 1.00 95.94 357 PRO A CA 1
ATOM 2851 C C . PRO A 1 357 ? -5.112 20.483 25.246 1.00 95.94 357 PRO A C 1
ATOM 2853 O O . PRO A 1 357 ? -4.890 20.899 24.113 1.00 95.94 357 PRO A O 1
ATOM 2856 N N . GLY A 1 358 ? -5.736 21.228 26.162 1.00 94.12 358 GLY A N 1
ATOM 2857 C CA . GLY A 1 358 ? -6.238 22.583 25.900 1.00 94.12 358 GLY A CA 1
ATOM 2858 C C . GLY A 1 358 ? -7.614 22.658 25.225 1.00 94.12 358 GLY A C 1
ATOM 2859 O O . GLY A 1 358 ? -8.147 23.757 25.113 1.00 94.12 358 GLY A O 1
ATOM 2860 N N . GLN A 1 359 ? -8.217 21.527 24.843 1.00 95.38 359 GLN A N 1
ATOM 2861 C CA . GLN A 1 359 ? -9.535 21.460 24.200 1.00 95.38 359 GLN A CA 1
ATOM 2862 C C . GLN A 1 359 ? -10.330 20.258 24.749 1.00 95.38 359 GLN A C 1
ATOM 2864 O O . GLN A 1 359 ? -10.450 19.212 24.113 1.00 95.38 359 GLN A O 1
ATOM 2869 N N . THR A 1 360 ? -10.829 20.375 25.983 1.00 94.88 360 THR A N 1
ATOM 2870 C CA . THR A 1 360 ? -11.360 19.237 26.765 1.00 94.88 360 THR A CA 1
ATOM 2871 C C . THR A 1 360 ? -12.644 18.613 26.219 1.00 94.88 360 THR A C 1
ATOM 2873 O O . THR A 1 360 ? -12.982 17.485 26.559 1.00 94.88 360 THR A O 1
ATOM 2876 N N . ASP A 1 361 ? -13.356 19.342 25.374 1.00 94.31 361 ASP A N 1
ATOM 2877 C CA . ASP A 1 361 ? -14.531 18.922 24.617 1.00 94.31 361 ASP A CA 1
ATOM 2878 C C . ASP A 1 361 ? -14.203 18.017 23.422 1.00 94.31 361 ASP A C 1
ATOM 2880 O O . ASP A 1 361 ? -15.102 17.361 22.902 1.00 94.31 361 ASP A O 1
ATOM 2884 N N . ILE A 1 362 ? -12.936 17.927 23.008 1.00 98.06 362 ILE A N 1
ATOM 2885 C CA . ILE A 1 362 ? -12.469 16.856 22.126 1.00 98.06 362 ILE A CA 1
ATOM 2886 C C . ILE A 1 362 ? -11.970 15.715 23.022 1.00 98.06 362 ILE A C 1
ATOM 2888 O O . ILE A 1 362 ? -10.819 15.703 23.460 1.00 98.06 362 ILE A O 1
ATOM 2892 N N . ALA A 1 363 ? -12.864 14.776 23.335 1.00 97.38 363 ALA A N 1
ATOM 2893 C CA . ALA A 1 363 ? -12.632 13.695 24.296 1.00 97.38 363 ALA A CA 1
ATOM 2894 C C . ALA A 1 363 ? -12.830 12.307 23.681 1.00 97.38 363 ALA A C 1
ATOM 2896 O O . ALA A 1 363 ? -13.652 12.128 22.785 1.00 97.38 363 ALA A O 1
ATOM 2897 N N . GLY A 1 364 ? -12.089 11.323 24.177 1.00 98.31 364 GLY A N 1
ATOM 2898 C CA . GLY A 1 364 ? -12.051 9.964 23.662 1.00 98.31 364 GLY A CA 1
ATOM 2899 C C . GLY A 1 364 ? -11.012 9.796 22.556 1.00 98.31 364 GLY A C 1
ATOM 2900 O O . GLY A 1 364 ? -11.058 10.478 21.525 1.00 98.31 364 GLY A O 1
ATOM 2901 N N . PHE A 1 365 ? -10.059 8.897 22.782 1.00 98.62 365 PHE A N 1
ATOM 2902 C CA . PHE A 1 365 ? -8.993 8.580 21.835 1.00 98.62 365 PHE A CA 1
ATOM 2903 C C . PHE A 1 365 ? -8.648 7.103 21.912 1.00 98.62 365 PHE A C 1
ATOM 2905 O O . PHE A 1 365 ? -8.740 6.489 22.977 1.00 98.62 365 PHE A O 1
ATOM 2912 N N . MET A 1 366 ? -8.176 6.556 20.796 1.00 98.44 366 MET A N 1
ATOM 2913 C CA . MET A 1 366 ? -7.432 5.309 20.844 1.00 98.44 366 MET A CA 1
ATOM 2914 C C . MET A 1 366 ? -6.164 5.532 21.671 1.00 98.44 366 MET A C 1
ATOM 2916 O O . MET A 1 366 ? -5.534 6.586 21.565 1.00 98.44 366 MET A O 1
ATOM 2920 N N . GLN A 1 367 ? -5.815 4.578 22.527 1.00 98.12 367 GLN A N 1
ATOM 2921 C CA . GLN A 1 367 ? -4.677 4.656 23.440 1.00 98.12 367 GLN A CA 1
ATOM 2922 C C . GLN A 1 367 ? -4.045 3.275 23.623 1.00 98.12 367 GLN A C 1
ATOM 2924 O O . GLN A 1 367 ? -4.757 2.270 23.534 1.00 98.12 367 GLN A O 1
ATOM 2929 N N . PRO A 1 368 ? -2.732 3.189 23.905 1.00 96.81 368 PRO A N 1
ATOM 2930 C CA . PRO A 1 368 ? -2.111 1.907 24.191 1.00 96.81 368 PRO A CA 1
ATOM 2931 C C . PRO A 1 368 ? -2.734 1.271 25.432 1.00 96.81 368 PRO A C 1
ATOM 2933 O O . PRO A 1 368 ? -3.158 1.954 26.366 1.00 96.81 368 PRO A O 1
ATOM 2936 N N . ARG A 1 369 ? -2.768 -0.058 25.458 1.00 97.00 369 ARG A N 1
ATOM 2937 C CA . ARG A 1 369 ? -3.413 -0.818 26.526 1.00 97.00 369 ARG A CA 1
ATOM 2938 C C . ARG A 1 369 ? -2.517 -1.953 26.988 1.00 97.00 369 ARG A C 1
ATOM 2940 O O . ARG A 1 369 ? -1.871 -2.606 26.175 1.00 97.00 369 ARG A O 1
ATOM 2947 N N . PHE A 1 370 ? -2.471 -2.182 28.290 1.00 97.56 370 PHE A N 1
ATOM 2948 C CA . PHE A 1 370 ? -1.730 -3.277 28.904 1.00 97.56 370 PHE A CA 1
ATOM 2949 C C . PHE A 1 370 ? -2.536 -4.577 28.883 1.00 97.56 370 PHE A C 1
ATOM 2951 O O . PHE A 1 370 ? -3.762 -4.575 28.746 1.00 97.56 370 PHE A O 1
ATOM 2958 N N . SER A 1 371 ? -1.857 -5.705 29.061 1.00 97.56 371 SER A N 1
ATOM 2959 C CA . SER A 1 371 ? -2.438 -7.049 29.108 1.00 97.56 371 SER A CA 1
ATOM 2960 C C . SER A 1 371 ? -3.408 -7.232 30.282 1.00 97.56 371 SER A C 1
ATOM 2962 O O . SER A 1 371 ? -4.345 -8.021 30.205 1.00 97.56 371 SER A O 1
ATOM 2964 N N . ASN A 1 372 ? -3.241 -6.444 31.350 1.00 97.56 372 ASN A N 1
ATOM 2965 C CA . ASN A 1 372 ? -4.153 -6.391 32.497 1.00 97.56 372 ASN A CA 1
ATOM 2966 C C . ASN A 1 372 ? -5.430 -5.555 32.241 1.00 97.56 372 ASN A C 1
ATOM 2968 O O . ASN A 1 372 ? -6.259 -5.409 33.139 1.00 97.56 372 ASN A O 1
ATOM 2972 N N . GLY A 1 373 ? -5.573 -4.978 31.044 1.00 96.56 373 GLY A N 1
ATOM 2973 C CA . GLY A 1 373 ? -6.718 -4.177 30.624 1.00 96.56 373 GLY A CA 1
ATOM 2974 C C . GLY A 1 373 ? -6.642 -2.686 30.964 1.00 96.56 373 GLY A C 1
ATOM 2975 O O . GLY A 1 373 ? -7.521 -1.950 30.511 1.00 96.56 373 GLY A O 1
ATOM 2976 N N . GLN A 1 374 ? -5.630 -2.224 31.707 1.00 97.75 374 GLN A N 1
ATOM 2977 C CA . GLN A 1 374 ? -5.416 -0.800 31.985 1.00 97.75 374 GLN A CA 1
ATOM 2978 C C . GLN A 1 374 ? -4.880 -0.071 30.750 1.00 97.75 374 GLN A C 1
ATOM 2980 O O . GLN A 1 374 ? -4.087 -0.622 29.988 1.00 97.75 374 GLN A O 1
ATOM 2985 N N . PHE A 1 375 ? -5.290 1.182 30.562 1.00 98.00 375 PHE A N 1
ATOM 2986 C CA . PHE A 1 375 ? -4.738 2.037 29.516 1.00 98.00 375 PHE A CA 1
ATOM 2987 C C . PHE A 1 375 ? -3.400 2.641 29.942 1.00 98.00 375 PHE A C 1
ATOM 2989 O O . PHE A 1 375 ? -3.219 3.026 31.098 1.00 98.00 375 PHE A O 1
ATOM 2996 N N . ASN A 1 376 ? -2.492 2.752 28.979 1.00 95.75 376 ASN A N 1
ATOM 2997 C CA . ASN A 1 376 ? -1.388 3.696 29.026 1.00 95.75 376 ASN A CA 1
ATOM 2998 C C . ASN A 1 376 ? -1.813 5.013 28.353 1.00 95.75 376 ASN A C 1
ATOM 3000 O O . ASN A 1 376 ? -2.909 5.112 27.797 1.00 95.75 376 ASN A O 1
ATOM 3004 N N . TYR A 1 377 ? -0.950 6.024 28.413 1.00 95.44 377 TYR A N 1
ATOM 3005 C CA . TYR A 1 377 ? -1.203 7.334 27.833 1.00 95.44 377 TYR A CA 1
ATOM 3006 C C . TYR A 1 377 ? -0.165 7.696 26.771 1.00 95.44 377 TYR A C 1
ATOM 3008 O O . TYR A 1 377 ? 1.036 7.690 27.038 1.00 95.44 377 TYR A O 1
ATOM 3016 N N . THR A 1 378 ? -0.665 8.105 25.611 1.00 95.31 378 THR A N 1
ATOM 3017 C CA . THR A 1 378 ? 0.068 8.793 24.550 1.00 95.31 378 THR A CA 1
ATOM 3018 C C . THR A 1 378 ? -0.637 10.117 24.288 1.00 95.31 378 THR A C 1
ATOM 3020 O O . THR A 1 378 ? -1.844 10.135 24.027 1.00 95.31 378 THR A O 1
ATOM 3023 N N . ASP A 1 379 ? 0.108 11.226 24.355 1.00 95.94 379 ASP A N 1
ATOM 3024 C CA . ASP A 1 379 ? -0.444 12.564 24.121 1.00 95.94 379 ASP A CA 1
ATOM 3025 C C . ASP A 1 379 ? -1.134 12.626 22.747 1.00 95.94 379 ASP A C 1
ATOM 3027 O O . ASP A 1 379 ? -0.505 12.254 21.755 1.00 95.94 379 ASP A O 1
ATOM 3031 N N . PRO A 1 380 ? -2.391 13.107 22.647 1.00 96.75 380 PRO A N 1
ATOM 3032 C CA . PRO A 1 380 ? -3.108 13.185 21.377 1.00 96.75 380 PRO A CA 1
ATOM 3033 C C . PRO A 1 380 ? -2.399 13.940 20.247 1.00 96.75 380 PRO A C 1
ATOM 3035 O O . PRO A 1 380 ? -2.773 13.757 19.093 1.00 96.75 380 PRO A O 1
ATOM 3038 N N . ARG A 1 381 ? -1.399 14.771 20.566 1.00 95.75 381 ARG A N 1
ATOM 3039 C CA . ARG A 1 381 ? -0.573 15.524 19.607 1.00 95.75 381 ARG A CA 1
ATOM 3040 C C . ARG A 1 381 ? 0.701 14.803 19.181 1.00 95.75 381 ARG A C 1
ATOM 3042 O O . ARG A 1 381 ? 1.348 15.263 18.245 1.00 95.75 381 ARG A O 1
ATOM 3049 N N . HIS A 1 382 ? 1.114 13.754 19.887 1.00 94.06 382 HIS A N 1
ATOM 3050 C CA . HIS A 1 382 ? 2.372 13.071 19.598 1.00 94.06 382 HIS A CA 1
ATOM 3051 C C . HIS A 1 382 ? 2.368 12.541 18.162 1.00 94.06 382 HIS A C 1
ATOM 3053 O O . HIS A 1 382 ? 1.345 12.011 17.746 1.00 94.06 382 HIS A O 1
ATOM 3059 N N . CYS A 1 383 ? 3.474 12.666 17.421 1.00 91.56 383 CYS A N 1
ATOM 3060 C CA . CYS A 1 383 ? 3.540 12.377 15.983 1.00 91.56 383 CYS A CA 1
ATOM 3061 C C . CYS A 1 383 ? 2.658 13.306 15.117 1.00 91.56 383 CYS A C 1
ATOM 3063 O O . CYS A 1 383 ? 1.916 12.864 14.243 1.00 91.56 383 CYS A O 1
ATOM 3065 N N . SER A 1 384 ? 2.676 14.609 15.401 1.00 92.69 384 SER A N 1
ATOM 3066 C CA . SER A 1 384 ? 2.047 15.637 14.559 1.00 92.69 384 SER A CA 1
ATOM 3067 C C . SER A 1 384 ? 2.920 16.886 14.489 1.00 92.69 384 SER A C 1
ATOM 3069 O O . SER A 1 384 ? 3.883 17.024 15.244 1.00 92.69 384 SER A O 1
ATOM 3071 N N . ILE A 1 385 ? 2.535 17.859 13.659 1.00 89.62 385 ILE A N 1
ATOM 3072 C CA . ILE A 1 385 ? 3.211 19.165 13.590 1.00 89.62 385 ILE A CA 1
ATOM 3073 C C . ILE A 1 385 ? 3.218 19.935 14.929 1.00 89.62 385 ILE A C 1
ATOM 3075 O O . ILE A 1 385 ? 3.981 20.885 15.084 1.00 89.62 385 ILE A O 1
ATOM 3079 N N . HIS A 1 386 ? 2.381 19.529 15.893 1.00 91.81 386 HIS A N 1
ATOM 3080 C CA . HIS A 1 386 ? 2.276 20.118 17.233 1.00 91.81 386 HIS A CA 1
ATOM 3081 C C . HIS A 1 386 ? 2.789 19.182 18.339 1.00 91.81 386 HIS A C 1
ATOM 3083 O O . HIS A 1 386 ? 2.418 19.355 19.506 1.00 91.81 386 HIS A O 1
ATOM 3089 N N . ASP A 1 387 ? 3.598 18.176 17.993 1.00 91.00 387 ASP A N 1
ATOM 3090 C CA . ASP A 1 387 ? 4.186 17.240 18.955 1.00 91.00 387 ASP A CA 1
ATOM 3091 C C . ASP A 1 387 ? 5.031 17.999 20.001 1.00 91.00 387 ASP A C 1
ATOM 3093 O O . ASP A 1 387 ? 5.975 18.711 19.645 1.00 91.00 387 ASP A O 1
ATOM 3097 N N . PRO A 1 388 ? 4.718 17.888 21.307 1.00 86.31 388 PRO A N 1
ATOM 3098 C CA . PRO A 1 388 ? 5.502 18.534 22.360 1.00 86.31 388 PRO A CA 1
ATOM 3099 C C . PRO A 1 388 ? 6.855 17.847 22.620 1.00 86.31 388 PRO A C 1
ATOM 3101 O O . PRO A 1 388 ? 7.634 18.325 23.448 1.00 86.31 388 PRO A O 1
ATOM 3104 N N . THR A 1 389 ? 7.120 16.712 21.973 1.00 86.00 389 THR A N 1
ATOM 3105 C CA . THR A 1 389 ? 8.279 15.842 22.203 1.00 86.00 389 THR A CA 1
ATOM 3106 C C . THR A 1 389 ? 8.893 15.371 20.880 1.00 86.00 389 THR A C 1
ATOM 3108 O O . THR A 1 389 ? 8.268 15.509 19.834 1.00 86.00 389 THR A O 1
ATOM 3111 N N . PRO A 1 390 ? 10.125 14.828 20.871 1.00 81.81 390 PRO A N 1
ATOM 3112 C CA . PRO A 1 390 ? 10.662 14.189 19.673 1.00 81.81 390 PRO A CA 1
ATOM 3113 C C . PRO A 1 390 ? 9.790 12.999 19.258 1.00 81.81 390 PRO A C 1
ATOM 3115 O O . PRO A 1 390 ? 9.565 12.099 20.066 1.00 81.81 390 PRO A O 1
ATOM 3118 N N . SER A 1 391 ? 9.322 12.984 18.011 1.00 78.31 391 SER A N 1
ATOM 3119 C CA . SER A 1 391 ? 8.435 11.930 17.519 1.00 78.31 391 SER A CA 1
ATOM 3120 C C . SER A 1 391 ? 9.138 10.573 17.465 1.00 78.31 391 SER A C 1
ATOM 3122 O O . SER A 1 391 ? 10.190 10.421 16.840 1.00 78.31 391 SER A O 1
ATOM 3124 N N . THR A 1 392 ? 8.530 9.563 18.087 1.00 81.50 392 THR A N 1
ATOM 3125 C CA . THR A 1 392 ? 9.039 8.181 18.140 1.00 81.50 392 THR A CA 1
ATOM 3126 C C . THR A 1 392 ? 8.143 7.190 17.393 1.00 81.50 392 THR A C 1
ATOM 3128 O O . THR A 1 392 ? 8.374 5.988 17.432 1.00 81.50 392 THR A O 1
ATOM 3131 N N . CYS A 1 393 ? 7.189 7.686 16.607 1.00 80.94 393 CYS A N 1
ATOM 3132 C CA . CYS A 1 393 ? 6.211 6.929 15.823 1.00 80.94 393 CYS A CA 1
ATOM 3133 C C . CYS A 1 393 ? 6.720 6.348 14.482 1.00 80.94 393 CYS A C 1
ATOM 3135 O O . CYS A 1 393 ? 5.917 5.758 13.763 1.00 80.94 393 CYS A O 1
ATOM 3137 N N . PHE A 1 394 ? 8.024 6.426 14.154 1.00 82.19 394 PHE A N 1
ATOM 3138 C CA . PHE A 1 394 ? 8.699 5.898 12.928 1.00 82.19 394 PHE A CA 1
ATOM 3139 C C . PHE A 1 394 ? 9.539 4.645 13.210 1.00 82.19 394 PHE A C 1
ATOM 3141 O O . PHE A 1 394 ? 9.880 4.454 14.373 1.00 82.19 394 PHE A O 1
ATOM 3148 N N . LEU A 1 395 ? 9.795 3.762 12.221 1.00 74.69 395 LEU A N 1
ATOM 3149 C CA . LEU A 1 395 ? 10.287 2.372 12.395 1.00 74.69 395 LEU A CA 1
ATOM 3150 C C . LEU A 1 395 ? 11.636 2.316 13.135 1.00 74.69 395 LEU A C 1
ATOM 3152 O O . LEU A 1 395 ? 12.696 2.165 12.540 1.00 74.69 395 LEU A O 1
ATOM 3156 N N . ASN A 1 396 ? 11.599 2.447 14.462 1.00 68.12 396 ASN A N 1
ATOM 3157 C CA . ASN A 1 396 ? 12.773 2.593 15.308 1.00 68.12 396 ASN A CA 1
ATOM 3158 C C . ASN A 1 396 ? 12.610 1.842 16.641 1.00 68.12 396 ASN A C 1
ATOM 3160 O O . ASN A 1 396 ? 11.513 1.461 17.056 1.00 68.12 396 ASN A O 1
ATOM 3164 N N . ALA A 1 397 ? 13.737 1.609 17.316 1.00 58.38 397 ALA A N 1
ATOM 3165 C CA . ALA A 1 397 ? 13.801 0.823 18.548 1.00 58.38 397 ALA A CA 1
ATOM 3166 C C . ALA A 1 397 ? 13.252 1.547 19.797 1.00 58.38 397 ALA A C 1
ATOM 3168 O O . ALA A 1 397 ? 13.141 0.925 20.848 1.00 58.38 397 ALA A O 1
ATOM 3169 N N . GLN A 1 398 ? 12.928 2.841 19.702 1.00 63.44 398 GLN A N 1
ATOM 3170 C CA . GLN A 1 398 ? 12.491 3.695 20.819 1.00 63.44 398 GLN A CA 1
ATOM 3171 C C . GLN A 1 398 ? 10.956 3.819 20.901 1.00 63.44 398 GLN A C 1
ATOM 3173 O O . GLN A 1 398 ? 10.433 4.602 21.689 1.00 63.44 398 GLN A O 1
ATOM 3178 N N . ARG A 1 399 ? 10.231 3.035 20.093 1.00 66.31 399 ARG A N 1
ATOM 3179 C CA . ARG A 1 399 ? 8.770 3.055 19.949 1.00 66.31 399 ARG A CA 1
ATOM 3180 C C . ARG A 1 399 ? 8.029 2.587 21.199 1.00 66.31 399 ARG A C 1
ATOM 3182 O O . ARG A 1 399 ? 7.835 1.387 21.402 1.00 66.31 399 ARG A O 1
ATOM 3189 N N . HIS A 1 400 ? 7.518 3.536 21.978 1.00 70.19 400 HIS A N 1
ATOM 3190 C CA . HIS A 1 400 ? 6.661 3.256 23.135 1.00 70.19 400 HIS A CA 1
ATOM 3191 C C . HIS A 1 400 ? 5.277 3.924 23.062 1.00 70.19 400 HIS A C 1
ATOM 3193 O O . HIS A 1 400 ? 4.486 3.782 23.988 1.00 70.19 400 HIS A O 1
ATOM 3199 N N . ASP A 1 401 ? 4.941 4.581 21.953 1.00 84.75 401 ASP A N 1
ATOM 3200 C CA . ASP A 1 401 ? 3.748 5.444 21.892 1.00 84.75 401 ASP A CA 1
ATOM 3201 C C . ASP A 1 401 ? 2.515 4.709 21.354 1.00 84.75 401 ASP A C 1
ATOM 3203 O O . ASP A 1 401 ? 1.387 5.156 21.528 1.00 84.75 401 ASP A O 1
ATOM 3207 N N . GLY A 1 402 ? 2.715 3.552 20.715 1.00 91.88 402 GLY A N 1
ATOM 3208 C CA . GLY A 1 402 ? 1.646 2.682 20.221 1.00 91.88 402 GLY A CA 1
ATOM 3209 C C . GLY A 1 402 ? 1.105 3.011 18.827 1.00 91.88 402 GLY A C 1
ATOM 3210 O O . GLY A 1 402 ? 0.322 2.216 18.310 1.00 91.88 402 GLY A O 1
ATOM 3211 N N . PHE A 1 403 ? 1.555 4.093 18.190 1.00 93.94 403 PHE A N 1
ATOM 3212 C CA . PHE A 1 403 ? 1.096 4.539 16.867 1.00 93.94 403 PHE A CA 1
ATOM 3213 C C . PHE A 1 403 ? 2.179 4.398 15.788 1.00 93.94 403 PHE A C 1
ATOM 3215 O O . PHE A 1 403 ? 3.362 4.229 16.096 1.00 93.94 403 PHE A O 1
ATOM 3222 N N . TYR A 1 404 ? 1.754 4.431 14.526 1.00 93.69 404 TYR A N 1
ATOM 3223 C CA . TYR A 1 404 ? 2.596 4.391 13.335 1.00 93.69 404 TYR A CA 1
ATOM 3224 C C . TYR A 1 404 ? 2.337 5.625 12.477 1.00 93.69 404 TYR A C 1
ATOM 3226 O O . TYR A 1 404 ? 1.213 5.763 12.012 1.00 93.69 404 TYR A O 1
ATOM 3234 N N . GLU A 1 405 ? 3.345 6.489 12.330 1.00 92.81 405 GLU A N 1
ATOM 3235 C CA . GLU A 1 405 ? 3.416 7.666 11.427 1.00 92.81 405 GLU A CA 1
ATOM 3236 C C . GLU A 1 405 ? 2.300 8.724 11.538 1.00 92.81 405 GLU A C 1
ATOM 3238 O O . GLU A 1 405 ? 2.483 9.853 11.113 1.00 92.81 405 GLU A O 1
ATOM 3243 N N . GLY A 1 406 ? 1.248 8.457 12.313 1.00 92.50 406 GLY A N 1
ATOM 3244 C CA . GLY A 1 406 ? 0.201 9.407 12.649 1.00 92.50 406 GLY A CA 1
ATOM 3245 C C . GLY A 1 406 ? -0.027 9.554 14.150 1.00 92.50 406 GLY A C 1
ATOM 3246 O O . GLY A 1 406 ? 0.179 8.642 14.957 1.00 92.50 406 GLY A O 1
ATOM 3247 N N . SER A 1 407 ? -0.521 10.729 14.521 1.00 95.06 407 SER A N 1
ATOM 3248 C CA . SER A 1 407 ? -0.894 11.065 15.895 1.00 95.06 407 SER A CA 1
ATOM 3249 C C . SER A 1 407 ? -2.196 10.412 16.359 1.00 95.06 407 SER A C 1
ATOM 3251 O O . SER A 1 407 ? -3.055 10.094 15.531 1.00 95.06 407 SER A O 1
ATOM 3253 N N . PRO A 1 408 ? -2.435 10.274 17.680 1.00 96.62 408 PRO A N 1
ATOM 3254 C CA . PRO A 1 408 ? -3.701 9.738 18.165 1.00 96.62 408 PRO A CA 1
ATOM 3255 C C . PRO A 1 408 ? -4.927 10.550 17.723 1.00 96.62 408 PRO A C 1
ATOM 3257 O O . PRO A 1 408 ? -5.977 9.945 17.516 1.00 96.62 408 PRO A O 1
ATOM 3260 N N . ILE A 1 409 ? -4.847 11.881 17.551 1.00 97.44 409 ILE A N 1
ATOM 3261 C CA . ILE A 1 409 ? -5.986 12.680 17.052 1.00 97.44 409 ILE A CA 1
ATOM 3262 C C . ILE A 1 409 ? -6.416 12.253 15.641 1.00 97.44 409 ILE A C 1
ATOM 3264 O O . ILE A 1 409 ? -7.619 12.127 15.389 1.00 97.44 409 ILE A O 1
ATOM 3268 N N . THR A 1 410 ? -5.448 11.950 14.776 1.00 96.38 410 THR A N 1
ATOM 3269 C CA . THR A 1 410 ? -5.662 11.495 13.399 1.00 96.38 410 THR A CA 1
ATOM 3270 C C . THR A 1 410 ? -5.995 10.006 13.352 1.00 96.38 410 THR A C 1
ATOM 3272 O O . THR A 1 410 ? -7.055 9.626 12.866 1.00 96.38 410 THR A O 1
ATOM 3275 N N . TYR A 1 411 ? -5.153 9.150 13.933 1.00 96.44 411 TYR A N 1
ATOM 3276 C CA . TYR A 1 411 ? -5.299 7.692 13.857 1.00 96.44 411 TYR A CA 1
ATOM 3277 C C . TYR A 1 411 ? -6.554 7.180 14.580 1.00 96.44 411 TYR A C 1
ATOM 3279 O O . TYR A 1 411 ? -7.114 6.155 14.203 1.00 96.44 411 TYR A O 1
ATOM 3287 N N . SER A 1 412 ? -7.069 7.912 15.580 1.00 97.81 412 SER A N 1
ATOM 3288 C CA . SER A 1 412 ? -8.367 7.590 16.201 1.00 97.81 412 SER A CA 1
ATOM 3289 C C . SER A 1 412 ? -9.557 7.787 15.259 1.00 97.81 412 SER A C 1
ATOM 3291 O O . SER A 1 412 ? -10.672 7.424 15.625 1.00 97.81 412 SER A O 1
ATOM 3293 N N . GLN A 1 413 ? -9.352 8.371 14.075 1.00 98.19 413 GLN A N 1
ATOM 3294 C CA . GLN A 1 413 ? -10.364 8.427 13.026 1.00 98.19 413 GLN A CA 1
ATOM 3295 C C . GLN A 1 413 ? -10.383 7.160 12.165 1.00 98.19 413 GLN A C 1
ATOM 3297 O O . GLN A 1 413 ? -11.313 6.991 11.382 1.00 98.19 413 GLN A O 1
ATOM 3302 N N . TYR A 1 414 ? -9.403 6.260 12.302 1.00 97.62 414 TYR A N 1
ATOM 3303 C CA . TYR A 1 414 ? -9.256 5.083 11.451 1.00 97.62 414 TYR A CA 1
ATOM 3304 C C . TYR A 1 414 ? -10.200 3.928 11.835 1.00 97.62 414 TYR A C 1
ATOM 3306 O O . TYR A 1 414 ? -9.806 2.960 12.482 1.00 97.62 414 TYR A O 1
ATOM 3314 N N . VAL A 1 415 ? -11.479 4.051 11.454 1.00 97.88 415 VAL A N 1
ATOM 3315 C CA . VAL A 1 415 ? -12.508 2.995 11.575 1.00 97.88 415 VAL A CA 1
ATOM 3316 C C . VAL A 1 415 ? -13.423 2.983 10.329 1.00 97.88 415 VAL A C 1
ATOM 3318 O O . VAL A 1 415 ? -14.623 3.270 10.428 1.00 97.88 415 VAL A O 1
ATOM 3321 N N . PRO A 1 416 ? -12.887 2.717 9.121 1.00 97.19 416 PRO A N 1
ATOM 3322 C CA . PRO A 1 416 ? -13.672 2.787 7.882 1.00 97.19 416 PRO A CA 1
ATOM 3323 C C . PRO A 1 416 ? -14.800 1.750 7.808 1.00 97.19 416 PRO A C 1
ATOM 3325 O O . PRO A 1 416 ? -15.838 2.007 7.205 1.00 97.19 416 PRO A O 1
ATOM 3328 N N . HIS A 1 417 ? -14.636 0.588 8.443 1.00 98.12 417 HIS A N 1
ATOM 3329 C CA . HIS A 1 417 ? -15.646 -0.474 8.449 1.00 98.12 417 HIS A CA 1
ATOM 3330 C C . HIS A 1 417 ? -16.827 -0.218 9.390 1.00 98.12 417 HIS A C 1
ATOM 3332 O O . HIS A 1 417 ? -17.862 -0.867 9.246 1.00 98.12 417 HIS A O 1
ATOM 3338 N N . ASP A 1 418 ? -16.682 0.693 10.357 1.00 98.44 418 ASP A N 1
ATOM 3339 C CA . ASP A 1 418 ? -17.726 1.005 11.339 1.00 98.44 418 ASP A CA 1
ATOM 3340 C C . ASP A 1 418 ? -17.670 2.468 11.810 1.00 98.44 418 ASP A C 1
ATOM 3342 O O . ASP A 1 418 ? -17.565 2.793 12.998 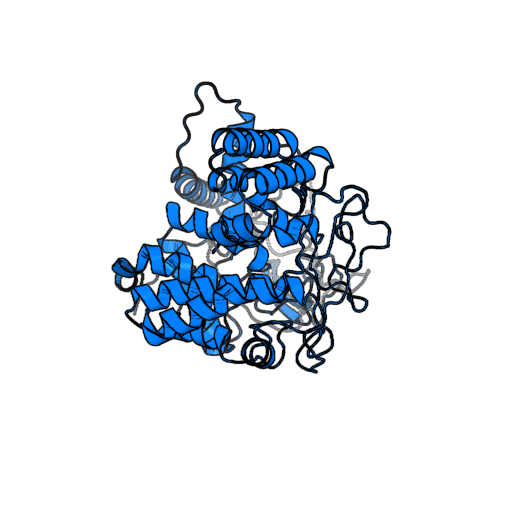1.00 98.44 418 ASP A O 1
ATOM 3346 N N . THR A 1 419 ? -17.745 3.393 10.850 1.00 98.12 419 THR A N 1
ATOM 3347 C CA . THR A 1 419 ? -17.768 4.832 11.153 1.00 98.12 419 THR A CA 1
ATOM 3348 C C . THR A 1 419 ? -18.998 5.227 11.979 1.00 98.12 419 THR A C 1
ATOM 3350 O O . THR A 1 419 ? -18.935 6.175 12.757 1.00 98.12 419 THR A O 1
ATOM 3353 N N . ALA A 1 420 ? -20.099 4.473 11.886 1.00 98.25 420 ALA A N 1
ATOM 3354 C CA . ALA A 1 420 ? -21.279 4.685 12.722 1.00 98.25 420 ALA A CA 1
ATOM 3355 C C . ALA A 1 420 ? -20.957 4.495 14.212 1.00 98.25 420 ALA A C 1
ATOM 3357 O O . ALA A 1 420 ? -21.284 5.361 15.028 1.00 98.25 420 ALA A O 1
ATOM 3358 N N . LYS A 1 421 ? -20.256 3.410 14.574 1.00 98.69 421 LYS A N 1
ATOM 3359 C CA . LYS A 1 421 ? -19.804 3.213 15.954 1.00 98.69 421 LYS A CA 1
ATOM 3360 C C . LYS A 1 421 ? -18.783 4.264 16.379 1.00 98.69 421 LYS A C 1
ATOM 3362 O O . LYS A 1 421 ? -18.835 4.727 17.515 1.00 98.69 421 LYS A O 1
ATOM 3367 N N . LEU A 1 422 ? -17.886 4.685 15.487 1.00 98.56 422 LEU A N 1
ATOM 3368 C CA . LEU A 1 422 ? -16.942 5.767 15.783 1.00 98.56 422 LEU A CA 1
ATOM 3369 C C . LEU A 1 422 ? -17.659 7.084 16.130 1.00 98.56 422 LEU A C 1
ATOM 3371 O O . LEU A 1 422 ? -17.278 7.746 17.093 1.00 98.56 422 LEU A O 1
ATOM 3375 N N . ILE A 1 423 ? -18.711 7.444 15.390 1.00 98.75 423 ILE A N 1
ATOM 3376 C CA . ILE A 1 423 ? -19.539 8.623 15.678 1.00 98.75 423 ILE A CA 1
ATOM 3377 C C . ILE A 1 423 ? -20.195 8.500 17.060 1.00 98.75 423 ILE A C 1
ATOM 3379 O O . ILE A 1 423 ? -20.157 9.451 17.839 1.00 98.75 423 ILE A O 1
ATOM 3383 N N . GLU A 1 424 ? -20.746 7.329 17.401 1.00 98.62 424 GLU A N 1
ATOM 3384 C CA . GLU A 1 424 ? -21.310 7.070 18.734 1.00 98.62 424 GLU A CA 1
ATOM 3385 C C . GLU A 1 424 ? -20.260 7.287 19.836 1.00 98.62 424 GLU A C 1
ATOM 3387 O O . GLU A 1 424 ? -20.504 8.031 20.786 1.00 98.62 424 GLU A O 1
ATOM 3392 N N . LEU A 1 425 ? -19.069 6.696 19.677 1.00 98.56 425 LEU A N 1
ATOM 3393 C CA . LEU A 1 425 ? -17.957 6.819 20.625 1.00 98.56 425 LEU A CA 1
ATOM 3394 C C . LEU A 1 425 ? -17.470 8.264 20.793 1.00 98.56 425 LEU A C 1
ATOM 3396 O O . LEU A 1 425 ? -17.010 8.635 21.871 1.00 98.56 425 LEU A O 1
ATOM 3400 N N . GLN A 1 426 ? -17.581 9.084 19.747 1.00 98.50 426 GLN A N 1
ATOM 3401 C CA . GLN A 1 426 ? -17.195 10.495 19.765 1.00 98.50 426 GLN A CA 1
ATOM 3402 C C . GLN A 1 426 ? -18.307 11.439 20.243 1.00 98.50 426 GLN A C 1
ATOM 3404 O O . GLN A 1 426 ? -18.103 12.651 20.254 1.00 98.50 426 GLN A O 1
ATOM 3409 N N . GLY A 1 427 ? -19.455 10.914 20.681 1.00 97.88 427 GLY A N 1
ATOM 3410 C CA . GLY A 1 427 ? -20.540 11.715 21.252 1.00 97.88 427 GLY A CA 1
ATOM 3411 C C . GLY A 1 427 ? -21.598 12.174 20.244 1.00 97.88 427 GLY A C 1
ATOM 3412 O O . GLY A 1 427 ? -22.296 13.153 20.507 1.00 97.88 427 GLY A O 1
ATOM 3413 N N . GLY A 1 428 ? -21.737 11.469 19.118 1.00 98.38 428 GLY A N 1
ATOM 3414 C CA . GLY A 1 428 ? -22.739 11.728 18.081 1.00 98.38 428 GLY A CA 1
ATOM 3415 C C . GLY A 1 428 ? -22.285 12.713 16.999 1.00 98.38 428 GLY A C 1
ATOM 3416 O O . GLY A 1 428 ? -21.196 13.285 17.070 1.00 98.38 428 GLY A O 1
ATOM 3417 N N . ASP A 1 429 ? -23.143 12.910 15.992 1.00 98.62 429 ASP A N 1
ATOM 3418 C CA . ASP A 1 429 ? -22.851 13.670 14.766 1.00 98.62 429 ASP A CA 1
ATOM 3419 C C . ASP A 1 429 ? -22.222 15.047 15.040 1.00 98.62 429 ASP A C 1
ATOM 3421 O O . ASP A 1 429 ? -21.188 15.377 14.460 1.00 98.62 429 ASP A O 1
ATOM 3425 N N . ASP A 1 430 ? -22.802 15.841 15.947 1.00 98.31 430 ASP A N 1
ATOM 3426 C CA . ASP A 1 430 ? -22.342 17.210 16.221 1.00 98.31 430 ASP A CA 1
ATOM 3427 C C . ASP A 1 430 ? -20.914 17.246 16.788 1.00 98.31 430 ASP A C 1
ATOM 3429 O O . ASP A 1 430 ? -20.100 18.077 16.376 1.00 98.31 430 ASP A O 1
ATOM 3433 N N . GLN A 1 431 ? -20.587 16.338 17.712 1.00 98.44 431 GLN A N 1
ATOM 3434 C CA . GLN A 1 431 ? -19.249 16.270 18.306 1.00 98.44 431 GLN A CA 1
ATOM 3435 C C . GLN A 1 431 ? -18.228 15.678 17.341 1.00 98.44 431 GLN A C 1
ATOM 3437 O O . GLN A 1 431 ? -17.091 16.149 17.276 1.00 98.44 431 GLN A O 1
ATOM 3442 N N . PHE A 1 432 ? -18.647 14.701 16.541 1.00 98.69 432 PHE A N 1
ATOM 3443 C CA . PHE A 1 432 ? -17.831 14.146 15.474 1.00 98.69 432 PHE A CA 1
ATOM 3444 C C . PHE A 1 432 ? -17.457 15.223 14.445 1.00 98.69 432 PHE A C 1
ATOM 3446 O O . PHE A 1 432 ? -16.277 15.441 14.180 1.00 98.69 432 PHE A O 1
ATOM 3453 N N . ILE A 1 433 ? -18.434 15.989 13.941 1.00 98.69 433 ILE A N 1
ATOM 3454 C CA . ILE A 1 433 ? -18.197 17.117 13.023 1.00 98.69 433 ILE A CA 1
ATOM 3455 C C . ILE A 1 433 ? -17.258 18.141 13.659 1.00 98.69 433 ILE A C 1
ATOM 3457 O O . ILE A 1 433 ? -16.302 18.577 13.021 1.00 98.69 433 ILE A O 1
ATOM 3461 N N . LYS A 1 434 ? -17.492 18.498 14.926 1.00 98.44 434 LYS A N 1
ATOM 3462 C CA . LYS A 1 434 ? -16.644 19.443 15.655 1.00 98.44 434 LYS A CA 1
ATOM 3463 C C . LYS A 1 434 ? -15.199 18.959 15.769 1.00 98.44 434 LYS A C 1
ATOM 3465 O O . LYS A 1 434 ? -14.282 19.767 15.628 1.00 98.44 434 LYS A O 1
ATOM 3470 N N . ARG A 1 435 ? -14.981 17.659 15.985 1.00 98.62 435 ARG A N 1
ATOM 3471 C CA . ARG A 1 435 ? -13.644 17.057 15.969 1.00 98.62 435 ARG A CA 1
ATOM 3472 C C . ARG A 1 435 ? -13.005 17.134 14.586 1.00 98.62 435 ARG A C 1
ATOM 3474 O O . ARG A 1 435 ? -11.844 17.523 14.500 1.00 98.62 435 ARG A O 1
ATOM 3481 N N . LEU A 1 436 ? -13.731 16.797 13.519 1.00 98.69 436 LEU A N 1
ATOM 3482 C CA . LEU A 1 436 ? -13.201 16.908 12.157 1.00 98.69 436 LEU A CA 1
ATOM 3483 C C . LEU A 1 436 ? -12.818 18.359 11.832 1.00 98.69 436 LEU A C 1
ATOM 3485 O O . LEU A 1 436 ? -11.723 18.610 11.333 1.00 98.69 436 LEU A O 1
ATOM 3489 N N . ASP A 1 437 ? -13.671 19.327 12.173 1.00 98.44 437 ASP A N 1
ATOM 3490 C CA . ASP A 1 437 ? -13.363 20.746 11.995 1.00 98.44 437 ASP A CA 1
ATOM 3491 C C . ASP A 1 437 ? -12.149 21.168 12.831 1.00 98.44 437 ASP A C 1
ATOM 3493 O O . ASP A 1 437 ? -11.308 21.920 12.342 1.00 98.44 437 ASP A O 1
ATOM 3497 N N . PHE A 1 438 ? -12.010 20.664 14.061 1.00 98.38 438 PHE A N 1
ATOM 3498 C CA . PHE A 1 438 ? -10.827 20.894 14.890 1.00 98.38 438 PHE A CA 1
ATOM 3499 C C . PHE A 1 438 ? -9.549 20.360 14.227 1.00 98.38 438 PHE A C 1
ATOM 3501 O O . PHE A 1 438 ? -8.561 21.092 14.162 1.00 98.38 438 PHE A O 1
ATOM 3508 N N . ILE A 1 439 ? -9.582 19.139 13.678 1.00 98.19 439 ILE A N 1
ATOM 3509 C CA . ILE A 1 439 ? -8.452 18.533 12.959 1.00 98.19 439 ILE A CA 1
ATOM 3510 C C . ILE A 1 439 ? -7.977 19.451 11.824 1.00 98.19 439 ILE A C 1
ATOM 3512 O O . ILE A 1 439 ? -6.793 19.774 11.755 1.00 98.19 439 ILE A O 1
ATOM 3516 N N . PHE A 1 440 ? -8.887 19.931 10.970 1.00 98.19 440 PHE A N 1
ATOM 3517 C CA . PHE A 1 440 ? -8.516 20.832 9.872 1.00 98.19 440 PHE A CA 1
ATOM 3518 C C . PHE A 1 440 ? -8.078 22.214 10.368 1.00 98.19 440 PHE A C 1
ATOM 3520 O O . PHE A 1 440 ? -7.043 22.722 9.948 1.00 98.19 440 PHE A O 1
ATOM 3527 N N . ASN A 1 441 ? -8.848 22.835 11.264 1.00 97.31 441 ASN A N 1
ATOM 3528 C CA . ASN A 1 441 ? -8.622 24.223 11.676 1.00 97.31 441 ASN A CA 1
ATOM 3529 C C . ASN A 1 441 ? -7.344 24.399 12.505 1.00 97.31 441 ASN A C 1
ATOM 3531 O O . ASN A 1 441 ? -6.791 25.495 12.531 1.00 97.31 441 ASN A O 1
ATOM 3535 N N . GLN A 1 442 ? -6.898 23.350 13.200 1.00 96.88 442 GLN A N 1
ATOM 3536 C CA . GLN A 1 442 ? -5.655 23.363 13.971 1.00 96.88 442 GLN A CA 1
ATOM 3537 C C . GLN A 1 442 ? -4.471 22.740 13.217 1.00 96.88 442 GLN A C 1
ATOM 3539 O O . GLN A 1 442 ? -3.369 22.719 13.754 1.00 96.88 442 GLN A O 1
ATOM 3544 N N . GLY A 1 443 ? -4.659 22.262 11.982 1.00 95.81 443 GLY A N 1
ATOM 3545 C CA . GLY A 1 443 ? -3.576 21.703 11.167 1.00 95.81 443 GLY A CA 1
ATOM 3546 C C . GLY A 1 443 ? -3.125 20.294 11.571 1.00 95.81 443 GLY A C 1
ATOM 3547 O O . GLY A 1 443 ? -1.971 19.954 11.354 1.00 95.81 443 GLY A O 1
ATOM 3548 N N . TYR A 1 444 ? -4.004 19.478 12.163 1.00 96.94 444 TYR A N 1
ATOM 3549 C CA . TYR A 1 444 ? -3.729 18.055 12.431 1.00 96.94 444 TYR A CA 1
ATOM 3550 C C . TYR A 1 444 ? -4.034 17.141 11.237 1.00 96.94 444 TYR A C 1
ATOM 3552 O O . TYR A 1 444 ? -3.629 15.983 11.246 1.00 96.94 444 TYR A O 1
ATOM 3560 N N . PHE A 1 445 ? -4.770 17.627 10.230 1.00 97.25 445 PHE A N 1
ATOM 3561 C CA . PHE A 1 445 ? -4.913 16.901 8.968 1.00 97.25 445 PHE A CA 1
ATOM 3562 C C . PHE A 1 445 ? -3.563 16.896 8.248 1.00 97.25 445 PHE A C 1
ATOM 3564 O O . PHE A 1 445 ? -3.074 17.961 7.868 1.00 97.25 445 PHE A O 1
ATOM 3571 N N . ASP A 1 446 ? -2.998 15.709 8.057 1.00 94.50 446 ASP A N 1
ATOM 3572 C CA . ASP A 1 446 ? -1.728 15.519 7.366 1.00 94.50 446 ASP A CA 1
ATOM 3573 C C . ASP A 1 446 ? -1.988 14.937 5.976 1.00 94.50 446 ASP A C 1
ATOM 3575 O O . ASP A 1 446 ? -2.429 13.802 5.849 1.00 94.50 446 ASP A O 1
ATOM 3579 N N . SER A 1 447 ? -1.766 15.722 4.924 1.00 93.88 447 SER A N 1
ATOM 3580 C CA . SER A 1 447 ? -1.914 15.246 3.544 1.00 93.88 447 SER A CA 1
ATOM 3581 C C . SER A 1 447 ? -0.729 14.418 3.053 1.00 93.88 447 SER A C 1
ATOM 3583 O O . SER A 1 447 ? -0.785 13.925 1.932 1.00 93.88 447 SER A O 1
ATOM 3585 N N . THR A 1 448 ? 0.359 14.360 3.821 1.00 92.94 448 THR A N 1
ATOM 3586 C CA . THR A 1 448 ? 1.607 13.692 3.443 1.00 92.94 448 THR A CA 1
ATOM 3587 C C . THR A 1 448 ? 1.638 12.214 3.833 1.00 92.94 448 THR A C 1
ATOM 3589 O O . THR A 1 448 ? 2.556 11.527 3.395 1.00 92.94 448 THR A O 1
ATOM 3592 N N . ASP A 1 449 ? 0.656 11.758 4.623 1.00 93.69 449 ASP A N 1
ATOM 3593 C CA . ASP A 1 449 ? 0.614 10.424 5.230 1.00 93.69 449 ASP A CA 1
ATOM 3594 C C . ASP A 1 449 ? -0.813 9.831 5.237 1.00 93.69 449 ASP A C 1
ATOM 3596 O O . ASP A 1 449 ? -1.840 10.519 5.354 1.00 93.69 449 ASP A O 1
ATOM 3600 N N . GLU A 1 450 ? -0.879 8.514 5.116 1.00 94.75 450 GLU A N 1
ATOM 3601 C CA . GLU A 1 450 ? -2.059 7.716 4.800 1.00 94.75 450 GLU A CA 1
ATOM 3602 C C . GLU A 1 450 ? -3.194 7.719 5.847 1.00 94.75 450 GLU A C 1
ATOM 3604 O O . GLU A 1 450 ? -4.369 7.747 5.447 1.00 94.75 450 GLU A O 1
ATOM 3609 N N . PRO A 1 451 ? -2.944 7.728 7.177 1.00 94.50 451 PRO A N 1
ATOM 3610 C CA . PRO A 1 451 ? -3.998 7.648 8.196 1.00 94.50 451 PRO A CA 1
ATOM 3611 C C . PRO A 1 451 ? -5.029 8.777 8.112 1.00 94.50 451 PRO A C 1
ATOM 3613 O O . PRO A 1 451 ? -6.166 8.630 8.569 1.00 94.50 451 PRO A O 1
ATOM 3616 N N . SER A 1 452 ? -4.640 9.915 7.532 1.00 95.44 452 SER A N 1
ATOM 3617 C CA . SER A 1 452 ? -5.497 11.086 7.361 1.00 95.44 452 SER A CA 1
ATOM 3618 C C . SER A 1 452 ? -6.397 11.015 6.128 1.00 95.44 452 SER A C 1
ATOM 3620 O O . SER A 1 452 ? -7.391 11.743 6.074 1.00 95.44 452 SER A O 1
ATOM 3622 N N . GLN A 1 453 ? -6.084 10.183 5.128 1.00 94.88 453 GLN A N 1
ATOM 3623 C CA . GLN A 1 453 ? -6.640 10.301 3.770 1.00 94.88 453 GLN A CA 1
ATOM 3624 C C . GLN A 1 453 ? -8.175 10.206 3.712 1.00 94.88 453 GLN A C 1
ATOM 3626 O O . GLN A 1 453 ? -8.807 10.840 2.866 1.00 94.88 453 GLN A O 1
ATOM 3631 N N . GLN A 1 454 ? -8.808 9.484 4.643 1.00 95.75 454 GLN A N 1
ATOM 3632 C CA . GLN A 1 454 ? -10.270 9.370 4.693 1.00 95.75 454 GLN A CA 1
ATOM 3633 C C . GLN A 1 454 ? -10.981 10.562 5.358 1.00 95.75 454 GLN A C 1
ATOM 3635 O O . GLN A 1 454 ? -12.168 10.785 5.108 1.00 95.75 454 GLN A O 1
ATOM 3640 N N . ILE A 1 455 ? -10.280 11.348 6.184 1.00 98.06 455 ILE A N 1
ATOM 3641 C CA . ILE A 1 455 ? -10.848 12.423 7.019 1.00 98.06 455 ILE A CA 1
ATOM 3642 C C . ILE A 1 455 ? -11.666 13.450 6.214 1.00 98.06 455 ILE A C 1
ATOM 3644 O O . ILE A 1 455 ? -12.768 13.795 6.660 1.00 98.06 455 ILE A O 1
ATOM 3648 N N . PRO A 1 456 ? -11.236 13.915 5.019 1.00 98.06 456 PRO A N 1
ATOM 3649 C CA . PRO A 1 456 ? -12.037 14.824 4.201 1.00 98.06 456 PRO A CA 1
ATOM 3650 C C . PRO A 1 456 ? -13.415 14.264 3.841 1.00 98.06 456 PRO A C 1
ATOM 3652 O O . PRO A 1 456 ? -14.355 15.033 3.664 1.00 98.06 456 PRO A O 1
ATOM 3655 N N . PHE A 1 457 ? -13.571 12.941 3.761 1.00 97.81 457 PHE A N 1
ATOM 3656 C CA . PHE A 1 457 ? -14.826 12.295 3.387 1.00 97.81 457 PHE A CA 1
ATOM 3657 C C . PHE A 1 457 ? -15.741 12.015 4.581 1.00 97.81 457 PHE A C 1
ATOM 3659 O O . PHE A 1 457 ? -16.952 11.882 4.391 1.00 97.81 457 PHE A O 1
ATOM 3666 N N . MET A 1 458 ? -15.217 12.032 5.810 1.00 98.38 458 MET A N 1
ATOM 3667 C CA . MET A 1 458 ? -15.927 11.562 7.004 1.00 98.38 458 MET A CA 1
ATOM 3668 C C . MET A 1 458 ? -17.206 12.346 7.346 1.00 98.38 458 MET A C 1
ATOM 3670 O O . MET A 1 458 ? -18.134 11.769 7.910 1.00 98.38 458 MET A O 1
ATOM 3674 N N . TYR A 1 459 ? -17.340 13.611 6.927 1.00 98.50 459 TYR A N 1
ATOM 3675 C CA . TYR A 1 459 ? -18.577 14.387 7.129 1.00 98.50 459 TYR A CA 1
ATOM 3676 C C . TYR A 1 459 ? -19.810 13.773 6.437 1.00 98.50 459 TYR A C 1
ATOM 3678 O O . TYR A 1 459 ? -20.937 14.050 6.851 1.00 98.50 459 TYR A O 1
ATOM 3686 N N . HIS A 1 460 ? -19.630 12.930 5.410 1.00 97.69 460 HIS A N 1
ATOM 3687 C CA . HIS A 1 460 ? -20.726 12.194 4.769 1.00 97.69 460 HIS A CA 1
ATOM 3688 C C . HIS A 1 460 ? -21.439 11.290 5.780 1.00 97.69 460 HIS A C 1
ATOM 3690 O O . HIS A 1 460 ? -22.667 11.246 5.783 1.00 97.69 460 HIS A O 1
ATOM 3696 N N . TYR A 1 461 ? -20.685 10.630 6.665 1.00 98.00 461 TYR A N 1
ATOM 3697 C CA . TYR A 1 461 ? -21.229 9.696 7.653 1.00 98.00 461 TYR A CA 1
ATOM 3698 C C . TYR A 1 461 ? -21.985 10.392 8.790 1.00 98.00 461 TYR A C 1
ATOM 3700 O O . TYR A 1 461 ? -22.854 9.779 9.396 1.00 98.00 461 TYR A O 1
ATOM 3708 N N . ALA A 1 462 ? -21.715 11.679 9.028 1.00 97.94 462 ALA A N 1
ATOM 3709 C CA . ALA A 1 462 ? -22.414 12.512 10.008 1.00 97.94 462 ALA A CA 1
ATOM 3710 C C . ALA A 1 462 ? -23.469 13.426 9.354 1.00 97.94 462 ALA A C 1
ATOM 3712 O O . ALA A 1 462 ? -23.664 14.566 9.768 1.00 97.94 462 ALA A O 1
ATOM 3713 N N . ASN A 1 463 ? -24.114 12.966 8.274 1.00 97.25 463 ASN A N 1
ATOM 3714 C CA . ASN A 1 463 ? -25.205 13.674 7.588 1.00 97.25 463 ASN A CA 1
ATOM 3715 C C . ASN A 1 463 ? -24.838 15.068 7.029 1.00 97.25 463 ASN A C 1
ATOM 3717 O O . ASN A 1 463 ? -25.709 15.919 6.822 1.00 97.25 463 ASN A O 1
ATOM 3721 N N . ARG A 1 464 ? -23.556 15.329 6.735 1.00 98.12 464 ARG A N 1
ATOM 3722 C CA . ARG A 1 464 ? -23.073 16.621 6.209 1.00 98.12 464 ARG A CA 1
ATOM 3723 C C . ARG A 1 464 ? -22.298 16.481 4.898 1.00 98.12 464 ARG A C 1
ATOM 3725 O O . ARG A 1 464 ? -21.156 16.937 4.801 1.00 98.12 464 ARG A O 1
ATOM 3732 N N . PRO A 1 465 ? -22.912 15.947 3.829 1.00 98.06 465 PRO A N 1
ATOM 3733 C CA . PRO A 1 465 ? -22.171 15.627 2.620 1.00 98.06 465 PRO A CA 1
ATOM 3734 C C . PRO A 1 465 ? -21.559 16.830 1.896 1.00 98.06 465 PRO A C 1
ATOM 3736 O O . PRO A 1 465 ? -20.474 16.730 1.328 1.00 98.06 465 PRO A O 1
ATOM 3739 N N . ALA A 1 466 ? -22.198 18.000 1.984 1.00 98.38 466 ALA A N 1
ATOM 3740 C CA . ALA A 1 466 ? -21.653 19.237 1.431 1.00 98.38 466 ALA A CA 1
ATOM 3741 C C . ALA A 1 466 ? -20.274 19.599 2.019 1.00 98.38 466 ALA A C 1
ATOM 3743 O O . ALA A 1 466 ? -19.431 20.126 1.294 1.00 98.38 466 ALA A O 1
ATOM 3744 N N . LEU A 1 467 ? -20.026 19.283 3.298 1.00 98.19 467 LEU A N 1
ATOM 3745 C CA . LEU A 1 467 ? -18.730 19.532 3.931 1.00 98.19 467 LEU A CA 1
ATOM 3746 C C . LEU A 1 467 ? -17.656 18.589 3.395 1.00 98.19 467 LEU A C 1
ATOM 3748 O O . LEU A 1 467 ? -16.558 19.057 3.118 1.00 98.19 467 LEU A O 1
ATOM 3752 N N . SER A 1 468 ? -17.959 17.310 3.147 1.00 98.38 468 SER A N 1
ATOM 3753 C CA . SER A 1 468 ? -16.960 16.423 2.538 1.00 98.38 468 SER A CA 1
ATOM 3754 C C . SER A 1 468 ? -16.572 16.869 1.135 1.00 98.38 468 SER A C 1
ATOM 3756 O O . SER A 1 468 ? -15.395 16.884 0.785 1.00 98.38 468 SER A O 1
ATOM 3758 N N . THR A 1 469 ? -17.553 17.275 0.324 1.00 98.06 469 THR A N 1
ATOM 3759 C CA . THR A 1 469 ? -17.290 17.805 -1.021 1.00 98.06 469 THR A CA 1
ATOM 3760 C C . THR A 1 469 ? -16.434 19.065 -0.954 1.00 98.06 469 THR A C 1
ATOM 3762 O O . THR A 1 469 ? -15.536 19.249 -1.770 1.00 98.06 469 THR A O 1
ATOM 3765 N N . GLN A 1 470 ? -16.688 19.939 0.022 1.00 97.88 470 GLN A N 1
ATOM 3766 C CA . GLN A 1 470 ? -15.864 21.121 0.242 1.00 97.88 470 GLN A CA 1
ATOM 3767 C C . GLN A 1 470 ? -14.438 20.744 0.665 1.00 97.88 470 GLN A C 1
ATOM 3769 O O . GLN A 1 470 ? -13.489 21.240 0.064 1.00 97.88 470 GLN A O 1
ATOM 3774 N N . ARG A 1 471 ? -14.283 19.869 1.667 1.00 97.69 471 ARG A N 1
ATOM 3775 C CA . ARG A 1 471 ? -12.982 19.485 2.231 1.00 97.69 471 ARG A CA 1
ATOM 3776 C C . ARG A 1 471 ? -12.120 18.733 1.229 1.00 97.69 471 ARG A C 1
ATOM 3778 O O . ARG A 1 471 ? -10.990 19.139 1.018 1.00 97.69 471 ARG A O 1
ATOM 3785 N N . SER A 1 472 ? -12.660 17.728 0.542 1.00 96.94 472 SER A N 1
ATOM 3786 C CA . SER A 1 472 ? -11.926 16.997 -0.505 1.00 96.94 472 SER A CA 1
ATOM 3787 C C . SER A 1 472 ? -11.413 17.923 -1.614 1.00 96.94 472 SER A C 1
ATOM 3789 O O . SER A 1 472 ? -10.242 17.862 -1.977 1.00 96.94 472 SER A O 1
ATOM 3791 N N . ARG A 1 473 ? -12.246 18.853 -2.104 1.00 95.56 473 ARG A N 1
ATOM 3792 C CA . ARG A 1 473 ? -11.826 19.848 -3.107 1.00 95.56 473 ARG A CA 1
ATOM 3793 C C . ARG A 1 473 ? -10.767 20.813 -2.577 1.00 95.56 473 ARG A C 1
ATOM 3795 O O . ARG A 1 473 ? -9.857 21.164 -3.319 1.00 95.56 473 ARG A O 1
ATOM 3802 N N . GLN A 1 474 ? -10.886 21.243 -1.320 1.00 96.50 474 GLN A N 1
ATOM 3803 C CA . GLN A 1 474 ? -9.878 22.082 -0.669 1.00 96.50 474 GLN A CA 1
ATOM 3804 C C . GLN A 1 474 ? -8.545 21.347 -0.546 1.00 96.50 474 GLN A C 1
ATOM 3806 O O . GLN A 1 474 ? -7.531 21.913 -0.930 1.00 96.50 474 GLN A O 1
ATOM 3811 N N . THR A 1 475 ? -8.554 20.093 -0.086 1.00 96.31 475 THR A N 1
ATOM 3812 C CA . THR A 1 475 ? -7.359 19.250 0.011 1.00 96.31 475 THR A CA 1
ATOM 3813 C C . THR A 1 475 ? -6.666 19.133 -1.347 1.00 96.31 475 THR A C 1
ATOM 3815 O O . THR A 1 475 ? -5.485 19.448 -1.448 1.00 96.31 475 THR A O 1
ATOM 3818 N N . ILE A 1 476 ? -7.400 18.773 -2.408 1.00 95.00 476 ILE A N 1
ATOM 3819 C CA . ILE A 1 476 ? -6.829 18.657 -3.760 1.00 95.00 476 ILE A CA 1
ATOM 3820 C C . ILE A 1 476 ? -6.196 19.986 -4.198 1.00 95.00 476 ILE A C 1
ATOM 3822 O O . ILE A 1 476 ? -5.032 20.017 -4.576 1.00 95.00 476 ILE A O 1
ATOM 3826 N N . ALA A 1 477 ? -6.933 21.096 -4.088 1.00 94.56 477 ALA A N 1
ATOM 3827 C CA . ALA A 1 477 ? -6.462 22.405 -4.543 1.00 94.56 477 ALA A CA 1
ATOM 3828 C C . ALA A 1 477 ? -5.303 22.990 -3.712 1.00 94.56 477 ALA A C 1
ATOM 3830 O O . ALA A 1 477 ? -4.589 23.862 -4.198 1.00 94.56 477 ALA A O 1
ATOM 3831 N N . GLN A 1 478 ? -5.148 22.580 -2.451 1.00 95.25 478 GLN A N 1
ATOM 3832 C CA . GLN A 1 478 ? -4.104 23.092 -1.558 1.00 95.25 478 GLN A CA 1
ATOM 3833 C C . GLN A 1 478 ? -2.794 22.317 -1.672 1.00 95.25 478 GLN A C 1
ATOM 3835 O O . GLN A 1 478 ? -1.729 22.919 -1.551 1.00 95.25 478 GLN A O 1
ATOM 3840 N N . PHE A 1 479 ? -2.876 21.001 -1.863 1.00 95.56 479 PHE A N 1
ATOM 3841 C CA . PHE A 1 479 ? -1.735 20.108 -1.675 1.00 95.56 479 PHE A CA 1
ATOM 3842 C C . PHE A 1 479 ? -1.209 19.488 -2.968 1.00 95.56 479 PHE A C 1
ATOM 3844 O O . PHE A 1 479 ? -0.092 18.981 -2.955 1.00 95.56 479 PHE A O 1
ATOM 3851 N N . PHE A 1 480 ? -1.965 19.556 -4.069 1.00 96.12 480 PHE A N 1
ATOM 3852 C CA . PHE A 1 480 ? -1.600 18.909 -5.326 1.00 96.12 480 PHE A CA 1
ATOM 3853 C C . PHE A 1 480 ? -1.501 19.906 -6.481 1.00 96.12 480 PHE A C 1
ATOM 3855 O O . PHE A 1 480 ? -2.356 20.777 -6.639 1.00 96.12 480 PHE A O 1
ATOM 3862 N N . ASN A 1 481 ? -0.453 19.781 -7.293 1.00 95.56 481 ASN A N 1
ATOM 3863 C CA . ASN A 1 481 ? -0.244 20.550 -8.526 1.00 95.56 481 ASN A CA 1
ATOM 3864 C C . ASN A 1 481 ? 0.745 19.820 -9.453 1.00 95.56 481 ASN A C 1
ATOM 3866 O O . ASN A 1 481 ? 1.289 18.781 -9.087 1.00 95.56 481 ASN A O 1
ATOM 3870 N N . THR A 1 482 ? 1.010 20.352 -10.648 1.00 96.06 482 THR A N 1
ATOM 3871 C CA . THR A 1 482 ? 1.894 19.686 -11.629 1.00 96.06 482 THR A CA 1
ATOM 3872 C C . THR A 1 482 ? 3.371 20.092 -11.530 1.00 96.06 482 THR A C 1
ATOM 3874 O O . THR A 1 482 ? 4.152 19.827 -12.445 1.00 96.06 482 THR A O 1
ATOM 3877 N N . SER A 1 483 ? 3.787 20.782 -10.463 1.00 95.06 483 SER A N 1
ATOM 3878 C CA . SER A 1 483 ? 5.197 21.139 -10.259 1.00 95.06 483 SER A CA 1
ATOM 3879 C C . SER A 1 483 ? 6.031 19.945 -9.771 1.00 95.06 483 SER A C 1
ATOM 3881 O O . SER A 1 483 ? 5.505 18.903 -9.391 1.00 95.06 483 SER A O 1
ATOM 3883 N N . ILE A 1 484 ? 7.359 20.103 -9.743 1.00 92.12 484 ILE A N 1
ATOM 3884 C CA . ILE A 1 484 ? 8.294 19.061 -9.274 1.00 92.12 484 ILE A CA 1
ATOM 3885 C C . ILE A 1 484 ? 7.991 18.626 -7.828 1.00 92.12 484 ILE A C 1
ATOM 3887 O O . ILE A 1 484 ? 8.102 17.446 -7.518 1.00 92.12 484 ILE A O 1
ATOM 3891 N N . ASN A 1 485 ? 7.564 19.560 -6.970 1.00 93.00 485 ASN A N 1
ATOM 3892 C CA . ASN A 1 485 ? 7.148 19.294 -5.587 1.00 93.00 485 ASN A CA 1
ATOM 3893 C C . ASN A 1 485 ? 5.615 19.331 -5.467 1.00 93.00 485 ASN A C 1
ATOM 3895 O O . ASN A 1 485 ? 5.069 19.864 -4.504 1.00 93.00 485 ASN A O 1
ATOM 3899 N N . GLY A 1 486 ? 4.926 18.868 -6.509 1.00 93.00 486 GLY A N 1
ATOM 3900 C CA . GLY A 1 486 ? 3.475 18.938 -6.627 1.00 93.00 486 GLY A CA 1
ATOM 3901 C C . GLY A 1 486 ? 2.713 17.888 -5.824 1.00 93.00 486 GLY A C 1
ATOM 3902 O O . GLY A 1 486 ? 1.490 17.941 -5.812 1.00 93.00 486 GLY A O 1
ATOM 3903 N N . LEU A 1 487 ? 3.411 16.963 -5.161 1.00 94.44 487 LEU A N 1
ATOM 3904 C CA . LEU A 1 487 ? 2.846 16.038 -4.181 1.00 94.44 487 LEU A CA 1
ATOM 3905 C C . LEU A 1 487 ? 3.207 16.511 -2.766 1.00 94.44 487 LEU A C 1
ATOM 3907 O O . LEU A 1 487 ? 4.328 16.986 -2.557 1.00 94.44 487 LEU A O 1
ATOM 3911 N N . PRO A 1 488 ? 2.298 16.377 -1.787 1.00 93.25 488 PRO A N 1
ATOM 3912 C CA . PRO A 1 488 ? 2.543 16.856 -0.429 1.00 93.25 488 PRO A CA 1
ATOM 3913 C C . PRO A 1 488 ? 3.549 15.994 0.348 1.00 93.25 488 PRO A C 1
ATOM 3915 O O . PRO A 1 488 ? 4.195 16.499 1.264 1.00 93.25 488 PRO A O 1
ATOM 3918 N N . GLY A 1 489 ? 3.691 14.719 -0.015 1.00 93.31 489 GLY A N 1
ATOM 3919 C CA . GLY A 1 489 ? 4.557 13.742 0.638 1.00 93.31 489 GLY A CA 1
ATOM 3920 C C . GLY A 1 489 ? 5.023 12.661 -0.332 1.00 93.31 489 GLY A C 1
ATOM 3921 O O . GLY A 1 489 ? 5.073 12.882 -1.546 1.00 93.31 489 GLY A O 1
ATOM 3922 N N . ASN A 1 490 ? 5.367 11.494 0.211 1.00 92.50 490 ASN A N 1
ATOM 3923 C CA . ASN A 1 490 ? 5.627 10.320 -0.613 1.00 92.50 490 ASN A CA 1
ATOM 3924 C C . ASN A 1 490 ? 4.353 9.936 -1.378 1.00 92.50 490 ASN A C 1
ATOM 3926 O O . ASN A 1 490 ? 3.250 10.099 -0.877 1.00 92.50 490 ASN A O 1
ATOM 3930 N N . ASP A 1 491 ? 4.516 9.398 -2.583 1.00 91.38 491 ASP A N 1
ATOM 3931 C CA . ASP A 1 491 ? 3.402 8.982 -3.450 1.00 91.38 491 ASP A CA 1
ATOM 3932 C C . ASP A 1 491 ? 2.642 7.754 -2.907 1.00 91.38 491 ASP A C 1
ATOM 3934 O O . ASP A 1 491 ? 1.691 7.315 -3.528 1.00 91.38 491 ASP A O 1
ATOM 3938 N N . GLY A 1 492 ? 3.103 7.108 -1.825 1.00 83.56 492 GLY A N 1
ATOM 3939 C CA . GLY A 1 492 ? 2.455 5.906 -1.271 1.00 83.56 492 GLY A CA 1
ATOM 3940 C C . GLY A 1 492 ? 2.330 4.733 -2.258 1.00 83.56 492 GLY A C 1
ATOM 3941 O O . GLY A 1 492 ? 1.520 3.833 -2.061 1.00 83.56 492 GLY A O 1
ATOM 3942 N N . ASN A 1 493 ? 3.118 4.746 -3.344 1.00 81.81 493 ASN A N 1
ATOM 3943 C CA . ASN A 1 493 ? 3.019 3.799 -4.457 1.00 81.81 493 ASN A CA 1
ATOM 3944 C C . ASN A 1 493 ? 1.638 3.799 -5.157 1.00 81.81 493 ASN A C 1
ATOM 3946 O O . ASN A 1 493 ? 1.237 2.754 -5.678 1.00 81.81 493 ASN A O 1
ATOM 3950 N N . ALA A 1 494 ? 0.915 4.932 -5.139 1.00 61.47 494 ALA A N 1
ATOM 3951 C CA . ALA A 1 494 ? -0.432 5.081 -5.697 1.00 61.47 494 ALA A CA 1
ATOM 3952 C C . ALA A 1 494 ? -0.799 6.519 -6.097 1.00 61.47 494 ALA A C 1
ATOM 3954 O O . ALA A 1 494 ? -0.864 7.402 -5.216 1.00 61.47 494 ALA A O 1
#

InterPro domains:
  IPR008928 Six-hairpin glycosidase superfamily [SSF48208] (109-377)
  IPR012939 Glycosyl hydrolase family 92 [PF07971] (109-491)
  IPR014718 Glycoside hydrolase-type carbohydrate-binding [G3DSA:2.70.98.10] (11-166)
  IPR041371 Glycosyl hydrolase family 92 N-terminal domain [PF17678] (13-90)
  IPR050883 Peptide-N(4)-(N-acetyl-beta-glucosaminyl)asparagine amidase [PTHR12143] (13-492)

Sequence (494 aa):
MAQISRDDLELTLSRYTFPAGTTSPRIVVDITNDGQQSSTDSHIDLDEKTGRVTGGAQFAGSFGPGRYYAYTCVDFKGEGHDIGAPTEYGAWSSNFPVKNTVSSQQVFFEQEIPDFDFEKTRAASRAQWSELLGRIQVNPQGVDPEFVDLFYSSLYRTHLSPADYTGENPLWNSSEPYYDSFYCNWDTYRTLFPLMALHDPTTFARIVRGMINIQQHEGWLPECRGASVQQWIQGGSHGDPILAEFFVKYHDHADALSVSADALYNALVADAERQPPNWNLQGRQTDVWKSFGYIPQDVFERSGSNSRQVSRTVEYAFDDFAISQVAKVLGKTADGKKYAQRSQNFQNMWNENVTFPGQTDIAGFMQPRFSNGQFNYTDPRHCSIHDPTPSTCFLNAQRHDGFYEGSPITYSQYVPHDTAKLIELQGGDDQFIKRLDFIFNQGYFDSTDEPSQQIPFMYHYANRPALSTQRSRQTIAQFFNTSINGLPGNDGNA

pLDDT: mean 89.76, std 14.25, range [21.28, 98.88]